Protein AF-0000000068031975 (afdb_homodimer)

Structure (mmCIF, N/CA/C/O backbone):
data_AF-0000000068031975-model_v1
#
loop_
_entity.id
_entity.type
_entity.pdbx_description
1 polymer Polygalacturonase
#
loop_
_atom_site.group_PDB
_atom_site.id
_atom_site.type_symbol
_atom_site.label_atom_id
_atom_site.label_alt_id
_atom_site.label_comp_id
_atom_site.label_asym_id
_atom_site.label_entity_id
_atom_site.label_seq_id
_atom_site.pdbx_PDB_ins_code
_atom_site.Cartn_x
_atom_site.Cartn_y
_atom_site.Cartn_z
_atom_site.occupancy
_atom_site.B_iso_or_equiv
_atom_site.auth_seq_id
_atom_site.auth_comp_id
_atom_site.auth_asym_id
_atom_site.auth_atom_id
_atom_site.pdbx_PDB_model_num
ATOM 1 N N . MET A 1 1 ? -0.564 0.804 -4.195 1 68.38 1 MET A N 1
ATOM 2 C CA . MET A 1 1 ? 0.628 0.218 -4.801 1 68.38 1 MET A CA 1
ATOM 3 C C . MET A 1 1 ? 1.895 0.834 -4.219 1 68.38 1 MET A C 1
ATOM 5 O O . MET A 1 1 ? 1.938 2.035 -3.947 1 68.38 1 MET A O 1
ATOM 9 N N . PHE A 1 2 ? 2.754 -0.018 -3.83 1 81.56 2 PHE A N 1
ATOM 10 C CA . PHE A 1 2 ? 4.059 0.435 -3.367 1 81.56 2 PHE A CA 1
ATOM 11 C C . PHE A 1 2 ? 5.078 0.401 -4.5 1 81.56 2 PHE A C 1
ATOM 13 O O . PHE A 1 2 ? 5.527 -0.673 -4.906 1 81.56 2 PHE A O 1
ATOM 20 N N . HIS A 1 3 ? 5.375 1.582 -5.035 1 84.81 3 HIS A N 1
ATOM 21 C CA . HIS A 1 3 ? 6.402 1.722 -6.059 1 84.81 3 HIS A CA 1
ATOM 22 C C . HIS A 1 3 ? 7.66 2.371 -5.492 1 84.81 3 HIS A C 1
ATOM 24 O O . HIS A 1 3 ? 7.578 3.34 -4.734 1 84.81 3 HIS A O 1
ATOM 30 N N . HIS A 1 4 ? 8.797 1.717 -5.797 1 86.38 4 HIS A N 1
ATOM 31 C CA . HIS A 1 4 ? 10.078 2.236 -5.352 1 86.38 4 HIS A CA 1
ATOM 32 C C . HIS A 1 4 ? 10.148 2.32 -3.83 1 86.38 4 HIS A C 1
ATOM 34 O O . HIS A 1 4 ? 10.516 3.357 -3.277 1 86.38 4 HIS A O 1
ATOM 40 N N . ALA A 1 5 ? 9.695 1.287 -3.271 1 88.56 5 ALA A N 1
ATOM 41 C CA . ALA A 1 5 ? 9.602 1.224 -1.814 1 88.56 5 ALA A CA 1
ATOM 42 C C . ALA A 1 5 ? 10.766 0.435 -1.225 1 88.56 5 ALA A C 1
ATOM 44 O O . ALA A 1 5 ? 10.562 -0.491 -0.436 1 88.56 5 ALA A O 1
ATOM 45 N N . ASP A 1 6 ? 11.969 0.87 -1.574 1 90.88 6 ASP A N 1
ATOM 46 C CA . ASP A 1 6 ? 13.148 0.141 -1.134 1 90.88 6 ASP A CA 1
ATOM 47 C C . ASP A 1 6 ? 13.219 0.068 0.39 1 90.88 6 ASP A C 1
ATOM 49 O O . ASP A 1 6 ? 13.141 1.094 1.069 1 90.88 6 ASP A O 1
ATOM 53 N N . GLY A 1 7 ? 13.273 -1.076 0.886 1 93.5 7 GLY A N 1
ATOM 54 C CA . GLY A 1 7 ? 13.5 -1.293 2.305 1 93.5 7 GLY A CA 1
ATOM 55 C C . GLY A 1 7 ? 12.227 -1.277 3.123 1 93.5 7 GLY A C 1
ATOM 56 O O . GLY A 1 7 ? 12.266 -1.372 4.352 1 93.5 7 GLY A O 1
ATOM 57 N N . LEU A 1 8 ? 11.117 -1.277 2.518 1 94.56 8 LEU A N 1
ATOM 58 C CA . LEU A 1 8 ? 9.844 -1.242 3.227 1 94.56 8 LEU A CA 1
ATOM 59 C C . LEU A 1 8 ? 9.594 -2.555 3.963 1 94.56 8 LEU A C 1
ATOM 61 O O . LEU A 1 8 ? 9.836 -3.633 3.414 1 94.56 8 LEU A O 1
ATOM 65 N N . ALA A 1 9 ? 9.164 -2.418 5.238 1 97.31 9 ALA A N 1
ATOM 66 C CA . ALA A 1 9 ? 8.727 -3.576 6.012 1 97.31 9 ALA A CA 1
ATOM 67 C C . ALA A 1 9 ? 7.258 -3.457 6.402 1 97.31 9 ALA A C 1
ATOM 69 O O . ALA A 1 9 ? 6.836 -2.438 6.957 1 97.31 9 ALA A O 1
ATOM 70 N N . ILE A 1 10 ? 6.496 -4.422 6.105 1 95.88 10 ILE A N 1
ATOM 71 C CA . ILE A 1 10 ? 5.086 -4.496 6.469 1 95.88 10 ILE A CA 1
ATOM 72 C C . ILE A 1 10 ? 4.863 -5.641 7.453 1 95.88 10 ILE A C 1
ATOM 74 O O . ILE A 1 10 ? 5.266 -6.777 7.195 1 95.88 10 ILE A O 1
ATOM 78 N N . HIS A 1 11 ? 4.234 -5.336 8.586 1 97.56 11 HIS A N 1
ATOM 79 C CA . HIS A 1 11 ? 3.994 -6.359 9.594 1 97.56 11 HIS A CA 1
ATOM 80 C C . HIS A 1 11 ? 2.547 -6.336 10.07 1 97.56 11 HIS A C 1
ATOM 82 O O . HIS A 1 11 ? 2.066 -5.305 10.555 1 97.56 11 HIS A O 1
ATOM 88 N N . GLY A 1 12 ? 1.917 -7.395 9.93 1 96.56 12 GLY A N 1
ATOM 89 C CA . GLY A 1 12 ? 0.563 -7.547 10.438 1 96.56 12 GLY A CA 1
ATOM 90 C C . GLY A 1 12 ? -0.465 -6.758 9.648 1 96.56 12 GLY A C 1
ATOM 91 O O . GLY A 1 12 ? -0.163 -6.23 8.578 1 96.56 12 GLY A O 1
ATOM 92 N N . GLY A 1 13 ? -1.741 -6.938 10.195 1 97.25 13 GLY A N 1
ATOM 93 C CA . GLY A 1 13 ? -2.84 -6.172 9.625 1 97.25 13 GLY A CA 1
ATOM 94 C C . GLY A 1 13 ? -3.6 -6.93 8.555 1 97.25 13 GLY A C 1
ATOM 95 O O . GLY A 1 13 ? -3.285 -8.086 8.258 1 97.25 13 GLY A O 1
ATOM 96 N N . THR A 1 14 ? -4.691 -6.32 8.148 1 98.31 14 THR A N 1
ATOM 97 C CA . THR A 1 14 ? -5.566 -6.867 7.117 1 98.31 14 THR A CA 1
ATOM 98 C C . THR A 1 14 ? -5.848 -5.832 6.035 1 98.31 14 THR A C 1
ATOM 100 O O . THR A 1 14 ? -6.164 -4.68 6.34 1 98.31 14 THR A O 1
ATOM 103 N N . LEU A 1 15 ? -5.656 -6.164 4.82 1 97 15 LEU A N 1
ATOM 104 C CA . LEU A 1 15 ? -6.16 -5.418 3.674 1 97 15 LEU A CA 1
ATOM 105 C C . LEU A 1 15 ? -7.367 -6.117 3.057 1 97 15 LEU A C 1
ATOM 107 O O . LEU A 1 15 ? -7.273 -7.273 2.645 1 97 15 LEU A O 1
ATOM 111 N N . ASP A 1 16 ? -8.477 -5.43 3.045 1 98.19 16 ASP A N 1
ATOM 112 C CA . ASP A 1 16 ? -9.711 -5.969 2.484 1 98.19 16 ASP A CA 1
ATOM 113 C C . ASP A 1 16 ? -10.102 -5.23 1.205 1 98.19 16 ASP A C 1
ATOM 115 O O . ASP A 1 16 ? -10.5 -4.062 1.252 1 98.19 16 ASP A O 1
ATOM 119 N N . GLY A 1 17 ? -10.039 -5.941 0.092 1 96.44 17 GLY A N 1
ATOM 120 C CA . GLY A 1 17 ? -10.32 -5.359 -1.211 1 96.44 17 GLY A CA 1
ATOM 121 C C . GLY A 1 17 ? -11.805 -5.215 -1.492 1 96.44 17 GLY A C 1
ATOM 122 O O . GLY A 1 17 ? -12.203 -4.5 -2.416 1 96.44 17 GLY A O 1
ATOM 123 N N . GLN A 1 18 ? -12.555 -5.891 -0.775 1 96.31 18 GLN A N 1
ATOM 124 C CA . GLN A 1 18 ? -14.008 -5.824 -0.918 1 96.31 18 GLN A CA 1
ATOM 125 C C . GLN A 1 18 ? -14.43 -6.094 -2.357 1 96.31 18 GLN A C 1
ATOM 127 O O . GLN A 1 18 ? -15.172 -5.309 -2.951 1 96.31 18 GLN A O 1
ATOM 132 N N . GLY A 1 19 ? -14.148 -7.242 -2.824 1 96.19 19 GLY A N 1
ATOM 133 C CA . GLY A 1 19 ? -14.25 -7.543 -4.242 1 96.19 19 GLY A CA 1
ATOM 134 C C . GLY A 1 19 ? -15.641 -8.008 -4.652 1 96.19 19 GLY A C 1
ATOM 135 O O . GLY A 1 19 ? -15.922 -8.148 -5.844 1 96.19 19 GLY A O 1
ATOM 136 N N . GLN A 1 20 ? -16.609 -8.062 -3.736 1 96.38 20 GLN A N 1
ATOM 137 C CA . GLN A 1 20 ? -17.875 -8.734 -3.998 1 96.38 20 GLN A CA 1
ATOM 138 C C . GLN A 1 20 ? -18.641 -8.039 -5.121 1 96.38 20 GLN A C 1
ATOM 140 O O . GLN A 1 20 ? -19.094 -8.688 -6.066 1 96.38 20 GLN A O 1
ATOM 145 N N . GLU A 1 21 ? -18.719 -6.77 -4.973 1 93.88 21 GLU A N 1
ATOM 146 C CA . GLU A 1 21 ? -19.484 -6.039 -5.98 1 93.88 21 GLU A CA 1
ATOM 147 C C . GLU A 1 21 ? -18.781 -6.086 -7.34 1 93.88 21 GLU A C 1
ATOM 149 O O . GLU A 1 21 ? -19.438 -6.168 -8.375 1 93.88 21 GLU A O 1
ATOM 154 N N . TYR A 1 22 ? -17.531 -6.039 -7.309 1 94.5 22 TYR A N 1
ATOM 155 C CA . TYR A 1 22 ? -16.75 -6.09 -8.539 1 94.5 22 TYR A CA 1
ATOM 156 C C . TYR A 1 22 ? -16.922 -7.438 -9.234 1 94.5 22 TYR A C 1
ATOM 158 O O . TYR A 1 22 ? -17.125 -7.496 -10.445 1 94.5 22 TYR A O 1
ATOM 166 N N . TRP A 1 23 ? -16.906 -8.531 -8.484 1 95.94 23 TRP A N 1
ATOM 167 C CA . TRP A 1 23 ? -17.047 -9.867 -9.039 1 95.94 23 TRP A CA 1
ATOM 168 C C . TRP A 1 23 ? -18.453 -10.062 -9.633 1 95.94 23 TRP A C 1
ATOM 170 O O . TRP A 1 23 ? -18.594 -10.68 -10.688 1 95.94 23 TRP A O 1
ATOM 180 N N . ALA A 1 24 ? -19.422 -9.523 -8.938 1 95.25 24 ALA A N 1
ATOM 181 C CA . ALA A 1 24 ? -20.781 -9.602 -9.43 1 95.25 24 ALA A CA 1
ATOM 182 C C . ALA A 1 24 ? -20.938 -8.867 -10.758 1 95.25 24 ALA A C 1
ATOM 184 O O . ALA A 1 24 ? -21.609 -9.336 -11.672 1 95.25 24 ALA A O 1
ATOM 185 N N . CYS A 1 25 ? -20.328 -7.738 -10.82 1 94 25 CYS A N 1
ATOM 186 C CA . CYS A 1 25 ? -20.344 -6.938 -12.039 1 94 25 CYS A CA 1
ATOM 187 C C . CYS A 1 25 ? -19.719 -7.699 -13.195 1 94 25 CYS A C 1
ATOM 189 O O . CYS A 1 25 ? -20.25 -7.691 -14.312 1 94 25 CYS A O 1
ATOM 191 N N . LYS A 1 26 ? -18.609 -8.383 -12.906 1 92.12 26 LYS A N 1
ATOM 192 C CA . LYS A 1 26 ? -17.922 -9.172 -13.922 1 92.12 26 LYS A CA 1
ATOM 193 C C . LYS A 1 26 ? -18.781 -10.352 -14.383 1 92.12 26 LYS A C 1
ATOM 195 O O . LYS A 1 26 ? -18.891 -10.617 -15.578 1 92.12 26 LYS A O 1
ATOM 200 N N . LYS A 1 27 ? -19.344 -10.945 -13.461 1 92.19 27 LYS A N 1
ATOM 201 C CA . LYS A 1 27 ? -20.172 -12.109 -13.773 1 92.19 27 LYS A CA 1
ATOM 202 C C . LYS A 1 27 ? -21.375 -11.711 -14.609 1 92.19 27 LYS A C 1
ATOM 204 O O . LYS A 1 27 ? -21.828 -12.484 -15.461 1 92.19 27 LYS A O 1
ATOM 209 N N . ALA A 1 28 ? -21.75 -10.516 -14.422 1 92.81 28 ALA A N 1
ATOM 210 C CA . ALA A 1 28 ? -22.906 -10.016 -15.156 1 92.81 28 ALA A CA 1
ATOM 211 C C . ALA A 1 28 ? -22.5 -9.477 -16.531 1 92.81 28 ALA A C 1
ATOM 213 O O . ALA A 1 28 ? -23.359 -9.141 -17.344 1 92.81 28 ALA A O 1
ATOM 214 N N . GLY A 1 29 ? -21.266 -9.32 -16.766 1 88.56 29 GLY A N 1
ATOM 215 C CA . GLY A 1 29 ? -20.781 -8.828 -18.047 1 88.56 29 GLY A CA 1
ATOM 216 C C . GLY A 1 29 ? -20.797 -7.316 -18.141 1 88.56 29 GLY A C 1
ATOM 217 O O . GLY A 1 29 ? -20.719 -6.762 -19.234 1 88.56 29 GLY A O 1
ATOM 218 N N . ARG A 1 30 ? -20.875 -6.609 -17.031 1 87.38 30 ARG A N 1
ATOM 219 C CA . ARG A 1 30 ? -21.016 -5.156 -17.016 1 87.38 30 ARG A CA 1
ATOM 220 C C . ARG A 1 30 ? -19.656 -4.484 -16.797 1 87.38 30 ARG A C 1
ATOM 222 O O . ARG A 1 30 ? -19.5 -3.291 -17.062 1 87.38 30 ARG A O 1
ATOM 229 N N . CYS A 1 31 ? -18.797 -5.227 -16.203 1 82.56 31 CYS A N 1
ATOM 230 C CA . CYS A 1 31 ? -17.453 -4.707 -15.953 1 82.56 31 CYS A CA 1
ATOM 231 C C . CYS A 1 31 ? -16.406 -5.566 -16.641 1 82.56 31 CYS A C 1
ATOM 233 O O . CYS A 1 31 ? -16.578 -6.777 -16.797 1 82.56 31 CYS A O 1
ATOM 235 N N . THR A 1 32 ? -15.391 -4.75 -17.156 1 70.81 32 THR A N 1
ATOM 236 C CA . THR A 1 32 ? -14.328 -5.438 -17.891 1 70.81 32 THR A CA 1
ATOM 237 C C . THR A 1 32 ? -13.352 -6.105 -16.922 1 70.81 32 THR A C 1
ATOM 239 O O . THR A 1 32 ? -12.922 -5.488 -15.945 1 70.81 32 THR A O 1
ATOM 242 N N . ALA A 1 33 ? -12.969 -7.289 -17.25 1 61.84 33 ALA A N 1
ATOM 243 C CA . ALA A 1 33 ? -12.023 -8.086 -16.484 1 61.84 33 ALA A CA 1
ATOM 244 C C . ALA A 1 33 ? -10.617 -7.504 -16.562 1 61.84 33 ALA A C 1
ATOM 246 O O . ALA A 1 33 ? -10.211 -7.012 -17.625 1 61.84 33 ALA A O 1
ATOM 247 N N . GLY A 1 34 ? -9.93 -7.617 -15.523 1 61.09 34 GLY A N 1
ATOM 248 C CA . GLY A 1 34 ? -8.516 -7.285 -15.508 1 61.09 34 GLY A CA 1
ATOM 249 C C . GLY A 1 34 ? -8.25 -5.809 -15.258 1 61.09 34 GLY A C 1
ATOM 250 O O . GLY A 1 34 ? -7.098 -5.383 -15.195 1 61.09 34 GLY A O 1
ATOM 251 N N . GLN A 1 35 ? -9.25 -5.207 -14.977 1 66.75 35 GLN A N 1
ATOM 252 C CA . GLN A 1 35 ? -9.078 -3.766 -14.859 1 66.75 35 GLN A CA 1
ATOM 253 C C . GLN A 1 35 ? -9.242 -3.311 -13.414 1 66.75 35 GLN A C 1
ATOM 255 O O . GLN A 1 35 ? -9.008 -2.143 -13.094 1 66.75 35 GLN A O 1
ATOM 260 N N . GLY A 1 36 ? -9.492 -4.285 -12.688 1 76 36 GLY A N 1
ATOM 261 C CA . GLY A 1 36 ? -9.703 -3.877 -11.305 1 76 36 GLY A CA 1
ATOM 262 C C . GLY A 1 36 ? -8.414 -3.727 -10.523 1 76 36 GLY A C 1
ATOM 263 O O . GLY A 1 36 ? -7.359 -4.203 -10.953 1 76 36 GLY A O 1
ATOM 264 N N . PRO A 1 37 ? -8.5 -3.096 -9.414 1 85.81 37 PRO A N 1
ATOM 265 C CA . PRO A 1 37 ? -7.293 -2.895 -8.602 1 85.81 37 PRO A CA 1
ATOM 266 C C . PRO A 1 37 ? -6.812 -4.18 -7.93 1 85.81 37 PRO A C 1
ATOM 268 O O . PRO A 1 37 ? -7.625 -5.047 -7.605 1 85.81 37 PRO A O 1
ATOM 271 N N . ARG A 1 38 ? -5.484 -4.293 -7.84 1 92.12 38 ARG A N 1
ATOM 272 C CA . ARG A 1 38 ? -4.832 -5.289 -6.996 1 92.12 38 ARG A CA 1
ATOM 273 C C . ARG A 1 38 ? -4.66 -4.77 -5.57 1 92.12 38 ARG A C 1
ATOM 275 O O . ARG A 1 38 ? -4.465 -3.57 -5.359 1 92.12 38 ARG A O 1
ATOM 282 N N . THR A 1 39 ? -4.75 -5.66 -4.656 1 93.94 39 THR A N 1
ATOM 283 C CA . THR A 1 39 ? -4.805 -5.207 -3.271 1 93.94 39 THR A CA 1
ATOM 284 C C . THR A 1 39 ? -3.42 -4.793 -2.783 1 93.94 39 THR A C 1
ATOM 286 O O . THR A 1 39 ? -3.254 -3.711 -2.217 1 93.94 39 THR A O 1
ATOM 289 N N . LEU A 1 40 ? -2.428 -5.598 -2.949 1 94.44 40 LEU A N 1
ATOM 290 C CA . LEU A 1 40 ? -1.056 -5.281 -2.564 1 94.44 40 LEU A CA 1
ATOM 291 C C . LEU A 1 40 ? -0.109 -5.438 -3.752 1 94.44 40 LEU A C 1
ATOM 293 O O . LEU A 1 40 ? 0.24 -6.559 -4.129 1 94.44 40 LEU A O 1
ATOM 297 N N . ASP A 1 41 ? 0.275 -4.367 -4.352 1 94.19 41 ASP A N 1
ATOM 298 C CA . ASP A 1 41 ? 1.181 -4.332 -5.492 1 94.19 41 ASP A CA 1
ATOM 299 C C . ASP A 1 41 ? 2.537 -3.746 -5.102 1 94.19 41 ASP A C 1
ATOM 301 O O . ASP A 1 41 ? 2.637 -2.561 -4.777 1 94.19 41 ASP A O 1
ATOM 305 N N . ILE A 1 42 ? 3.592 -4.492 -5.078 1 94.5 42 ILE A N 1
ATOM 306 C CA . ILE A 1 42 ? 4.965 -4.059 -4.84 1 94.5 42 ILE A CA 1
ATOM 307 C C . ILE A 1 42 ? 5.75 -4.074 -6.148 1 94.5 42 ILE A C 1
ATOM 309 O O . ILE A 1 42 ? 5.961 -5.137 -6.738 1 94.5 42 ILE A O 1
ATOM 313 N N . SER A 1 43 ? 6.156 -2.879 -6.574 1 94.81 43 SER A N 1
ATOM 314 C CA . SER A 1 43 ? 6.809 -2.799 -7.875 1 94.81 43 SER A CA 1
ATOM 315 C C . SER A 1 43 ? 8.086 -1.968 -7.809 1 94.81 43 SER A C 1
ATOM 317 O O . SER A 1 43 ? 8.211 -1.082 -6.957 1 94.81 43 SER A O 1
ATOM 319 N N . GLN A 1 44 ? 9.023 -2.27 -8.578 1 95.31 44 GLN A N 1
ATOM 320 C CA . GLN A 1 44 ? 10.273 -1.533 -8.727 1 95.31 44 GLN A CA 1
ATOM 321 C C . GLN A 1 44 ? 10.922 -1.268 -7.363 1 95.31 44 GLN A C 1
ATOM 323 O O . GLN A 1 44 ? 11.281 -0.132 -7.055 1 95.31 44 GLN A O 1
ATOM 328 N N . SER A 1 45 ? 10.984 -2.326 -6.598 1 95 45 SER A N 1
ATOM 329 C CA . SER A 1 45 ? 11.438 -2.176 -5.219 1 95 45 SER A CA 1
ATOM 330 C C . SER A 1 45 ? 12.477 -3.232 -4.859 1 95 45 SER A C 1
ATOM 332 O O . SER A 1 45 ? 12.57 -4.27 -5.52 1 95 45 SER A O 1
ATOM 334 N N . LYS A 1 46 ? 13.234 -2.965 -3.918 1 96.31 46 LYS A N 1
ATOM 335 C CA . LYS A 1 46 ? 14.281 -3.863 -3.432 1 96.31 46 LYS A CA 1
ATOM 336 C C . LYS A 1 46 ? 14.211 -4.02 -1.915 1 96.31 46 LYS A C 1
ATOM 338 O O . LYS A 1 46 ? 14.016 -3.037 -1.194 1 96.31 46 LYS A O 1
ATOM 343 N N . GLY A 1 47 ? 14.391 -5.141 -1.457 1 97.06 47 GLY A N 1
ATOM 344 C CA . GLY A 1 47 ? 14.531 -5.379 -0.029 1 97.06 47 GLY A CA 1
ATOM 345 C C . GLY A 1 47 ? 13.234 -5.164 0.739 1 97.06 47 GLY A C 1
ATOM 346 O O . GLY A 1 47 ? 13.25 -4.609 1.84 1 97.06 47 GLY A O 1
ATOM 347 N N . VAL A 1 48 ? 12.172 -5.602 0.191 1 96.94 48 VAL A N 1
ATOM 348 C CA . VAL A 1 48 ? 10.883 -5.438 0.853 1 96.94 48 VAL A CA 1
ATOM 349 C C . VAL A 1 48 ? 10.523 -6.711 1.613 1 96.94 48 VAL A C 1
ATOM 351 O O . VAL A 1 48 ? 10.797 -7.82 1.145 1 96.94 48 VAL A O 1
ATOM 354 N N . SER A 1 49 ? 9.969 -6.562 2.838 1 98.06 49 SER A N 1
ATOM 355 C CA . SER A 1 49 ? 9.484 -7.691 3.629 1 98.06 49 SER A CA 1
ATOM 356 C C . SER A 1 49 ? 8.023 -7.504 4.023 1 98.06 49 SER A C 1
ATOM 358 O O . SER A 1 49 ? 7.629 -6.43 4.477 1 98.06 49 SER A O 1
ATOM 360 N N . VAL A 1 50 ? 7.215 -8.484 3.869 1 97.5 50 VAL A N 1
ATOM 361 C CA . VAL A 1 50 ? 5.816 -8.539 4.277 1 97.5 50 VAL A CA 1
ATOM 362 C C . VAL A 1 50 ? 5.586 -9.742 5.188 1 97.5 50 VAL A C 1
ATOM 364 O O . VAL A 1 50 ? 5.746 -10.883 4.766 1 97.5 50 VAL A O 1
ATOM 367 N N . LYS A 1 51 ? 5.203 -9.484 6.43 1 98.56 51 LYS A N 1
ATOM 368 C CA . LYS A 1 51 ? 5.082 -10.586 7.383 1 98.56 51 LYS A CA 1
ATOM 369 C C . LYS A 1 51 ? 3.746 -10.531 8.117 1 98.56 51 LYS A C 1
ATOM 371 O O . LYS A 1 51 ? 3.273 -9.453 8.477 1 98.56 51 LYS A O 1
ATOM 376 N N . GLN A 1 52 ? 3.064 -11.617 8.258 1 98.5 52 GLN A N 1
ATOM 377 C CA . GLN A 1 52 ? 1.917 -11.844 9.125 1 98.5 52 GLN A CA 1
ATOM 378 C C . GLN A 1 52 ? 0.733 -10.977 8.719 1 98.5 52 GLN A C 1
ATOM 380 O O . GLN A 1 52 ? 0.012 -10.453 9.57 1 98.5 52 GLN A O 1
ATOM 385 N N . MET A 1 53 ? 0.577 -10.789 7.488 1 97.69 53 MET A N 1
ATOM 386 C CA . MET A 1 53 ? -0.521 -9.992 6.953 1 97.69 53 MET A CA 1
ATOM 387 C C . MET A 1 53 ? -1.65 -10.883 6.449 1 97.69 53 MET A C 1
ATOM 389 O O . MET A 1 53 ? -1.415 -12.023 6.059 1 97.69 53 MET A O 1
ATOM 393 N N . THR A 1 54 ? -2.865 -10.344 6.453 1 98.75 54 THR A N 1
ATOM 394 C CA . THR A 1 54 ? -4.016 -10.984 5.82 1 98.75 54 THR A CA 1
ATOM 395 C C . THR A 1 54 ? -4.512 -10.148 4.641 1 98.75 54 THR A C 1
ATOM 397 O O . THR A 1 54 ? -4.727 -8.945 4.77 1 98.75 54 THR A O 1
ATOM 400 N N . LEU A 1 55 ? -4.684 -10.703 3.516 1 98.44 55 LEU A N 1
ATOM 401 C CA . LEU A 1 55 ? -5.309 -10.102 2.344 1 98.44 55 LEU A CA 1
ATOM 402 C C . LEU A 1 55 ? -6.652 -10.758 2.043 1 98.44 55 LEU A C 1
ATOM 404 O O . LEU A 1 55 ? -6.723 -11.977 1.858 1 98.44 55 LEU A O 1
ATOM 408 N N . LEU A 1 56 ? -7.688 -9.906 2.01 1 98.69 56 LEU A N 1
ATOM 409 C CA . LEU A 1 56 ? -9.039 -10.438 1.853 1 98.69 56 LEU A CA 1
ATOM 410 C C . LEU A 1 56 ? -9.688 -9.883 0.588 1 98.69 56 LEU A C 1
ATOM 412 O O . LEU A 1 56 ? -9.602 -8.688 0.309 1 98.69 56 LEU A O 1
ATOM 416 N N . ASP A 1 57 ? -10.281 -10.719 -0.246 1 98.25 57 ASP A N 1
ATOM 417 C CA . ASP A 1 57 ? -11.297 -10.414 -1.248 1 98.25 57 ASP A CA 1
ATOM 418 C C . ASP A 1 57 ? -10.828 -9.32 -2.197 1 98.25 57 ASP A C 1
ATOM 420 O O . ASP A 1 57 ? -11.523 -8.328 -2.406 1 98.25 57 ASP A O 1
ATOM 424 N N . SER A 1 58 ? -9.688 -9.57 -2.736 1 97.06 58 SER A N 1
ATOM 425 C CA . SER A 1 58 ? -9.203 -8.633 -3.744 1 97.06 58 SER A CA 1
ATOM 426 C C . SER A 1 58 ? -10.094 -8.648 -4.984 1 97.06 58 SER A C 1
ATOM 428 O O . SER A 1 58 ? -10.586 -9.703 -5.391 1 97.06 58 SER A O 1
ATOM 430 N N . LYS A 1 59 ? -10.266 -7.504 -5.566 1 95.31 59 LYS A N 1
ATOM 431 C CA . LYS A 1 59 ? -11.078 -7.414 -6.777 1 95.31 59 LYS A CA 1
ATOM 432 C C . LYS A 1 59 ? -10.438 -8.195 -7.922 1 95.31 59 LYS A C 1
ATOM 434 O O . LYS A 1 59 ? -11.133 -8.875 -8.68 1 95.31 59 LYS A O 1
ATOM 439 N N . GLU A 1 60 ? -9.133 -8.133 -8.023 1 95.44 60 GLU A N 1
ATOM 440 C CA . GLU A 1 60 ? -8.328 -8.945 -8.922 1 95.44 60 GLU A CA 1
ATOM 441 C C . GLU A 1 60 ? -7.25 -9.711 -8.164 1 95.44 60 GLU A C 1
ATOM 443 O O . GLU A 1 60 ? -7.547 -10.398 -7.18 1 95.44 60 GLU A O 1
ATOM 448 N N . PHE A 1 61 ? -5.992 -9.586 -8.57 1 96.88 61 PHE A N 1
ATOM 449 C CA . PHE A 1 61 ? -4.91 -10.25 -7.852 1 96.88 61 PHE A CA 1
ATOM 450 C C . PHE A 1 61 ? -4.785 -9.703 -6.434 1 96.88 61 PHE A C 1
ATOM 452 O O . PHE A 1 61 ? -4.984 -8.508 -6.207 1 96.88 61 PHE A O 1
ATOM 459 N N . HIS A 1 62 ? -4.496 -10.641 -5.527 1 97.75 62 HIS A N 1
ATOM 460 C CA . HIS A 1 62 ? -4.301 -10.164 -4.164 1 97.75 62 HIS A CA 1
ATOM 461 C C . HIS A 1 62 ? -2.939 -9.492 -4.004 1 97.75 62 HIS A C 1
ATOM 463 O O . HIS A 1 62 ? -2.855 -8.367 -3.506 1 97.75 62 HIS A O 1
ATOM 469 N N . MET A 1 63 ? -1.911 -10.164 -4.445 1 97.12 63 MET A N 1
ATOM 470 C CA . MET A 1 63 ? -0.549 -9.656 -4.309 1 97.12 63 MET A CA 1
ATOM 471 C C . MET A 1 63 ? 0.208 -9.766 -5.625 1 97.12 63 MET A C 1
ATOM 473 O O . MET A 1 63 ? 0.231 -10.828 -6.25 1 97.12 63 MET A O 1
ATOM 477 N N . VAL A 1 64 ? 0.802 -8.68 -6.023 1 96.94 64 VAL A N 1
ATOM 478 C CA . VAL A 1 64 ? 1.615 -8.648 -7.234 1 96.94 64 VAL A CA 1
ATOM 479 C C . VAL A 1 64 ? 3.027 -8.18 -6.895 1 96.94 64 VAL A C 1
ATOM 481 O O . VAL A 1 64 ? 3.205 -7.203 -6.164 1 96.94 64 VAL A O 1
ATOM 484 N N . ILE A 1 65 ? 4.008 -8.836 -7.387 1 97.44 65 ILE A N 1
ATOM 485 C CA . ILE A 1 65 ? 5.426 -8.492 -7.324 1 97.44 65 ILE A CA 1
ATOM 486 C C . ILE A 1 65 ? 5.965 -8.273 -8.734 1 97.44 65 ILE A C 1
ATOM 488 O O . ILE A 1 65 ? 5.973 -9.195 -9.555 1 97.44 65 ILE A O 1
ATOM 492 N N . PHE A 1 66 ? 6.371 -7.082 -8.961 1 98 66 PHE A N 1
ATOM 493 C CA . PHE A 1 66 ? 6.797 -6.754 -10.32 1 98 66 PHE A CA 1
ATOM 494 C C . PHE A 1 66 ? 8.086 -5.945 -10.297 1 98 66 PHE A C 1
ATOM 496 O O . PHE A 1 66 ? 8.148 -4.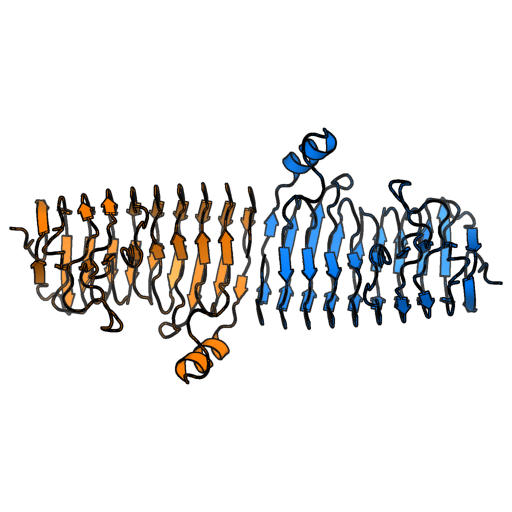883 -9.672 1 98 66 PHE A O 1
ATOM 503 N N . ASP A 1 67 ? 9.078 -6.445 -10.922 1 98.12 67 ASP A N 1
ATOM 504 C CA . ASP A 1 67 ? 10.352 -5.742 -11.055 1 98.12 67 ASP A CA 1
ATOM 505 C C . ASP A 1 67 ? 10.977 -5.477 -9.688 1 98.12 67 ASP A C 1
ATOM 507 O O . ASP A 1 67 ? 11.297 -4.336 -9.359 1 98.12 67 ASP A O 1
ATOM 511 N N . CYS A 1 68 ? 11.062 -6.539 -8.938 1 98.12 68 CYS A N 1
ATOM 512 C CA . CYS A 1 68 ? 11.594 -6.441 -7.586 1 98.12 68 CYS A CA 1
ATOM 513 C C . CYS A 1 68 ? 12.781 -7.383 -7.398 1 98.12 68 CYS A C 1
ATOM 515 O O . CYS A 1 68 ? 12.945 -8.336 -8.156 1 98.12 68 CYS A O 1
ATOM 517 N N . THR A 1 69 ? 13.586 -7.039 -6.535 1 98.56 69 THR A N 1
ATOM 518 C CA . THR A 1 69 ? 14.672 -7.918 -6.109 1 98.56 69 THR A CA 1
ATOM 519 C C . THR A 1 69 ? 14.703 -8.039 -4.59 1 98.56 69 THR A C 1
ATOM 521 O O . THR A 1 69 ? 14.492 -7.055 -3.877 1 98.56 69 THR A O 1
ATOM 524 N N . ASN A 1 70 ? 14.914 -9.18 -4.094 1 98.44 70 ASN A N 1
ATOM 525 C CA . ASN A 1 70 ? 15.078 -9.445 -2.67 1 98.44 70 ASN A CA 1
ATOM 526 C C . ASN A 1 70 ? 13.812 -9.094 -1.886 1 98.44 70 ASN A C 1
ATOM 528 O O . ASN A 1 70 ? 13.852 -8.234 -1.001 1 98.44 70 ASN A O 1
ATOM 532 N N . VAL A 1 71 ? 12.812 -9.828 -2.119 1 98.12 71 VAL A N 1
ATOM 533 C CA . VAL A 1 71 ? 11.531 -9.633 -1.441 1 98.12 71 VAL A CA 1
ATOM 534 C C . VAL A 1 71 ? 11.148 -10.906 -0.689 1 98.12 71 VAL A C 1
ATOM 536 O O . VAL A 1 71 ? 11.336 -12.016 -1.192 1 98.12 71 VAL A O 1
ATOM 539 N N . THR A 1 72 ? 10.664 -10.727 0.521 1 98.62 72 THR A N 1
ATOM 540 C CA . THR A 1 72 ? 10.219 -11.859 1.323 1 98.62 72 THR A CA 1
ATOM 541 C C . THR A 1 72 ? 8.773 -11.672 1.765 1 98.62 72 THR A C 1
ATOM 543 O O . THR A 1 72 ? 8.414 -10.625 2.318 1 98.62 72 THR A O 1
ATOM 546 N N . PHE A 1 73 ? 8 -12.633 1.534 1 98.19 73 PHE A N 1
ATOM 547 C CA . PHE A 1 73 ? 6.656 -12.773 2.078 1 98.19 73 PHE A CA 1
ATOM 548 C C . PHE A 1 73 ? 6.586 -13.953 3.041 1 98.19 73 PHE A C 1
ATOM 550 O O . PHE A 1 73 ? 6.891 -15.086 2.666 1 98.19 73 PHE A O 1
ATOM 557 N N . GLN A 1 74 ? 6.18 -13.703 4.277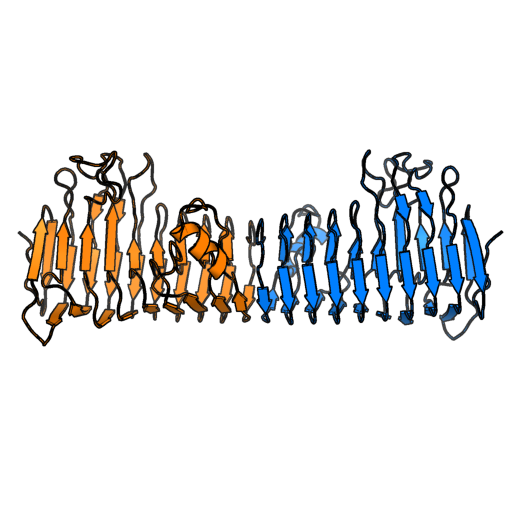 1 98.75 74 GLN A N 1
ATOM 558 C CA . GLN A 1 74 ? 6.211 -14.766 5.273 1 98.75 74 GLN A CA 1
ATOM 559 C C . GLN A 1 74 ? 4.992 -14.703 6.188 1 98.75 74 GLN A C 1
ATOM 561 O O . GLN A 1 74 ? 4.691 -13.648 6.754 1 98.75 74 GLN A O 1
ATOM 566 N N . GLY A 1 75 ? 4.344 -15.781 6.348 1 98.69 75 GLY A N 1
ATOM 567 C CA . GLY A 1 75 ? 3.213 -15.859 7.258 1 98.69 75 GLY A CA 1
ATOM 568 C C . GLY A 1 75 ? 2.004 -15.086 6.781 1 98.69 75 GLY A C 1
ATOM 569 O O . GLY A 1 75 ? 1.271 -14.508 7.586 1 98.69 75 GLY A O 1
ATOM 570 N N . VAL A 1 76 ? 1.814 -15.07 5.555 1 98.5 76 VAL A N 1
ATOM 571 C CA . VAL A 1 76 ? 0.716 -14.312 4.965 1 98.5 76 VAL A CA 1
ATOM 572 C C . VAL A 1 76 ? -0.489 -15.227 4.75 1 98.5 76 VAL A C 1
ATOM 574 O O . VAL A 1 76 ? -0.331 -16.406 4.457 1 98.5 76 VAL A O 1
ATOM 577 N N . ARG A 1 77 ? -1.71 -14.75 4.988 1 98.88 77 ARG A N 1
ATOM 578 C CA . ARG A 1 77 ? -2.971 -15.422 4.695 1 98.88 77 ARG A CA 1
ATOM 579 C C . ARG A 1 77 ? -3.736 -14.703 3.594 1 98.88 77 ARG A C 1
ATOM 581 O O . ARG A 1 77 ? -3.975 -13.492 3.686 1 98.88 77 ARG A O 1
ATOM 588 N N . ILE A 1 78 ? -4.133 -15.359 2.576 1 98.94 78 ILE A N 1
ATOM 589 C CA . ILE A 1 78 ? -4.84 -14.773 1.442 1 98.94 78 ILE A CA 1
ATOM 590 C C . ILE A 1 78 ? -6.145 -15.531 1.199 1 98.94 78 ILE A C 1
ATOM 592 O O . ILE A 1 78 ? -6.133 -16.75 0.999 1 98.94 78 ILE A O 1
ATOM 596 N N . ILE A 1 79 ? -7.273 -14.797 1.188 1 98.94 79 ILE A N 1
ATOM 597 C CA . ILE A 1 79 ? -8.562 -15.469 1.192 1 98.94 79 ILE A CA 1
ATOM 598 C C . ILE A 1 79 ? -9.516 -14.766 0.221 1 98.94 79 ILE A C 1
ATOM 600 O O . ILE A 1 79 ? -9.672 -13.547 0.267 1 98.94 79 ILE A O 1
ATOM 604 N N . ALA A 1 80 ? -10.188 -15.484 -0.637 1 98.81 80 ALA A N 1
ATOM 605 C CA . ALA A 1 80 ? -11.32 -15.109 -1.471 1 98.81 80 ALA A CA 1
ATOM 606 C C . ALA A 1 80 ? -12.172 -16.328 -1.83 1 98.81 80 ALA A C 1
ATOM 608 O O . ALA A 1 80 ? -11.695 -17.469 -1.75 1 98.81 80 ALA A O 1
ATOM 609 N N . PRO A 1 81 ? -13.375 -16.109 -2.236 1 98.69 81 PRO A N 1
ATOM 610 C CA . PRO A 1 81 ? -14.203 -17.25 -2.625 1 98.69 81 PRO A CA 1
ATOM 611 C C . PRO A 1 81 ? -13.617 -18.031 -3.805 1 98.69 81 PRO A C 1
ATOM 613 O O . PRO A 1 81 ? -13.016 -17.438 -4.699 1 98.69 81 PRO A O 1
ATOM 616 N N . ALA A 1 82 ? -13.969 -19.297 -3.834 1 98.5 82 ALA A N 1
ATOM 617 C CA . ALA A 1 82 ? -13.461 -20.219 -4.859 1 98.5 82 ALA A CA 1
ATOM 618 C C . ALA A 1 82 ? -13.922 -19.781 -6.25 1 98.5 82 ALA A C 1
ATOM 620 O O . ALA A 1 82 ? -13.273 -20.109 -7.25 1 98.5 82 ALA A O 1
ATOM 621 N N . ASP A 1 83 ? -15.016 -19.062 -6.254 1 97.5 83 ASP A N 1
ATOM 622 C CA . ASP A 1 83 ? -15.57 -18.703 -7.559 1 97.5 83 ASP A CA 1
ATOM 623 C C . ASP A 1 83 ? -15.266 -17.234 -7.902 1 97.5 83 ASP A C 1
ATOM 625 O O . ASP A 1 83 ? -15.844 -16.688 -8.844 1 97.5 83 ASP A O 1
ATOM 629 N N . SER A 1 84 ? -14.414 -16.578 -7.109 1 97 84 SER A N 1
ATOM 630 C CA . SER A 1 84 ? -14.008 -15.211 -7.422 1 97 84 SER A CA 1
ATOM 631 C C . SER A 1 84 ? -13.117 -15.164 -8.664 1 97 84 SER A C 1
ATOM 633 O O . SER A 1 84 ? -12.125 -15.883 -8.742 1 97 84 SER A O 1
ATOM 635 N N . PRO A 1 85 ? -13.484 -14.336 -9.625 1 95.19 85 PRO A N 1
ATOM 636 C CA . PRO A 1 85 ? -12.727 -14.352 -10.883 1 95.19 85 PRO A CA 1
ATOM 637 C C . PRO A 1 85 ? -11.422 -13.562 -10.797 1 95.19 85 PRO A C 1
ATOM 639 O O . PRO A 1 85 ? -11.414 -12.43 -10.312 1 95.19 85 PRO A O 1
ATOM 642 N N . ASN A 1 86 ? -10.359 -14.117 -11.258 1 95.12 86 ASN A N 1
ATOM 643 C CA . ASN A 1 86 ? -9.078 -13.453 -11.453 1 95.12 86 ASN A CA 1
ATOM 644 C C . ASN A 1 86 ? -8.477 -12.992 -10.125 1 95.12 86 ASN A C 1
ATOM 646 O O . ASN A 1 86 ? -7.93 -11.891 -10.039 1 95.12 86 ASN A O 1
ATOM 650 N N . THR A 1 87 ? -8.641 -13.812 -9.086 1 97.44 87 THR A N 1
ATOM 651 C CA . THR A 1 87 ? -8.188 -13.422 -7.754 1 97.44 87 THR A CA 1
ATOM 652 C C . THR A 1 87 ? -6.93 -14.18 -7.363 1 97.44 87 THR A C 1
ATOM 654 O O . THR A 1 87 ? -6.812 -14.664 -6.234 1 97.44 87 THR A O 1
ATOM 657 N N . ASP A 1 88 ? -5.957 -14.258 -8.305 1 98.25 88 ASP A N 1
ATOM 658 C CA . ASP A 1 88 ? -4.68 -14.883 -7.973 1 98.25 88 ASP A CA 1
ATOM 659 C C . ASP A 1 88 ? -4.203 -14.461 -6.586 1 98.25 88 ASP A C 1
ATOM 661 O O . ASP A 1 88 ? -4.348 -13.297 -6.203 1 98.25 88 ASP A O 1
ATOM 665 N N . GLY A 1 89 ? -3.613 -15.43 -5.867 1 98.81 89 GLY A N 1
ATOM 666 C CA . GLY A 1 89 ? -3.047 -15.078 -4.574 1 98.81 89 GLY A CA 1
ATOM 667 C C . GLY A 1 89 ? -1.811 -14.211 -4.68 1 98.81 89 GLY A C 1
ATOM 668 O O . GLY A 1 89 ? -1.851 -13.023 -4.344 1 98.81 89 GLY A O 1
ATOM 669 N N . ILE A 1 90 ? -0.755 -14.828 -5.203 1 98.75 90 ILE A N 1
ATOM 670 C CA . ILE A 1 90 ? 0.502 -14.117 -5.414 1 98.75 90 ILE A CA 1
ATOM 671 C C . ILE A 1 90 ? 0.942 -14.273 -6.871 1 98.75 90 ILE A C 1
ATOM 673 O O . ILE A 1 90 ? 1.027 -15.391 -7.383 1 98.75 90 ILE A O 1
ATOM 677 N N . HIS A 1 91 ? 1.196 -13.164 -7.508 1 98.38 91 HIS A N 1
ATOM 678 C CA . HIS A 1 91 ? 1.743 -13.172 -8.859 1 98.38 91 HIS A CA 1
ATOM 679 C C . HIS A 1 91 ? 3.076 -12.43 -8.922 1 98.38 91 HIS A C 1
ATOM 681 O O . HIS A 1 91 ? 3.166 -11.273 -8.508 1 98.38 91 HIS A O 1
ATOM 687 N N . ALA A 1 92 ? 4.078 -13.07 -9.414 1 98.56 92 ALA A N 1
ATOM 688 C CA . ALA A 1 92 ? 5.391 -12.453 -9.562 1 98.56 92 ALA A CA 1
ATOM 689 C C . ALA A 1 92 ? 5.836 -12.445 -11.023 1 98.56 92 ALA A C 1
ATOM 691 O O . ALA A 1 92 ? 5.617 -13.422 -11.742 1 98.56 92 ALA A O 1
ATOM 692 N N . SER A 1 93 ? 6.379 -11.406 -11.453 1 98.31 93 SER A N 1
ATOM 693 C CA . SER A 1 93 ? 7 -11.305 -12.766 1 98.31 93 SER A CA 1
ATOM 694 C C . SER A 1 93 ? 8.195 -10.352 -12.742 1 98.31 93 SER A C 1
ATOM 696 O O . SER A 1 93 ? 8.305 -9.508 -11.844 1 98.31 93 SER A O 1
ATOM 698 N N . ARG A 1 94 ? 9.078 -10.578 -13.555 1 98.38 94 ARG A N 1
ATOM 699 C CA . ARG A 1 94 ? 10.273 -9.75 -13.703 1 98.38 94 ARG A CA 1
ATOM 700 C C . ARG A 1 94 ? 10.922 -9.477 -12.352 1 98.38 94 ARG A C 1
ATOM 702 O O . ARG A 1 94 ? 11.227 -8.328 -12.023 1 98.38 94 ARG A O 1
ATOM 709 N N . SER A 1 95 ? 11.016 -10.469 -11.555 1 98.81 95 SER A N 1
ATOM 710 C CA . SER A 1 95 ? 11.523 -10.328 -10.195 1 98.81 95 SER A CA 1
ATOM 711 C C . SER A 1 95 ? 12.5 -11.445 -9.852 1 98.81 95 SER A C 1
ATOM 713 O O . SER A 1 95 ? 12.398 -12.555 -10.391 1 98.81 95 SER A O 1
ATOM 715 N N . ARG A 1 96 ? 13.398 -11.125 -9.039 1 98.62 96 ARG A N 1
ATOM 716 C CA . ARG A 1 96 ? 14.398 -12.117 -8.672 1 98.62 96 ARG A CA 1
ATOM 717 C C . ARG A 1 96 ? 14.641 -12.125 -7.168 1 98.62 96 ARG A C 1
ATOM 719 O O . ARG A 1 96 ? 14.453 -11.109 -6.5 1 98.62 96 ARG A O 1
ATOM 726 N N . HIS A 1 97 ? 15.047 -13.234 -6.641 1 98.81 97 HIS A N 1
ATOM 727 C CA . HIS A 1 97 ? 15.312 -13.438 -5.223 1 98.81 97 HIS A CA 1
ATOM 728 C C . HIS A 1 97 ? 14.086 -13.117 -4.379 1 98.81 97 HIS A C 1
ATOM 730 O O . HIS A 1 97 ? 14.133 -12.242 -3.512 1 98.81 97 HIS A O 1
ATOM 736 N N . VAL A 1 98 ? 13.078 -13.844 -4.656 1 98.81 98 VAL A N 1
ATOM 737 C CA . VAL A 1 98 ? 11.82 -13.703 -3.934 1 98.81 98 VAL A CA 1
ATOM 738 C C . VAL A 1 98 ? 11.539 -14.969 -3.125 1 98.81 98 VAL A C 1
ATOM 740 O O . VAL A 1 98 ? 11.711 -16.078 -3.629 1 98.81 98 VAL A O 1
ATOM 743 N N . SER A 1 99 ? 11.211 -14.789 -1.859 1 98.88 99 SER A N 1
ATOM 744 C CA . SER A 1 99 ? 10.844 -15.898 -0.991 1 98.88 99 SER A CA 1
ATOM 745 C C . SER A 1 99 ? 9.391 -15.773 -0.524 1 98.88 99 SER A C 1
ATOM 747 O O . SER A 1 99 ? 9 -14.75 0.032 1 98.88 99 SER A O 1
ATOM 749 N N . ILE A 1 100 ? 8.602 -16.75 -0.748 1 98.88 100 ILE A N 1
ATOM 750 C CA . ILE A 1 100 ? 7.246 -16.906 -0.227 1 98.88 100 ILE A CA 1
ATOM 751 C C . ILE A 1 100 ? 7.207 -18.062 0.768 1 98.88 100 ILE A C 1
ATOM 753 O O . ILE A 1 100 ? 7.297 -19.219 0.377 1 98.88 100 ILE A O 1
ATOM 757 N N . LEU A 1 101 ? 7.051 -17.719 2.043 1 98.88 101 LEU A N 1
ATOM 758 C CA . LEU A 1 101 ? 7.277 -18.703 3.092 1 98.88 101 LEU A CA 1
ATOM 759 C C . LEU A 1 101 ? 6.07 -18.797 4.02 1 98.88 101 LEU A C 1
ATOM 761 O O . LEU A 1 101 ? 5.445 -17.781 4.34 1 98.88 101 LEU A O 1
ATOM 765 N N . ASN A 1 102 ? 5.715 -19.984 4.383 1 98.81 102 ASN A N 1
ATOM 766 C CA . ASN A 1 102 ? 4.703 -20.203 5.41 1 98.81 102 ASN A CA 1
ATOM 767 C C . ASN A 1 102 ? 3.428 -19.422 5.121 1 98.81 102 ASN A C 1
ATOM 769 O O . ASN A 1 102 ? 2.957 -18.656 5.969 1 98.81 102 ASN A O 1
ATOM 773 N N . THR A 1 103 ? 2.912 -19.656 4.016 1 98.69 103 THR A N 1
ATOM 774 C CA . THR A 1 103 ? 1.798 -18.844 3.541 1 98.69 103 THR A CA 1
ATOM 775 C C . THR A 1 103 ? 0.591 -19.719 3.213 1 98.69 103 THR A C 1
ATOM 777 O O . THR A 1 103 ? 0.741 -20.812 2.652 1 98.69 103 THR A O 1
ATOM 780 N N . THR A 1 104 ? -0.614 -19.297 3.635 1 98.94 104 THR A N 1
ATOM 781 C CA . THR A 1 104 ? -1.869 -19.984 3.332 1 98.94 104 THR A CA 1
ATOM 782 C C . THR A 1 104 ? -2.684 -19.188 2.318 1 98.94 104 THR A C 1
ATOM 784 O O . THR A 1 104 ? -2.996 -18.016 2.547 1 98.94 104 THR A O 1
ATOM 787 N N . ILE A 1 105 ? -3.033 -19.844 1.237 1 98.94 105 ILE A N 1
ATOM 788 C CA . ILE A 1 105 ? -3.705 -19.141 0.142 1 98.94 105 ILE A CA 1
ATOM 789 C C . ILE A 1 105 ? -4.926 -19.953 -0.302 1 98.94 105 ILE A C 1
ATOM 791 O O . ILE A 1 105 ? -4.809 -21.125 -0.644 1 98.94 105 ILE A O 1
ATOM 795 N N . GLY A 1 106 ? -6.051 -19.391 -0.33 1 98.94 106 GLY A N 1
ATOM 796 C CA . GLY A 1 106 ? -7.277 -19.922 -0.916 1 98.94 106 GLY A CA 1
ATOM 797 C C . GLY A 1 106 ? -8.07 -18.875 -1.672 1 98.94 106 GLY A C 1
ATOM 798 O O . GLY A 1 106 ? -8.57 -17.906 -1.075 1 98.94 106 GLY A O 1
ATOM 799 N N . THR A 1 107 ? -8.156 -18.984 -2.969 1 98.75 107 THR A N 1
ATOM 800 C CA . THR A 1 107 ? -8.781 -17.969 -3.807 1 98.75 107 THR A CA 1
ATOM 801 C C . THR A 1 107 ? -9.516 -18.594 -4.98 1 98.75 107 THR A C 1
ATOM 803 O O . THR A 1 107 ? -9.844 -19.781 -4.941 1 98.75 107 THR A O 1
ATOM 806 N N . GLY A 1 108 ? -9.898 -17.734 -5.957 1 98.5 108 GLY A N 1
ATOM 807 C CA . GLY A 1 108 ? -10.625 -18.234 -7.113 1 98.5 108 GLY A CA 1
ATOM 808 C C . GLY A 1 108 ? -9.742 -18.469 -8.32 1 98.5 108 GLY A C 1
ATOM 809 O O . GLY A 1 108 ? -10.227 -18.828 -9.398 1 98.5 108 GLY A O 1
ATOM 810 N N . ASP A 1 109 ? -8.438 -18.328 -8.117 1 98.25 109 ASP A N 1
ATOM 811 C CA . ASP A 1 109 ? -7.488 -18.5 -9.211 1 98.25 109 ASP A CA 1
ATOM 812 C C . ASP A 1 109 ? -6.18 -19.094 -8.719 1 98.25 109 ASP A C 1
ATOM 814 O O . ASP A 1 109 ? -6.18 -19.922 -7.797 1 98.25 109 ASP A O 1
ATOM 818 N N . ASP A 1 110 ? -5.039 -18.859 -9.391 1 98.81 110 ASP A N 1
ATOM 819 C CA . ASP A 1 110 ? -3.779 -19.453 -8.953 1 98.81 110 ASP A CA 1
ATOM 820 C C . ASP A 1 110 ? -3.422 -19 -7.539 1 98.81 110 ASP A C 1
ATOM 822 O O . ASP A 1 110 ? -3.551 -17.828 -7.207 1 98.81 110 ASP A O 1
ATOM 826 N N . CYS A 1 111 ? -2.977 -20 -6.691 1 98.88 111 CYS A N 1
ATOM 827 C CA . CYS A 1 111 ? -2.406 -19.594 -5.414 1 98.88 111 CYS A CA 1
ATOM 828 C C . CYS A 1 111 ? -1.13 -18.797 -5.617 1 98.88 111 CYS A C 1
ATOM 830 O O . CYS A 1 111 ? -0.97 -17.719 -5.039 1 98.88 111 CYS A O 1
ATOM 832 N N . VAL A 1 112 ? -0.288 -19.344 -6.426 1 98.94 112 VAL A N 1
ATOM 833 C CA . VAL A 1 112 ? 0.933 -18.656 -6.84 1 98.94 112 VAL A CA 1
ATOM 834 C C . VAL A 1 112 ? 1.108 -18.781 -8.352 1 98.94 112 VAL A C 1
ATOM 836 O O . VAL A 1 112 ? 0.955 -19.875 -8.906 1 98.94 112 VAL A O 1
ATOM 839 N N . SER A 1 113 ? 1.364 -17.688 -8.969 1 98.75 113 SER A N 1
ATOM 840 C CA . SER A 1 113 ? 1.654 -17.688 -10.406 1 98.75 113 SER A CA 1
ATOM 841 C C . SER A 1 113 ? 2.932 -16.922 -10.711 1 98.75 113 SER A C 1
ATOM 843 O O . SER A 1 113 ? 3.164 -15.844 -10.156 1 98.75 113 SER A O 1
ATOM 845 N N . LEU A 1 114 ? 3.779 -17.484 -11.555 1 98.81 114 LEU A N 1
ATOM 846 C CA . LEU A 1 114 ? 5.035 -16.859 -11.961 1 98.81 114 LEU A CA 1
ATOM 847 C C . LEU A 1 114 ? 5.02 -16.531 -13.445 1 98.81 114 LEU A C 1
ATOM 849 O O . LEU A 1 114 ? 4.836 -17.406 -14.281 1 98.81 114 LEU A O 1
ATOM 853 N N . GLY A 1 115 ? 5.219 -15.266 -13.695 1 98.31 115 GLY A N 1
ATOM 854 C CA . GLY A 1 115 ? 5.285 -14.797 -15.07 1 98.31 115 GLY A CA 1
ATOM 855 C C . GLY A 1 115 ? 6.707 -14.68 -15.594 1 98.31 115 GLY A C 1
ATOM 856 O O . GLY A 1 115 ? 7.656 -15.062 -14.906 1 98.31 115 GLY A O 1
ATOM 857 N N . PRO A 1 116 ? 6.777 -14.156 -16.781 1 98.25 116 PRO A N 1
ATOM 858 C CA . PRO A 1 116 ? 8.094 -14.055 -17.422 1 98.25 116 PRO A CA 1
ATOM 859 C C . PRO A 1 116 ? 9.086 -13.227 -16.594 1 98.25 116 PRO A C 1
ATOM 861 O O . PRO A 1 116 ? 8.68 -12.281 -15.914 1 98.25 116 PRO A O 1
ATOM 864 N N . GLY A 1 117 ? 10.297 -13.609 -16.641 1 98.38 117 GLY A N 1
ATOM 865 C CA . GLY A 1 117 ? 11.367 -12.82 -16.062 1 98.38 117 GLY A CA 1
ATOM 866 C C . GLY A 1 117 ? 11.555 -13.055 -14.57 1 98.38 117 GLY A C 1
ATOM 867 O O . GLY A 1 117 ? 12.172 -12.25 -13.875 1 98.38 117 GLY A O 1
ATOM 868 N N . THR A 1 118 ? 11.039 -14.164 -14.086 1 98.62 118 THR A N 1
ATOM 869 C CA . THR A 1 118 ? 11.219 -14.492 -12.68 1 98.62 118 THR A CA 1
ATOM 870 C C . THR A 1 118 ? 12.367 -15.477 -12.5 1 98.62 118 THR A C 1
ATOM 872 O O . THR A 1 118 ? 12.516 -16.422 -13.273 1 98.62 118 THR A O 1
ATOM 875 N N . SER A 1 119 ? 13.203 -15.164 -11.523 1 98.69 119 SER A N 1
ATOM 876 C CA . SER A 1 119 ? 14.312 -16.062 -11.258 1 98.69 119 SER A CA 1
ATOM 877 C C . SER A 1 119 ? 14.641 -16.109 -9.773 1 98.69 119 SER A C 1
ATOM 879 O O . SER A 1 119 ? 14.438 -15.141 -9.047 1 98.69 119 SER A O 1
ATOM 881 N N . ASP A 1 120 ? 15.172 -17.25 -9.336 1 98.88 120 ASP A N 1
ATOM 882 C CA . ASP A 1 120 ? 15.609 -17.438 -7.957 1 98.88 120 ASP A CA 1
ATOM 883 C C . ASP A 1 120 ? 14.453 -17.219 -6.98 1 98.88 120 ASP A C 1
ATOM 885 O O . ASP A 1 120 ? 14.547 -16.391 -6.078 1 98.88 120 ASP A O 1
ATOM 889 N N . MET A 1 121 ? 13.492 -18.047 -7.254 1 98.81 121 MET A N 1
ATOM 890 C CA . MET A 1 121 ? 12.273 -18.031 -6.441 1 98.81 121 MET A CA 1
ATOM 891 C C . MET A 1 121 ? 12.273 -19.188 -5.449 1 98.81 121 MET A C 1
ATOM 893 O O . MET A 1 121 ? 12.57 -20.328 -5.816 1 98.81 121 MET A O 1
ATOM 897 N N . LEU A 1 122 ? 12.016 -18.906 -4.18 1 98.94 122 LEU A N 1
ATOM 898 C CA . LEU A 1 122 ? 11.773 -19.922 -3.174 1 98.94 122 LEU A CA 1
ATOM 899 C C . LEU A 1 122 ? 10.352 -19.859 -2.645 1 98.94 122 LEU A C 1
ATOM 901 O O . LEU A 1 122 ? 9.953 -18.844 -2.057 1 98.94 122 LEU A O 1
ATOM 905 N N . ILE A 1 123 ? 9.562 -20.875 -2.885 1 98.94 123 ILE A N 1
ATOM 906 C CA . ILE A 1 123 ? 8.195 -21.047 -2.4 1 98.94 123 ILE A CA 1
ATOM 907 C C . ILE A 1 123 ? 8.117 -22.266 -1.479 1 98.94 123 ILE A C 1
ATOM 909 O O . ILE A 1 123 ? 8.219 -23.406 -1.937 1 98.94 123 ILE A O 1
ATOM 913 N N . ARG A 1 124 ? 7.945 -21.984 -0.222 1 98.94 124 ARG A N 1
ATOM 914 C CA . ARG A 1 124 ? 8.109 -23.078 0.725 1 98.94 124 ARG A CA 1
ATOM 915 C C . ARG A 1 124 ? 7.059 -23.016 1.829 1 98.94 124 ARG A C 1
ATOM 917 O O . ARG A 1 124 ? 6.746 -21.938 2.33 1 98.94 124 ARG A O 1
ATOM 924 N N . ASP A 1 125 ? 6.559 -24.156 2.207 1 98.88 125 ASP A N 1
ATOM 925 C CA . ASP A 1 125 ? 5.57 -24.281 3.275 1 98.88 125 ASP A CA 1
ATOM 926 C C . ASP A 1 125 ? 4.297 -23.5 2.936 1 98.88 125 ASP A C 1
ATOM 928 O O . ASP A 1 125 ? 3.857 -22.656 3.707 1 98.88 125 ASP A O 1
ATOM 932 N N . ILE A 1 126 ? 3.771 -23.984 1.785 1 98.75 126 ILE A N 1
ATOM 933 C CA . ILE A 1 126 ? 2.576 -23.328 1.265 1 98.75 126 ILE A CA 1
ATOM 934 C C . ILE A 1 126 ? 1.364 -24.234 1.461 1 98.75 126 ILE A C 1
ATOM 936 O O . ILE A 1 126 ? 1.445 -25.453 1.234 1 98.75 126 ILE A O 1
ATOM 940 N N . THR A 1 127 ? 0.297 -23.703 1.939 1 98.94 127 THR A N 1
ATOM 941 C CA . THR A 1 127 ? -1.018 -24.328 1.854 1 98.94 127 THR A CA 1
ATOM 942 C C . THR A 1 127 ? -1.873 -23.656 0.789 1 98.94 127 THR A C 1
ATOM 944 O O . THR A 1 127 ? -2.139 -22.453 0.875 1 98.94 127 THR A O 1
ATOM 947 N N . CYS A 1 128 ? -2.299 -24.453 -0.211 1 98.88 128 CYS A N 1
ATOM 948 C CA . CYS A 1 128 ? -3.023 -23.906 -1.357 1 98.88 128 CYS A CA 1
ATOM 949 C C . CYS A 1 128 ? -4.379 -24.594 -1.512 1 98.88 128 CYS A C 1
ATOM 951 O O . CYS A 1 128 ? -4.457 -25.828 -1.572 1 98.88 128 CYS A O 1
ATOM 953 N N . GLY A 1 129 ? -5.457 -23.75 -1.612 1 98.56 129 GLY A N 1
ATOM 954 C CA . GLY A 1 129 ? -6.773 -24.266 -1.959 1 98.56 129 GLY A CA 1
ATOM 955 C C . GLY A 1 129 ? -7.883 -23.688 -1.099 1 98.56 129 GLY A C 1
ATOM 956 O O . GLY A 1 129 ? -7.691 -23.453 0.097 1 98.56 129 GLY A O 1
ATOM 957 N N . PRO A 1 130 ? -9.031 -23.359 -1.655 1 98.38 130 PRO A N 1
ATOM 958 C CA . PRO A 1 130 ? -9.336 -23.594 -3.068 1 98.38 130 PRO A CA 1
ATOM 959 C C . PRO A 1 130 ? -8.516 -22.719 -4.004 1 98.38 130 PRO A C 1
ATOM 961 O O . PRO A 1 130 ? -7.875 -21.766 -3.555 1 98.38 130 PRO A O 1
ATOM 964 N N . GLY A 1 131 ? -8.477 -23.078 -5.332 1 98.62 131 GLY A N 1
ATOM 965 C CA . GLY A 1 131 ? -7.762 -22.297 -6.32 1 98.62 131 GLY A CA 1
ATOM 966 C C . GLY A 1 131 ? -7.32 -23.094 -7.523 1 98.62 131 GLY A C 1
ATOM 967 O O . GLY A 1 131 ? -7.883 -24.156 -7.805 1 98.62 131 GLY A O 1
ATOM 968 N N . HIS A 1 132 ? -6.367 -22.484 -8.234 1 98.75 132 HIS A N 1
ATOM 969 C CA . HIS A 1 132 ? -5.945 -23.109 -9.477 1 98.75 132 HIS A CA 1
ATOM 970 C C . HIS A 1 132 ? -4.512 -23.625 -9.375 1 98.75 132 HIS A C 1
ATOM 972 O O . HIS A 1 132 ? -3.832 -23.781 -10.391 1 98.75 132 HIS A O 1
ATOM 978 N N . GLY A 1 133 ? -4.016 -23.766 -8.117 1 98.88 133 GLY A N 1
ATOM 979 C CA . GLY A 1 133 ? -2.719 -24.391 -7.906 1 98.88 133 GLY A CA 1
ATOM 980 C C . GLY A 1 133 ? -1.562 -23.422 -8.023 1 98.88 133 GLY A C 1
ATOM 981 O O . GLY A 1 133 ? -1.714 -22.234 -7.746 1 98.88 133 GLY A O 1
ATOM 982 N N . ILE A 1 134 ? -0.36 -23.938 -8.219 1 98.94 134 ILE A N 1
ATOM 983 C CA . ILE A 1 134 ? 0.874 -23.188 -8.438 1 98.94 134 ILE A CA 1
ATOM 984 C C . ILE A 1 134 ? 1.282 -23.281 -9.906 1 98.94 134 ILE A C 1
ATOM 986 O O . ILE A 1 134 ? 1.526 -24.359 -10.422 1 98.94 134 ILE A O 1
ATOM 990 N N . SER A 1 135 ? 1.359 -22.094 -10.523 1 98.88 135 SER A N 1
ATOM 991 C CA . SER A 1 135 ? 1.53 -22.094 -11.977 1 98.88 135 SER A CA 1
ATOM 992 C C . SER A 1 135 ? 2.738 -21.266 -12.391 1 98.88 135 SER A C 1
ATOM 994 O O . SER A 1 135 ? 2.973 -20.188 -11.836 1 98.88 135 SER A O 1
ATOM 996 N N . ILE A 1 136 ? 3.52 -21.797 -13.266 1 98.88 136 ILE A N 1
ATOM 997 C CA . ILE A 1 136 ? 4.473 -21 -14.047 1 98.88 136 ILE A CA 1
ATOM 998 C C . ILE A 1 136 ? 3.891 -20.719 -15.43 1 98.88 136 ILE A C 1
ATOM 1000 O O . ILE A 1 136 ? 3.584 -21.641 -16.188 1 98.88 136 ILE A O 1
ATOM 1004 N N . GLY A 1 137 ? 3.812 -19.469 -15.742 1 97.62 137 GLY A N 1
ATOM 1005 C CA . GLY A 1 137 ? 3.156 -19.062 -16.969 1 97.62 137 GLY A CA 1
ATOM 1006 C C . GLY A 1 137 ? 1.866 -18.297 -16.734 1 97.62 137 GLY A C 1
ATOM 1007 O O . GLY A 1 137 ? 1.58 -17.891 -15.609 1 97.62 137 GLY A O 1
ATOM 1008 N N . SER A 1 138 ? 1.249 -17.906 -17.844 1 95.38 138 SER A N 1
ATOM 1009 C CA . SER A 1 138 ? 1.502 -18.391 -19.203 1 95.38 138 SER A CA 1
ATOM 1010 C C . SER A 1 138 ? 2.658 -17.641 -19.844 1 95.38 138 SER A C 1
ATOM 1012 O O . SER A 1 138 ? 2.799 -16.422 -19.656 1 95.38 138 SER A O 1
ATOM 1014 N N . LEU A 1 139 ? 3.443 -18.297 -20.531 1 97.06 139 LEU A N 1
ATOM 1015 C CA . LEU A 1 139 ? 4.594 -17.703 -21.219 1 97.06 139 LEU A CA 1
ATOM 1016 C C . LEU A 1 139 ? 4.434 -17.797 -22.719 1 97.06 139 LEU A C 1
ATOM 1018 O O . LEU A 1 139 ? 3.691 -18.641 -23.219 1 97.06 139 LEU A O 1
ATOM 1022 N N . GLY A 1 140 ? 5.043 -16.859 -23.438 1 94.75 140 GLY A N 1
ATOM 1023 C CA . GLY A 1 140 ? 5.098 -16.953 -24.891 1 94.75 140 GLY A CA 1
ATOM 1024 C C . GLY A 1 140 ? 3.992 -16.172 -25.578 1 94.75 140 GLY A C 1
ATOM 1025 O O . GLY A 1 140 ? 3.75 -16.344 -26.781 1 94.75 140 GLY A O 1
ATOM 1026 N N . TRP A 1 141 ? 3.297 -15.344 -24.828 1 91.19 141 TRP A N 1
ATOM 1027 C CA . TRP A 1 141 ? 2.262 -14.508 -25.438 1 91.19 141 TRP A CA 1
ATOM 1028 C C . TRP A 1 141 ? 2.881 -13.422 -26.297 1 91.19 141 TRP A C 1
ATOM 1030 O O . TRP A 1 141 ? 2.408 -13.156 -27.406 1 91.19 141 TRP A O 1
ATOM 1040 N N . GLN A 1 142 ? 3.857 -12.805 -25.781 1 91.31 142 GLN A N 1
ATOM 1041 C CA . GLN A 1 142 ? 4.57 -11.75 -26.5 1 91.31 142 GLN A CA 1
ATOM 1042 C C . GLN A 1 142 ? 5.988 -12.188 -26.859 1 91.31 142 GLN A C 1
ATOM 1044 O O . GLN A 1 142 ? 6.605 -12.961 -26.125 1 91.31 142 GLN A O 1
ATOM 1049 N N . ALA A 1 143 ? 6.387 -11.578 -27.969 1 92.5 143 ALA A N 1
ATOM 1050 C CA . ALA A 1 143 ? 7.777 -11.82 -28.344 1 92.5 143 ALA A CA 1
ATOM 1051 C C . ALA A 1 143 ? 8.734 -11.195 -27.344 1 92.5 143 ALA A C 1
ATOM 1053 O O . ALA A 1 143 ? 8.484 -10.102 -26.828 1 92.5 143 ALA A O 1
ATOM 1054 N N . GLY A 1 144 ? 9.758 -11.875 -27.062 1 93.06 144 GLY A N 1
ATOM 1055 C CA . GLY A 1 144 ? 10.82 -11.289 -26.266 1 93.06 144 GLY A CA 1
ATOM 1056 C C . GLY A 1 144 ? 10.617 -11.484 -24.781 1 93.06 144 GLY A C 1
ATOM 1057 O O . GLY A 1 144 ? 11.312 -10.875 -23.969 1 93.06 144 GLY A O 1
ATOM 1058 N N . GLU A 1 145 ? 9.734 -12.367 -24.391 1 95.31 145 GLU A N 1
ATOM 1059 C CA . GLU A 1 145 ? 9.555 -12.641 -22.969 1 95.31 145 GLU A CA 1
ATOM 1060 C C . GLU A 1 145 ? 10.82 -13.25 -22.359 1 95.31 145 GLU A C 1
ATOM 1062 O O . GLU A 1 145 ? 11.469 -14.094 -22.984 1 95.31 145 GLU A O 1
ATOM 1067 N N . GLU A 1 146 ? 11.094 -12.75 -21.172 1 96.62 146 GLU A N 1
ATOM 1068 C CA . GLU A 1 146 ? 12.281 -13.242 -20.469 1 96.62 146 GLU A CA 1
ATOM 1069 C C . GLU A 1 146 ? 12.016 -14.602 -19.828 1 96.62 146 GLU A C 1
ATOM 1071 O O . GLU A 1 146 ? 10.867 -14.969 -19.594 1 96.62 146 GLU A O 1
ATOM 1076 N N . GLU A 1 147 ? 13.078 -15.297 -19.609 1 97.62 147 GLU A N 1
ATOM 1077 C CA . GLU A 1 147 ? 13.055 -16.656 -19.078 1 97.62 147 GLU A CA 1
ATOM 1078 C C . GLU A 1 147 ? 12.562 -16.703 -17.641 1 97.62 147 GLU A C 1
ATOM 1080 O O . GLU A 1 147 ? 12.688 -15.711 -16.906 1 97.62 147 GLU A O 1
ATOM 1085 N N . VAL A 1 148 ? 11.922 -17.828 -17.266 1 98.88 148 VAL A N 1
ATOM 1086 C CA . VAL A 1 148 ? 11.719 -18.203 -15.875 1 98.88 148 VAL A CA 1
ATOM 1087 C C . VAL A 1 148 ? 12.742 -19.25 -15.469 1 98.88 148 VAL A C 1
ATOM 1089 O O . VAL A 1 148 ? 12.859 -20.297 -16.109 1 98.88 148 VAL A O 1
ATOM 1092 N N . ARG A 1 149 ? 13.469 -18.938 -14.43 1 98.75 149 ARG A N 1
ATOM 1093 C CA . ARG A 1 149 ? 14.547 -19.875 -14.125 1 98.75 149 ARG A CA 1
ATOM 1094 C C . ARG A 1 149 ? 14.766 -19.969 -12.617 1 98.75 149 ARG A C 1
ATOM 1096 O O . ARG A 1 149 ? 14.57 -19 -11.891 1 98.75 149 ARG A O 1
ATOM 1103 N N . ASN A 1 150 ? 15.234 -21.047 -12.148 1 98.94 150 ASN A N 1
ATOM 1104 C CA . ASN A 1 150 ? 15.609 -21.312 -10.766 1 98.94 150 ASN A CA 1
ATOM 1105 C C . ASN A 1 150 ? 14.445 -21.078 -9.812 1 98.94 150 ASN A C 1
ATOM 1107 O O . ASN A 1 150 ? 14.516 -20.219 -8.938 1 98.94 150 ASN A O 1
ATOM 1111 N N . VAL A 1 151 ? 13.484 -21.938 -10.008 1 98.94 151 VAL A N 1
ATOM 1112 C CA . VAL A 1 151 ? 12.297 -21.891 -9.156 1 98.94 151 VAL A CA 1
ATOM 1113 C C . VAL A 1 151 ? 12.227 -23.141 -8.297 1 98.94 151 VAL A C 1
ATOM 1115 O O . VAL A 1 151 ? 12.359 -24.266 -8.805 1 98.94 151 VAL A O 1
ATOM 1118 N N . THR A 1 152 ? 12.07 -22.938 -7.016 1 98.94 152 THR A N 1
ATOM 1119 C CA . THR A 1 152 ? 11.906 -24.062 -6.105 1 98.94 152 THR A CA 1
ATOM 1120 C C . THR A 1 152 ? 10.586 -23.969 -5.352 1 98.94 152 THR A C 1
ATOM 1122 O O . THR A 1 152 ? 10.32 -22.969 -4.688 1 98.94 152 THR A O 1
ATOM 1125 N N . VAL A 1 153 ? 9.75 -24.938 -5.496 1 98.94 153 VAL A N 1
ATOM 1126 C CA . VAL A 1 153 ? 8.594 -25.156 -4.633 1 98.94 153 VAL A CA 1
ATOM 1127 C C . VAL A 1 153 ? 8.859 -26.359 -3.721 1 98.94 153 VAL A C 1
ATOM 1129 O O . VAL A 1 153 ? 9.148 -27.453 -4.195 1 98.94 153 VAL A O 1
ATOM 1132 N N . ASP A 1 154 ? 8.812 -26.031 -2.426 1 98.94 154 ASP A N 1
ATOM 1133 C CA . ASP A 1 154 ? 9.172 -27.078 -1.468 1 98.94 154 ASP A CA 1
ATOM 1134 C C . ASP A 1 154 ? 8.188 -27.109 -0.301 1 98.94 154 ASP A C 1
ATOM 1136 O O . ASP A 1 154 ? 7.914 -26.078 0.321 1 98.94 154 ASP A O 1
ATOM 1140 N N . ARG A 1 155 ? 7.621 -28.297 -0.021 1 98.88 155 ARG A N 1
ATOM 1141 C CA . ARG A 1 155 ? 6.699 -28.516 1.089 1 98.88 155 ARG A CA 1
ATOM 1142 C C . ARG A 1 155 ? 5.43 -27.688 0.914 1 98.88 155 ARG A C 1
ATOM 1144 O O . ARG A 1 155 ? 5.234 -26.688 1.608 1 98.88 155 ARG A O 1
ATOM 1151 N N . ALA A 1 156 ? 4.629 -28.234 0.049 1 98.94 156 ALA A N 1
ATOM 1152 C CA . ALA A 1 156 ? 3.328 -27.609 -0.178 1 98.94 156 ALA A CA 1
ATOM 1153 C C . ALA A 1 156 ? 2.197 -28.625 -0.041 1 98.94 156 ALA A C 1
ATOM 1155 O O . ALA A 1 156 ? 2.396 -29.812 -0.27 1 98.94 156 ALA A O 1
ATOM 1156 N N . VAL A 1 157 ? 1.111 -28.141 0.423 1 98.94 157 VAL A N 1
ATOM 1157 C CA . VAL A 1 157 ? -0.117 -28.922 0.462 1 98.94 157 VAL A CA 1
ATOM 1158 C C . VAL A 1 157 ? -1.194 -28.234 -0.378 1 98.94 157 VAL A C 1
ATOM 1160 O O . VAL A 1 157 ? -1.546 -27.078 -0.127 1 98.94 157 VAL A O 1
ATOM 1163 N N . LEU A 1 158 ? -1.631 -28.922 -1.425 1 98.94 158 LEU A N 1
ATOM 1164 C CA . LEU A 1 158 ? -2.713 -28.422 -2.268 1 98.94 158 LEU A CA 1
ATOM 1165 C C . LEU A 1 158 ? -3.99 -29.219 -2.043 1 98.94 158 LEU A C 1
ATOM 1167 O O . LEU A 1 158 ? -3.971 -30.453 -2.1 1 98.94 158 LEU A O 1
ATOM 1171 N N . THR A 1 159 ? -5.062 -28.516 -1.76 1 98.88 159 THR A N 1
ATOM 1172 C CA . THR A 1 159 ? -6.332 -29.188 -1.487 1 98.88 159 THR A CA 1
ATOM 1173 C C . THR A 1 159 ? -7.453 -28.578 -2.326 1 98.88 159 THR A C 1
ATOM 1175 O O . THR A 1 159 ? -7.73 -27.375 -2.23 1 98.88 159 THR A O 1
ATOM 1178 N N . GLY A 1 160 ? -8.078 -29.344 -3.064 1 98.44 160 GLY A N 1
ATOM 1179 C CA . GLY A 1 160 ? -9.258 -28.891 -3.789 1 98.44 160 GLY A CA 1
ATOM 1180 C C . GLY A 1 160 ? -8.945 -27.891 -4.887 1 98.44 160 GLY A C 1
ATOM 1181 O O . GLY A 1 160 ? -9.734 -26.984 -5.145 1 98.44 160 GLY A O 1
ATOM 1182 N N . THR A 1 161 ? -7.824 -28.078 -5.516 1 98.81 161 THR A N 1
ATOM 1183 C CA . THR A 1 161 ? -7.441 -27.141 -6.562 1 98.81 161 THR A CA 1
ATOM 1184 C C . THR A 1 161 ? -7.688 -27.734 -7.945 1 98.81 161 THR A C 1
ATOM 1186 O O . THR A 1 161 ? -7.746 -28.953 -8.094 1 98.81 161 THR A O 1
ATOM 1189 N N . THR A 1 162 ? -7.859 -26.828 -8.914 1 98.75 162 THR A N 1
ATOM 1190 C CA . THR A 1 162 ? -8.039 -27.281 -10.297 1 98.75 162 THR A CA 1
ATOM 1191 C C . THR A 1 162 ? -6.762 -27.906 -10.828 1 98.75 162 THR A C 1
ATOM 1193 O O . THR A 1 162 ? -6.812 -28.891 -11.578 1 98.75 162 THR A O 1
ATOM 1196 N N . ASN A 1 163 ? -5.684 -27.359 -10.562 1 98.88 163 ASN A N 1
ATOM 1197 C CA . ASN A 1 163 ? -4.363 -27.875 -10.906 1 98.88 163 ASN A CA 1
ATOM 1198 C C . ASN A 1 163 ? -3.479 -28.016 -9.672 1 98.88 163 ASN A C 1
ATOM 1200 O O . ASN A 1 163 ? -3.797 -27.469 -8.609 1 98.88 163 ASN A O 1
ATOM 1204 N N . GLY A 1 164 ? -2.447 -28.797 -9.781 1 98.88 164 GLY A N 1
ATOM 1205 C CA . GLY A 1 164 ? -1.378 -28.828 -8.797 1 98.88 164 GLY A CA 1
ATOM 1206 C C . GLY A 1 164 ? -0.193 -27.953 -9.172 1 98.88 164 GLY A C 1
ATOM 1207 O O . GLY A 1 164 ? -0.25 -26.734 -9.039 1 98.88 164 GLY A O 1
ATOM 1208 N N . LEU A 1 165 ? 0.785 -28.703 -9.711 1 98.94 165 LEU A N 1
ATOM 1209 C CA . LEU A 1 165 ? 1.986 -28.078 -10.242 1 98.94 165 LEU A CA 1
ATOM 1210 C C . LEU A 1 165 ? 1.896 -27.938 -11.758 1 98.94 165 LEU A C 1
ATOM 1212 O O . LEU A 1 165 ? 1.917 -28.922 -12.484 1 98.94 165 LEU A O 1
ATOM 1216 N N . ARG A 1 166 ? 1.787 -26.609 -12.18 1 98.94 166 ARG A N 1
ATOM 1217 C CA . ARG A 1 166 ? 1.433 -26.375 -13.578 1 98.94 166 ARG A CA 1
ATOM 1218 C C . ARG A 1 166 ? 2.459 -25.484 -14.258 1 98.94 166 ARG A C 1
ATOM 1220 O O . ARG A 1 166 ? 2.932 -24.516 -13.664 1 98.94 166 ARG A O 1
ATOM 1227 N N . ILE A 1 167 ? 2.875 -25.859 -15.422 1 98.88 167 ILE A N 1
ATOM 1228 C CA . ILE A 1 167 ? 3.568 -24.969 -16.359 1 98.88 167 ILE A CA 1
ATOM 1229 C C . ILE A 1 167 ? 2.748 -24.828 -17.641 1 98.88 167 ILE A C 1
ATOM 1231 O O . ILE A 1 167 ? 2.328 -25.812 -18.234 1 98.88 167 ILE A O 1
ATOM 1235 N N . LYS A 1 168 ? 2.504 -23.609 -17.984 1 97.5 168 LYS A N 1
ATOM 1236 C CA . LYS A 1 168 ? 1.655 -23.391 -19.156 1 97.5 168 LYS A CA 1
ATOM 1237 C C . LYS A 1 168 ? 2.262 -22.359 -20.094 1 97.5 168 LYS A C 1
ATOM 1239 O O . LYS A 1 168 ? 2.771 -21.328 -19.641 1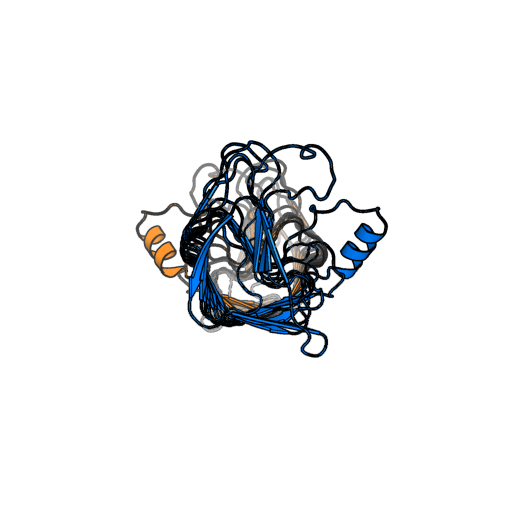 97.5 168 LYS A O 1
ATOM 1244 N N . THR A 1 169 ? 2.303 -22.594 -21.375 1 96.69 169 THR A N 1
ATOM 1245 C CA . THR A 1 169 ? 2.791 -21.672 -22.391 1 96.69 169 THR A CA 1
ATOM 1246 C C . THR A 1 169 ? 1.801 -21.562 -23.547 1 96.69 169 THR A C 1
ATOM 1248 O O . THR A 1 169 ? 1.11 -22.531 -23.859 1 96.69 169 THR A O 1
ATOM 1251 N N . TRP A 1 170 ? 1.768 -20.453 -24.125 1 94.31 170 TRP A N 1
ATOM 1252 C CA . TRP A 1 170 ? 0.884 -20.219 -25.25 1 94.31 170 TRP A CA 1
ATOM 1253 C C . TRP A 1 170 ? 1.326 -21.031 -26.469 1 94.31 170 TRP A C 1
ATOM 1255 O O . TRP A 1 170 ? 2.523 -21.172 -26.734 1 94.31 170 TRP A O 1
ATOM 1265 N N . GLY A 1 171 ? 0.32 -21.516 -27.172 1 93.06 171 GLY A N 1
ATOM 1266 C CA . GLY A 1 171 ? 0.61 -22.156 -28.438 1 93.06 171 GLY A CA 1
ATOM 1267 C C . GLY A 1 171 ? 0.943 -21.188 -29.547 1 93.06 171 GLY A C 1
ATOM 1268 O O . GLY A 1 171 ? 0.251 -21.125 -30.562 1 93.06 171 GLY A O 1
ATOM 1269 N N . THR A 1 172 ? 1.98 -20.438 -29.328 1 91.12 172 THR A N 1
ATOM 1270 C CA . THR A 1 172 ? 2.512 -19.5 -30.297 1 91.12 172 THR A CA 1
ATOM 1271 C C . THR A 1 172 ? 4.004 -19.719 -30.516 1 91.12 172 THR A C 1
ATOM 1273 O O . THR A 1 172 ? 4.672 -20.328 -29.672 1 91.12 172 THR A O 1
ATOM 1276 N N . PRO A 1 173 ? 4.457 -19.219 -31.688 1 91.81 173 PRO A N 1
ATOM 1277 C CA . PRO A 1 173 ? 5.875 -19.469 -31.969 1 91.81 173 PRO A CA 1
ATOM 1278 C C . PRO A 1 173 ? 6.801 -18.547 -31.188 1 91.81 173 PRO A C 1
ATOM 1280 O O . PRO A 1 173 ? 8.023 -18.625 -31.328 1 91.81 173 PRO A O 1
ATOM 1283 N N . ASN A 1 174 ? 6.289 -17.719 -30.359 1 93.12 174 ASN A N 1
ATOM 1284 C CA . ASN A 1 174 ? 7.125 -16.812 -29.578 1 93.12 174 ASN A CA 1
ATOM 1285 C C . ASN A 1 174 ? 8.047 -17.562 -28.641 1 93.12 174 ASN A C 1
ATOM 1287 O O . ASN A 1 174 ? 7.625 -18.5 -27.953 1 93.12 174 ASN A O 1
ATOM 1291 N N . SER A 1 175 ? 9.25 -17.047 -28.641 1 93.69 175 SER A N 1
ATOM 1292 C CA . SER A 1 175 ? 10.273 -17.75 -27.859 1 93.69 175 SER A CA 1
ATOM 1293 C C . SER A 1 175 ? 10.156 -17.422 -26.375 1 93.69 175 SER A C 1
ATOM 1295 O O . SER A 1 175 ? 9.531 -16.422 -26 1 93.69 175 SER A O 1
ATOM 1297 N N . GLY A 1 176 ? 10.758 -18.281 -25.531 1 96.38 176 GLY A N 1
ATOM 1298 C CA . GLY A 1 176 ? 10.875 -18.203 -24.078 1 96.38 176 GLY A CA 1
ATOM 1299 C C . GLY A 1 176 ? 11.445 -19.484 -23.469 1 96.38 176 GLY A C 1
ATOM 1300 O O . GLY A 1 176 ? 11.789 -20.422 -24.188 1 96.38 176 GLY A O 1
ATOM 1301 N N . SER A 1 177 ? 11.586 -19.438 -22.219 1 97.88 177 SER A N 1
ATOM 1302 C CA . SER A 1 177 ? 12.102 -20.672 -21.641 1 97.88 177 SER A CA 1
ATOM 1303 C C . SER A 1 177 ? 11.727 -20.781 -20.156 1 97.88 177 SER A C 1
ATOM 1305 O O . SER A 1 177 ? 11.539 -19.766 -19.484 1 97.88 177 SER A O 1
ATOM 1307 N N . VAL A 1 178 ? 11.547 -21.922 -19.688 1 98.88 178 VAL A N 1
ATOM 1308 C CA . VAL A 1 178 ? 11.477 -22.344 -18.297 1 98.88 178 VAL A CA 1
ATOM 1309 C C . VAL A 1 178 ? 12.578 -23.359 -18 1 98.88 178 VAL A C 1
ATOM 1311 O O . VAL A 1 178 ? 12.641 -24.406 -18.625 1 98.88 178 VAL A O 1
ATOM 1314 N N . VAL A 1 179 ? 13.445 -22.922 -17.109 1 98.81 179 VAL A N 1
ATOM 1315 C CA . VAL A 1 179 ? 14.586 -23.812 -16.922 1 98.81 179 VAL A CA 1
ATOM 1316 C C . VAL A 1 179 ? 14.906 -23.938 -15.438 1 98.81 179 VAL A C 1
ATOM 1318 O O . VAL A 1 179 ? 14.859 -22.938 -14.703 1 98.81 179 VAL A O 1
ATOM 1321 N N . ASN A 1 180 ? 15.234 -25.094 -14.961 1 98.88 180 ASN A N 1
ATOM 1322 C CA . ASN A 1 180 ? 15.68 -25.375 -13.602 1 98.88 180 ASN A CA 1
ATOM 1323 C C . ASN A 1 180 ? 14.578 -25.094 -12.586 1 98.88 180 ASN A C 1
ATOM 1325 O O . ASN A 1 180 ? 14.719 -24.188 -11.75 1 98.88 180 ASN A O 1
ATOM 1329 N N . VAL A 1 181 ? 13.602 -25.938 -12.641 1 98.94 181 VAL A N 1
ATOM 1330 C CA . VAL A 1 181 ? 12.484 -25.875 -11.711 1 98.94 181 VAL A CA 1
ATOM 1331 C C . VAL A 1 181 ? 12.453 -27.141 -10.859 1 98.94 181 VAL A C 1
ATOM 1333 O O . VAL A 1 181 ? 12.633 -28.25 -11.367 1 98.94 181 VAL A O 1
ATOM 1336 N N . SER A 1 182 ? 12.305 -26.938 -9.586 1 98.94 182 SER A N 1
ATOM 1337 C CA . SER A 1 182 ? 12.227 -28.078 -8.68 1 98.94 182 SER A CA 1
ATOM 1338 C C . SER A 1 182 ? 10.945 -28.031 -7.852 1 98.94 182 SER A C 1
ATOM 1340 O O . SER A 1 182 ? 10.711 -27.094 -7.102 1 98.94 182 SER A O 1
ATOM 1342 N N . PHE A 1 183 ? 10.133 -29.047 -8.023 1 98.94 183 PHE A N 1
ATOM 1343 C CA . PHE A 1 183 ? 8.984 -29.312 -7.156 1 98.94 183 PHE A CA 1
ATOM 1344 C C . PHE A 1 183 ? 9.266 -30.484 -6.223 1 98.94 183 PHE A C 1
ATOM 1346 O O . PHE A 1 183 ? 9.531 -31.594 -6.68 1 98.94 183 PHE A O 1
ATOM 1353 N N . SER A 1 184 ? 9.195 -30.266 -4.91 1 98.94 184 SER A N 1
ATOM 1354 C CA . SER A 1 184 ? 9.562 -31.344 -4.008 1 98.94 184 SER A CA 1
ATOM 1355 C C . SER A 1 184 ? 8.641 -31.391 -2.795 1 98.94 184 SER A C 1
ATOM 1357 O O . SER A 1 184 ? 8.164 -30.359 -2.326 1 98.94 184 SER A O 1
ATOM 1359 N N . ARG A 1 185 ? 8.297 -32.531 -2.289 1 98.81 185 ARG A N 1
ATOM 1360 C CA . ARG A 1 185 ? 7.527 -32.812 -1.08 1 98.81 185 ARG A CA 1
ATOM 1361 C C . ARG A 1 185 ? 6.195 -32.062 -1.106 1 98.81 185 ARG A C 1
ATOM 1363 O O . ARG A 1 185 ? 5.906 -31.266 -0.219 1 98.81 185 ARG A O 1
ATOM 1370 N N . VAL A 1 186 ? 5.473 -32.406 -2.125 1 99 186 VAL A N 1
ATOM 1371 C CA . VAL A 1 186 ? 4.164 -31.781 -2.305 1 99 186 VAL A CA 1
ATOM 1372 C C . VAL A 1 186 ? 3.066 -32.812 -2.102 1 99 186 VAL A C 1
ATOM 1374 O O . VAL A 1 186 ? 3.139 -33.938 -2.654 1 99 186 VAL A O 1
ATOM 1377 N N . THR A 1 187 ? 2.139 -32.5 -1.257 1 98.88 187 THR A N 1
ATOM 1378 C CA . THR A 1 187 ? 0.979 -33.344 -1.025 1 98.88 187 THR A CA 1
ATOM 1379 C C . THR A 1 187 ? -0.262 -32.781 -1.696 1 98.88 187 THR A C 1
ATOM 1381 O O . THR A 1 187 ? -0.581 -31.594 -1.51 1 98.88 187 THR A O 1
ATOM 1384 N N . MET A 1 188 ? -0.951 -33.594 -2.398 1 98.31 188 MET A N 1
ATOM 1385 C CA . MET A 1 188 ? -2.137 -33.156 -3.135 1 98.31 188 MET A CA 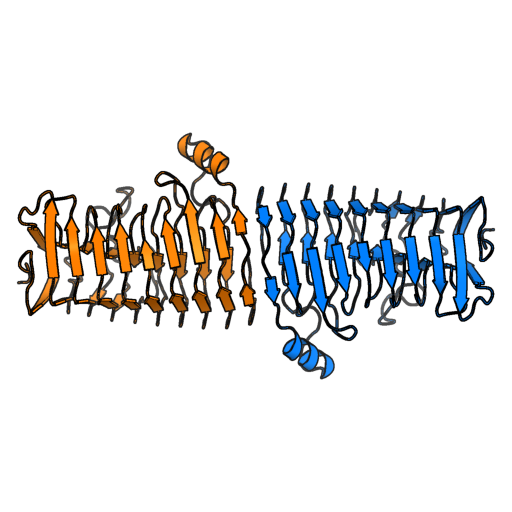1
ATOM 1386 C C . MET A 1 188 ? -3.369 -33.938 -2.678 1 98.31 188 MET A C 1
ATOM 1388 O O . MET A 1 188 ? -3.361 -35.156 -2.654 1 98.31 188 MET A O 1
ATOM 1392 N N . GLN A 1 189 ? -4.383 -33.156 -2.326 1 98.06 189 GLN A N 1
ATOM 1393 C CA . GLN A 1 189 ? -5.66 -33.75 -1.924 1 98.06 189 GLN A CA 1
ATOM 1394 C C . GLN A 1 189 ? -6.793 -33.25 -2.824 1 98.06 189 GLN A C 1
ATOM 1396 O O . GLN A 1 189 ? -7.137 -32.062 -2.811 1 98.06 189 GLN A O 1
ATOM 1401 N N . ARG A 1 190 ? -7.395 -34.125 -3.555 1 97.75 190 ARG A N 1
ATOM 1402 C CA . ARG A 1 190 ? -8.5 -33.812 -4.449 1 97.75 190 ARG A CA 1
ATOM 1403 C C . ARG A 1 190 ? -8.102 -32.688 -5.422 1 97.75 190 ARG A C 1
ATOM 1405 O O . ARG A 1 190 ? -8.789 -31.672 -5.527 1 97.75 190 ARG A O 1
ATOM 1412 N N . VAL A 1 191 ? -7.059 -32.969 -6.113 1 98.75 191 VAL A N 1
ATOM 1413 C CA . VAL A 1 191 ? -6.574 -32.062 -7.145 1 98.75 191 VAL A CA 1
ATOM 1414 C C . VAL A 1 191 ? -6.945 -32.594 -8.523 1 98.75 191 VAL A C 1
ATOM 1416 O O . VAL A 1 191 ? -6.727 -33.781 -8.82 1 98.75 191 VAL A O 1
ATOM 1419 N N . ALA A 1 192 ? -7.523 -31.781 -9.352 1 98.69 192 ALA A N 1
ATOM 1420 C CA . ALA A 1 192 ? -8.031 -32.281 -10.625 1 98.69 192 ALA A CA 1
ATOM 1421 C C . ALA A 1 192 ? -6.883 -32.656 -11.555 1 98.69 192 ALA A C 1
ATOM 1423 O O . ALA A 1 192 ? -6.898 -33.75 -12.148 1 98.69 192 ALA A O 1
ATOM 1424 N N . ASN A 1 193 ? -5.883 -31.844 -11.711 1 98.75 193 ASN A N 1
ATOM 1425 C CA . ASN A 1 193 ? -4.711 -32.062 -12.547 1 98.75 193 ASN A CA 1
ATOM 1426 C C . ASN A 1 193 ? -3.414 -31.875 -11.766 1 98.75 193 ASN A C 1
ATOM 1428 O O . ASN A 1 193 ? -2.779 -30.828 -11.836 1 98.75 193 ASN A O 1
ATOM 1432 N N . PRO A 1 194 ? -2.984 -32.906 -11.102 1 98.88 194 PRO A N 1
ATOM 1433 C CA . PRO A 1 194 ? -1.9 -32.75 -10.125 1 98.88 194 PRO A CA 1
ATOM 1434 C C . PRO A 1 194 ? -0.605 -32.25 -10.75 1 98.88 194 PRO A C 1
ATOM 1436 O O . PRO A 1 194 ? -0.026 -31.266 -10.273 1 98.88 194 PRO A O 1
ATOM 1439 N N . ILE A 1 195 ? -0.085 -32.938 -11.766 1 98.94 195 ILE A N 1
ATOM 1440 C CA . ILE A 1 195 ? 1.088 -32.469 -12.516 1 98.94 195 ILE A CA 1
ATOM 1441 C C . ILE A 1 195 ? 0.699 -32.188 -13.961 1 98.94 195 ILE A C 1
ATOM 1443 O O . ILE A 1 195 ? 0.217 -33.094 -14.672 1 98.94 195 ILE A O 1
ATOM 1447 N N . LEU A 1 196 ? 0.914 -30.953 -14.352 1 98.88 196 LEU A N 1
ATOM 1448 C CA . LEU A 1 196 ? 0.445 -30.594 -15.68 1 98.88 196 LEU A CA 1
ATOM 1449 C C . LEU A 1 196 ? 1.43 -29.641 -16.359 1 98.88 196 LEU A C 1
ATOM 1451 O O . LEU A 1 196 ? 1.698 -28.547 -15.852 1 98.88 196 LEU A O 1
ATOM 1455 N N . VAL A 1 197 ? 2.01 -30.047 -17.422 1 98.69 197 VAL A N 1
ATOM 1456 C CA . VAL A 1 197 ? 2.666 -29.156 -18.375 1 98.69 197 VAL A CA 1
ATOM 1457 C C . VAL A 1 197 ? 1.831 -29.047 -19.641 1 98.69 197 VAL A C 1
ATOM 1459 O O . VAL A 1 197 ? 1.55 -30.062 -20.297 1 98.69 197 VAL A O 1
ATOM 1462 N N . ASP A 1 198 ? 1.426 -27.859 -19.938 1 96.5 198 ASP A N 1
ATOM 1463 C CA . ASP A 1 198 ? 0.608 -27.625 -21.125 1 96.5 198 ASP A CA 1
ATOM 1464 C C . ASP A 1 198 ? 1.226 -26.547 -22.016 1 96.5 198 ASP A C 1
ATOM 1466 O O . ASP A 1 198 ? 1.117 -25.359 -21.719 1 96.5 198 ASP A O 1
ATOM 1470 N N . GLN A 1 199 ? 1.745 -26.953 -23.156 1 96.44 199 GLN A N 1
ATOM 1471 C CA . GLN A 1 199 ? 2.32 -25.984 -24.078 1 96.44 199 GLN A CA 1
ATOM 1472 C C . GLN A 1 199 ? 1.359 -25.672 -25.219 1 96.44 199 GLN A C 1
ATOM 1474 O O . GLN A 1 199 ? 1.782 -25.234 -26.297 1 96.44 199 GLN A O 1
ATOM 1479 N N . ASN A 1 200 ? 0.11 -25.953 -25.062 1 92.25 200 ASN A N 1
ATOM 1480 C CA . ASN A 1 200 ? -0.96 -25.656 -26 1 92.25 200 ASN A CA 1
ATOM 1481 C C . ASN A 1 200 ? -2.039 -24.781 -25.359 1 92.25 200 ASN A C 1
ATOM 1483 O O . ASN A 1 200 ? -3.223 -24.922 -25.672 1 92.25 200 ASN A O 1
ATOM 1487 N N . TYR A 1 201 ? -1.633 -24.047 -24.406 1 91.5 201 TYR A N 1
ATOM 1488 C CA . TYR A 1 201 ? -2.547 -23.156 -23.719 1 91.5 201 TYR A CA 1
ATOM 1489 C C . TYR A 1 201 ? -3.189 -22.172 -24.672 1 91.5 201 TYR A C 1
ATOM 1491 O O . TYR A 1 201 ? -2.492 -21.484 -25.422 1 91.5 201 TYR A O 1
ATOM 1499 N N . CYS A 1 202 ? -4.52 -22.125 -24.719 1 89.12 202 CYS A N 1
ATOM 1500 C CA . CYS A 1 202 ? -5.297 -21.266 -25.609 1 89.12 202 CYS A CA 1
ATOM 1501 C C . CYS A 1 202 ? -6.715 -21.078 -25.078 1 89.12 202 CYS A C 1
ATOM 1503 O O . CYS A 1 202 ? -7.672 -21.547 -25.703 1 89.12 202 CYS A O 1
ATOM 1505 N N . PRO A 1 203 ? -6.832 -20.359 -23.984 1 78.94 203 PRO A N 1
ATOM 1506 C CA . PRO A 1 203 ? -8.148 -20.312 -23.328 1 78.94 203 PRO A CA 1
ATOM 1507 C C . PRO A 1 203 ? -9.219 -19.672 -24.219 1 78.94 203 PRO A C 1
ATOM 1509 O O . PRO A 1 203 ? -10.406 -19.984 -24.062 1 78.94 203 PRO A O 1
ATOM 1512 N N . ARG A 1 204 ? -8.945 -18.703 -25.156 1 76.44 204 ARG A N 1
ATOM 1513 C CA . ARG A 1 204 ? -9.984 -18.047 -25.953 1 76.44 204 ARG A CA 1
ATOM 1514 C C . ARG A 1 204 ? -10.055 -18.625 -27.359 1 76.44 204 ARG A C 1
ATOM 1516 O O . ARG A 1 204 ? -10.836 -18.156 -28.188 1 76.44 204 ARG A O 1
ATOM 1523 N N . LYS A 1 205 ? -9.375 -19.703 -27.453 1 68.06 205 LYS A N 1
ATOM 1524 C CA . LYS A 1 205 ? -9.312 -20.391 -28.734 1 68.06 205 LYS A CA 1
ATOM 1525 C C . LYS A 1 205 ? -9.109 -19.406 -29.875 1 68.06 205 LYS A C 1
ATOM 1527 O O . LYS A 1 205 ? -9.711 -19.562 -30.938 1 68.06 205 LYS A O 1
ATOM 1532 N N . ALA A 1 206 ? -8.633 -18.453 -29.609 1 67.94 206 ALA A N 1
ATOM 1533 C CA . ALA A 1 206 ? -8.312 -17.438 -30.609 1 67.94 206 ALA A CA 1
ATOM 1534 C C . ALA A 1 206 ? -6.82 -17.125 -30.625 1 67.94 206 ALA A C 1
ATOM 1536 O O . ALA A 1 206 ? -6.188 -17.062 -29.578 1 67.94 206 ALA A O 1
ATOM 1537 N N . ASP A 1 207 ? -6.23 -17.031 -31.797 1 60.09 207 ASP A N 1
ATOM 1538 C CA . ASP A 1 207 ? -4.875 -16.578 -32.094 1 60.09 207 ASP A CA 1
ATOM 1539 C C . ASP A 1 207 ? -3.842 -17.609 -31.672 1 60.09 207 ASP A C 1
ATOM 1541 O O . ASP A 1 207 ? -2.643 -17.328 -31.656 1 60.09 207 ASP A O 1
ATOM 1545 N N . CYS A 1 208 ? -4.145 -18.812 -31.172 1 62.75 208 CYS A N 1
ATOM 1546 C CA . CYS A 1 208 ? -3.191 -19.859 -30.828 1 62.75 208 CYS A CA 1
ATOM 1547 C C . CYS A 1 208 ? -3.523 -21.156 -31.547 1 62.75 208 CYS A C 1
ATOM 1549 O O . CYS A 1 208 ? -2.74 -22.109 -31.5 1 62.75 208 CYS A O 1
ATOM 1551 N N . PRO A 1 209 ? -4.84 -21.344 -32.062 1 62.69 209 PRO A N 1
ATOM 1552 C CA . PRO A 1 209 ? -5.102 -22.672 -32.594 1 62.69 209 PRO A CA 1
ATOM 1553 C C . PRO A 1 209 ? -4.113 -23.078 -33.688 1 62.69 209 PRO A C 1
ATOM 1555 O O . PRO A 1 209 ? -3.822 -22.281 -34.594 1 62.69 209 PRO A O 1
ATOM 1558 N N . GLY A 1 210 ? -3.607 -24.219 -33.438 1 62.19 210 GLY A N 1
ATOM 1559 C CA . GLY A 1 210 ? -2.842 -25.016 -34.406 1 62.19 210 GLY A CA 1
ATOM 1560 C C . GLY A 1 210 ? -1.369 -24.641 -34.438 1 62.19 210 GLY A C 1
ATOM 1561 O O . GLY A 1 210 ? -0.62 -25.125 -35.281 1 62.19 210 GLY A O 1
ATOM 1562 N N . LYS A 1 211 ? -0.99 -23.656 -33.375 1 76.69 211 LYS A N 1
ATOM 1563 C CA . LYS A 1 211 ? 0.426 -23.312 -33.438 1 76.69 211 LYS A CA 1
ATOM 1564 C C . LYS A 1 211 ? 1.196 -23.938 -32.281 1 76.69 211 LYS A C 1
ATOM 1566 O O . LYS A 1 211 ? 0.615 -24.234 -31.234 1 76.69 211 LYS A O 1
ATOM 1571 N N . SER A 1 212 ? 2.506 -24.25 -32.688 1 89 212 SER A N 1
ATOM 1572 C CA . SER A 1 212 ? 3.412 -24.875 -31.719 1 89 212 SER A CA 1
ATOM 1573 C C . SER A 1 212 ? 4.074 -23.828 -30.828 1 89 212 SER A C 1
ATOM 1575 O O . SER A 1 212 ? 4.52 -22.781 -31.328 1 89 212 SER A O 1
ATOM 1577 N N . SER A 1 213 ? 4.09 -24.141 -29.516 1 95.06 213 SER A N 1
ATOM 1578 C CA . SER A 1 213 ? 4.723 -23.219 -28.578 1 95.06 213 SER A CA 1
ATOM 1579 C C . SER A 1 213 ? 6.215 -23.078 -28.859 1 95.06 213 SER A C 1
ATOM 1581 O O . SER A 1 213 ? 6.906 -24.078 -29.062 1 95.06 213 SER A O 1
ATOM 1583 N N . GLY A 1 214 ? 6.652 -21.812 -28.875 1 95.81 214 GLY A N 1
ATOM 1584 C CA . GLY A 1 214 ? 8.07 -21.547 -29.047 1 95.81 214 GLY A CA 1
ATOM 1585 C C . GLY A 1 214 ? 8.836 -21.547 -27.734 1 95.81 214 GLY A C 1
ATOM 1586 O O . GLY A 1 214 ? 10.055 -21.375 -27.719 1 95.81 214 GLY A O 1
ATOM 1587 N N . VAL A 1 215 ? 8.234 -21.828 -26.594 1 97.5 215 VAL A N 1
ATOM 1588 C CA . VAL A 1 215 ? 8.852 -21.781 -25.266 1 97.5 215 VAL A CA 1
ATOM 1589 C C . VAL A 1 215 ? 9.555 -23.109 -24.984 1 97.5 215 VAL A C 1
ATOM 1591 O O . VAL A 1 215 ? 8.961 -24.172 -25.125 1 97.5 215 VAL A O 1
ATOM 1594 N N . GLN A 1 216 ? 10.836 -23.016 -24.641 1 98 216 GLN A N 1
ATOM 1595 C CA . GLN A 1 216 ? 11.594 -24.203 -24.266 1 98 216 GLN A CA 1
ATOM 1596 C C . GLN A 1 216 ? 11.469 -24.5 -22.766 1 98 216 GLN A C 1
ATOM 1598 O O . GLN A 1 216 ? 11.75 -23.641 -21.938 1 98 216 GLN A O 1
ATOM 1603 N N . ILE A 1 217 ? 11.016 -25.734 -22.438 1 98.75 217 ILE A N 1
ATOM 1604 C CA . ILE A 1 217 ? 10.945 -26.172 -21.047 1 98.75 217 ILE A CA 1
ATOM 1605 C C . ILE A 1 217 ? 11.992 -27.266 -20.812 1 98.75 217 ILE A C 1
ATOM 1607 O O . ILE A 1 217 ? 11.992 -28.297 -21.5 1 98.75 217 ILE A O 1
ATOM 1611 N N . SER A 1 218 ? 12.891 -26.984 -19.922 1 98.81 218 SER A N 1
ATOM 1612 C CA . SER A 1 218 ? 13.938 -27.969 -19.688 1 98.81 218 SER A CA 1
ATOM 1613 C C . SER A 1 218 ? 14.336 -28.031 -18.219 1 98.81 218 SER A C 1
ATOM 1615 O O . SER A 1 218 ? 14.234 -27.047 -17.5 1 98.81 218 SER A O 1
ATOM 1617 N N . ASN A 1 219 ? 14.711 -29.188 -17.734 1 98.88 219 ASN A N 1
ATOM 1618 C CA . ASN A 1 219 ? 15.242 -29.438 -16.406 1 98.88 219 ASN A CA 1
ATOM 1619 C C . ASN A 1 219 ? 14.227 -29.109 -15.312 1 98.88 219 ASN A C 1
ATOM 1621 O O . ASN A 1 219 ? 14.469 -28.234 -14.484 1 98.88 219 ASN A O 1
ATOM 1625 N N . VAL A 1 220 ? 13.172 -29.859 -15.336 1 98.94 220 VAL A N 1
ATOM 1626 C CA . VAL A 1 220 ? 12.117 -29.766 -14.336 1 98.94 220 VAL A CA 1
ATOM 1627 C C . VAL A 1 220 ? 12.062 -31.062 -13.531 1 98.94 220 VAL A C 1
ATOM 1629 O O . VAL A 1 220 ? 11.938 -32.156 -14.102 1 98.94 220 VAL A O 1
ATOM 1632 N N . SER A 1 221 ? 12.164 -30.906 -12.25 1 98.94 221 SER A N 1
ATOM 1633 C CA . SER A 1 221 ? 12.18 -32.094 -11.406 1 98.94 221 SER A CA 1
ATOM 1634 C C . SER A 1 221 ? 10.961 -32.125 -10.484 1 98.94 221 SER A C 1
ATOM 1636 O O . SER A 1 221 ? 10.602 -31.125 -9.883 1 98.94 221 SER A O 1
ATOM 1638 N N . TYR A 1 222 ? 10.328 -33.25 -10.445 1 98.94 222 TYR A N 1
ATOM 1639 C CA . TYR A 1 222 ? 9.281 -33.594 -9.484 1 98.94 222 TYR A CA 1
ATOM 1640 C C . TYR A 1 222 ? 9.758 -34.688 -8.531 1 98.94 222 TYR A C 1
ATOM 1642 O O . TYR A 1 222 ? 10.062 -35.781 -8.961 1 98.94 222 TYR A O 1
ATOM 1650 N N . THR A 1 223 ? 9.875 -34.312 -7.285 1 98.94 223 THR A N 1
ATOM 1651 C CA . THR A 1 223 ? 10.398 -35.281 -6.312 1 98.94 223 THR A CA 1
ATOM 1652 C C . THR A 1 223 ? 9.469 -35.375 -5.109 1 98.94 223 THR A C 1
ATOM 1654 O O . THR A 1 223 ? 9.109 -34.375 -4.492 1 98.94 223 THR A O 1
ATOM 1657 N N . GLU A 1 224 ? 9.062 -36.531 -4.734 1 98.88 224 GLU A N 1
ATOM 1658 C CA . GLU A 1 224 ? 8.219 -36.812 -3.572 1 98.88 224 GLU A CA 1
ATOM 1659 C C . GLU A 1 224 ? 6.895 -36.062 -3.664 1 98.88 224 GLU A C 1
ATOM 1661 O O . GLU A 1 224 ? 6.57 -35.25 -2.789 1 98.88 224 GLU A O 1
ATOM 1666 N N . ILE A 1 225 ? 6.203 -36.406 -4.699 1 98.94 225 ILE A N 1
ATOM 1667 C CA . ILE A 1 225 ? 4.855 -35.906 -4.918 1 98.94 225 ILE A CA 1
ATOM 1668 C C . ILE A 1 225 ? 3.834 -37 -4.629 1 98.94 225 ILE A C 1
ATOM 1670 O O . ILE A 1 225 ? 3.938 -38.094 -5.16 1 98.94 225 ILE A O 1
ATOM 1674 N N . GLU A 1 226 ? 2.91 -36.719 -3.781 1 98.75 226 GLU A N 1
ATOM 1675 C CA . GLU A 1 226 ? 1.941 -37.75 -3.428 1 98.75 226 GLU A CA 1
ATOM 1676 C C . GLU A 1 226 ? 0.532 -37.188 -3.324 1 98.75 226 GLU A C 1
ATOM 1678 O O . GLU A 1 226 ? 0.361 -35.969 -3.119 1 98.75 226 GLU A O 1
ATOM 1683 N N . GLY A 1 227 ? -0.43 -38.031 -3.492 1 98.06 227 GLY A N 1
ATOM 1684 C CA . GLY A 1 227 ? -1.795 -37.594 -3.236 1 98.06 227 GLY A CA 1
ATOM 1685 C C . GLY A 1 227 ? -2.803 -38.219 -4.191 1 98.06 227 GLY A C 1
ATOM 1686 O O . GLY A 1 227 ? -2.625 -39.344 -4.648 1 98.06 227 GLY A O 1
ATOM 1687 N N . THR A 1 228 ? -3.947 -37.438 -4.312 1 97.81 228 THR A N 1
ATOM 1688 C CA . THR A 1 228 ? -5.07 -38 -5.066 1 97.81 228 THR A CA 1
ATOM 1689 C C . THR A 1 228 ? -5.508 -37.031 -6.164 1 97.81 228 THR A C 1
ATOM 1691 O O . THR A 1 228 ? -5.676 -35.844 -5.918 1 97.81 228 THR A O 1
ATOM 1694 N N . SER A 1 229 ? -5.688 -37.562 -7.316 1 98.44 229 SER A N 1
ATOM 1695 C CA . SER A 1 229 ? -6.223 -36.844 -8.469 1 98.44 229 SER A CA 1
ATOM 1696 C C . SER A 1 229 ? -7.738 -37 -8.547 1 98.44 229 SER A C 1
ATOM 1698 O O . SER A 1 229 ? -8.289 -38.062 -8.25 1 98.44 229 SER A O 1
ATOM 1700 N N . MET A 1 230 ? -8.328 -35.969 -8.977 1 98.19 230 MET A N 1
ATOM 1701 C CA . MET A 1 230 ? -9.773 -36 -9.148 1 98.19 230 MET A CA 1
ATOM 1702 C C . MET A 1 230 ? -10.141 -36.406 -10.578 1 98.19 230 MET A C 1
ATOM 1704 O O . MET A 1 230 ? -11.305 -36.688 -10.875 1 98.19 230 MET A O 1
ATOM 1708 N N . THR A 1 231 ? -9.266 -36.469 -11.469 1 98.31 231 THR A N 1
ATOM 1709 C CA . THR A 1 231 ? -9.43 -36.969 -12.828 1 98.31 231 THR A CA 1
ATOM 1710 C C . THR A 1 231 ? -8.539 -38.188 -13.07 1 98.31 231 THR A C 1
ATOM 1712 O O . THR A 1 231 ? -7.586 -38.438 -12.328 1 98.31 231 THR A O 1
ATOM 1715 N N . PRO A 1 232 ? -8.797 -38.906 -14.117 1 98.12 232 PRO A N 1
ATOM 1716 C CA . PRO A 1 232 ? -8 -40.125 -14.352 1 98.12 232 PRO A CA 1
ATOM 1717 C C . PRO A 1 232 ? -6.543 -39.812 -14.6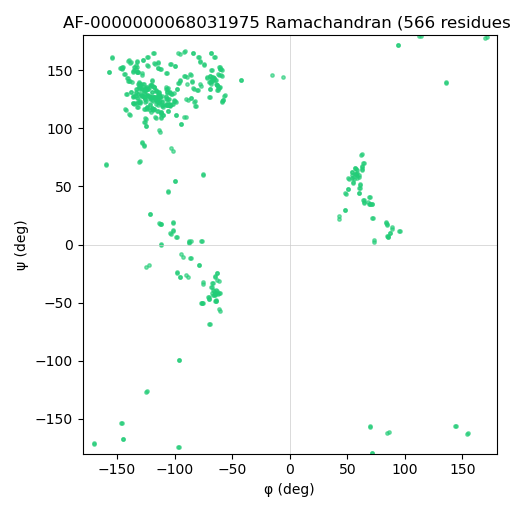8 1 98.12 232 PRO A C 1
ATOM 1719 O O . PRO A 1 232 ? -5.656 -40.625 -14.383 1 98.12 232 PRO A O 1
ATOM 1722 N N . VAL A 1 233 ? -6.289 -38.75 -15.328 1 98.56 233 VAL A N 1
ATOM 1723 C CA . VAL A 1 233 ? -4.93 -38.375 -15.711 1 98.56 233 VAL A CA 1
ATOM 1724 C C . VAL A 1 233 ? -4.297 -37.531 -14.617 1 98.56 233 VAL A C 1
ATOM 1726 O O . VAL A 1 233 ? -4.625 -36.344 -14.484 1 98.56 233 VAL A O 1
ATOM 1729 N N . ALA A 1 234 ? -3.357 -38.062 -13.93 1 98.62 234 ALA A N 1
ATOM 1730 C CA . ALA A 1 234 ? -2.732 -37.375 -12.805 1 98.62 234 ALA A CA 1
ATOM 1731 C C . ALA A 1 234 ? -1.45 -36.656 -13.242 1 98.62 234 ALA A C 1
ATOM 1733 O O . ALA A 1 234 ? -0.987 -35.75 -12.578 1 98.62 234 ALA A O 1
ATOM 1734 N N . VAL A 1 235 ? -0.819 -37.188 -14.289 1 98.81 235 VAL A N 1
ATOM 1735 C CA . VAL A 1 235 ? 0.407 -36.625 -14.844 1 98.81 235 VAL A CA 1
ATOM 1736 C C . VAL A 1 235 ? 0.236 -36.375 -16.344 1 98.81 235 VAL A C 1
ATOM 1738 O O . VAL A 1 235 ? -0.025 -37.312 -17.094 1 98.81 235 VAL A O 1
ATOM 1741 N N . LYS A 1 236 ? 0.31 -35.156 -16.703 1 98.62 236 LYS A N 1
ATOM 1742 C CA . LYS A 1 236 ? 0.133 -34.844 -18.109 1 98.62 236 LYS A CA 1
ATOM 1743 C C . LYS A 1 236 ? 1.23 -33.906 -18.609 1 98.62 236 LYS A C 1
ATOM 1745 O O . LYS A 1 236 ? 1.389 -32.781 -18.078 1 98.62 236 LYS A O 1
ATOM 1750 N N . PHE A 1 237 ? 2.014 -34.344 -19.562 1 98.44 237 PHE A N 1
ATOM 1751 C CA . PHE A 1 237 ? 2.98 -33.5 -20.281 1 98.44 237 PHE A CA 1
ATOM 1752 C C . PHE A 1 237 ? 2.572 -33.344 -21.75 1 98.44 237 PHE A C 1
ATOM 1754 O O . PHE A 1 237 ? 2.842 -34.219 -22.578 1 98.44 237 PHE A O 1
ATOM 1761 N N . ASN A 1 238 ? 1.966 -32.281 -21.984 1 96.69 238 ASN A N 1
ATOM 1762 C CA . ASN A 1 238 ? 1.581 -31.922 -23.344 1 96.69 238 ASN A CA 1
ATOM 1763 C C . ASN A 1 238 ? 2.516 -30.859 -23.922 1 96.69 238 ASN A C 1
ATOM 1765 O O . ASN A 1 238 ? 2.152 -29.688 -24.016 1 96.69 238 ASN A O 1
ATOM 1769 N N . CYS A 1 239 ? 3.672 -31.312 -24.453 1 97.38 239 CYS A N 1
ATOM 1770 C CA . CYS A 1 239 ? 4.754 -30.406 -24.828 1 97.38 239 CYS A CA 1
ATOM 1771 C C . CYS A 1 239 ? 4.707 -30.094 -26.312 1 97.38 239 CYS A C 1
ATOM 1773 O O . CYS A 1 239 ? 3.982 -30.75 -27.062 1 97.38 239 CYS A O 1
ATOM 1775 N N . SER A 1 240 ? 5.387 -29.125 -26.641 1 95.94 240 SER A N 1
ATOM 1776 C CA . SER A 1 240 ? 5.41 -28.578 -28 1 95.94 240 SER A CA 1
ATOM 1777 C C . SER A 1 240 ? 6.051 -29.547 -28.969 1 95.94 240 SER A C 1
ATOM 1779 O O . SER A 1 240 ? 7.043 -30.203 -28.656 1 95.94 240 SER A O 1
ATOM 1781 N N . ASP A 1 241 ? 5.543 -29.594 -30.203 1 92.94 241 ASP A N 1
ATOM 1782 C CA . ASP A 1 241 ? 6.129 -30.453 -31.234 1 92.94 241 ASP A CA 1
ATOM 1783 C C . ASP A 1 241 ? 7.438 -29.859 -31.766 1 92.94 241 ASP A C 1
ATOM 1785 O O . ASP A 1 241 ? 8.352 -30.609 -32.125 1 92.94 241 ASP A O 1
ATOM 1789 N N . THR A 1 242 ? 7.523 -28.578 -31.797 1 94 242 THR A N 1
ATOM 1790 C CA . THR A 1 242 ? 8.711 -27.906 -32.344 1 94 242 THR A CA 1
ATOM 1791 C C . THR A 1 242 ? 9.734 -27.672 -31.234 1 94 242 THR A C 1
ATOM 1793 O O . THR A 1 242 ? 10.93 -27.547 -31.5 1 94 242 THR A O 1
ATOM 1796 N N . ASN A 1 243 ? 9.328 -27.562 -30.031 1 96.06 243 ASN A N 1
ATOM 1797 C CA . ASN A 1 243 ? 10.188 -27.359 -28.875 1 96.06 243 ASN A CA 1
ATOM 1798 C C . ASN A 1 243 ? 9.844 -28.344 -27.75 1 96.06 243 ASN A C 1
ATOM 1800 O O . ASN A 1 243 ? 9.344 -27.938 -26.703 1 96.06 243 ASN A O 1
ATOM 1804 N N . PRO A 1 244 ? 10.156 -29.531 -27.969 1 96.94 244 PRO A N 1
ATOM 1805 C CA . PRO A 1 244 ? 9.781 -30.562 -26.984 1 96.94 244 PRO A CA 1
ATOM 1806 C C . PRO A 1 244 ? 10.398 -30.312 -25.609 1 96.94 244 PRO A C 1
ATOM 1808 O O . PRO A 1 244 ? 11.461 -29.703 -25.5 1 96.94 244 PRO A O 1
ATOM 1811 N N . CYS A 1 245 ? 9.695 -30.781 -24.562 1 98.25 245 CYS A N 1
ATOM 1812 C CA . CYS A 1 245 ? 10.242 -30.703 -23.203 1 98.25 245 CYS A CA 1
ATOM 1813 C C . CYS A 1 245 ? 11.414 -31.656 -23.047 1 98.25 245 CYS A C 1
ATOM 1815 O O . CYS A 1 245 ? 11.398 -32.781 -23.578 1 98.25 245 CYS A O 1
ATOM 1817 N N . SER A 1 246 ? 12.414 -31.188 -22.359 1 98.25 246 SER A N 1
ATOM 1818 C CA . SER A 1 246 ? 13.57 -32.062 -22.125 1 98.25 246 SER A CA 1
ATOM 1819 C C . SER A 1 246 ? 14.016 -31.984 -20.672 1 98.25 246 SER A C 1
ATOM 1821 O O . SER A 1 246 ? 13.812 -30.969 -20 1 98.25 246 SER A O 1
ATOM 1823 N N . GLY A 1 247 ? 14.57 -33.031 -20.172 1 98.31 247 GLY A N 1
ATOM 1824 C CA . GLY A 1 247 ? 15.102 -33.062 -18.812 1 98.31 247 GLY A CA 1
ATOM 1825 C C . GLY A 1 247 ? 14.031 -33.062 -17.75 1 98.31 247 GLY A C 1
ATOM 1826 O O . GLY A 1 247 ? 14.195 -32.438 -16.688 1 98.31 247 GLY A O 1
ATOM 1827 N N . ILE A 1 248 ? 12.914 -33.719 -18.031 1 98.81 248 ILE A N 1
ATOM 1828 C CA . ILE A 1 248 ? 11.883 -33.906 -17.016 1 98.81 248 ILE A CA 1
ATOM 1829 C C . ILE A 1 248 ? 12.219 -35.094 -16.125 1 98.81 248 ILE A C 1
ATOM 1831 O O . ILE A 1 248 ? 12.422 -36.219 -16.625 1 98.81 248 ILE A O 1
ATOM 1835 N N . ASN A 1 249 ? 12.297 -34.844 -14.828 1 98.69 249 ASN A N 1
ATOM 1836 C CA . ASN A 1 249 ? 12.672 -35.906 -13.906 1 98.69 249 ASN A CA 1
ATOM 1837 C C . ASN A 1 249 ? 11.57 -36.188 -12.883 1 98.69 249 ASN A C 1
ATOM 1839 O O . ASN A 1 249 ? 11.141 -35.281 -12.164 1 98.69 249 ASN A O 1
ATOM 1843 N N . LEU A 1 250 ? 11.117 -37.438 -12.836 1 98.81 250 LEU A N 1
ATOM 1844 C CA . LEU A 1 250 ? 10.141 -37.875 -11.844 1 98.81 250 LEU A CA 1
ATOM 1845 C C . LEU A 1 250 ? 10.789 -38.812 -10.844 1 98.81 250 LEU A C 1
ATOM 1847 O O . LEU A 1 250 ? 11.383 -39.844 -11.234 1 98.81 250 LEU A O 1
ATOM 1851 N N . ARG A 1 251 ? 10.742 -38.406 -9.609 1 98.75 251 ARG A N 1
ATOM 1852 C CA . ARG A 1 251 ? 11.281 -39.281 -8.57 1 98.75 251 ARG A CA 1
ATOM 1853 C C . ARG A 1 251 ? 10.297 -39.469 -7.422 1 98.75 251 ARG A C 1
ATOM 1855 O O . ARG A 1 251 ? 9.891 -38.469 -6.805 1 98.75 251 ARG A O 1
ATOM 1862 N N . ASN A 1 252 ? 9.859 -40.688 -7.066 1 98.75 252 ASN A N 1
ATOM 1863 C CA . ASN A 1 252 ? 8.961 -40.969 -5.957 1 98.75 252 ASN A CA 1
ATOM 1864 C C . ASN A 1 252 ? 7.641 -40.219 -6.078 1 98.75 252 ASN A C 1
ATOM 1866 O O . ASN A 1 252 ? 7.316 -39.406 -5.227 1 98.75 252 ASN A O 1
ATOM 1870 N N . ILE A 1 253 ? 6.953 -40.594 -7.102 1 98.88 253 ILE A N 1
ATOM 1871 C CA . ILE A 1 253 ? 5.625 -40.062 -7.379 1 98.88 253 ILE A CA 1
ATOM 1872 C C . ILE A 1 253 ? 4.559 -41.062 -6.973 1 98.88 253 ILE A C 1
ATOM 1874 O O . ILE A 1 253 ? 4.594 -42.219 -7.402 1 98.88 253 ILE A O 1
ATOM 1878 N N . ARG A 1 254 ? 3.703 -40.688 -6.102 1 98.44 254 ARG A N 1
ATOM 1879 C CA . ARG A 1 254 ? 2.617 -41.562 -5.668 1 98.44 254 ARG A CA 1
ATOM 1880 C C . ARG A 1 254 ? 1.27 -40.844 -5.777 1 98.44 254 ARG A C 1
ATOM 1882 O O . ARG A 1 254 ? 0.785 -40.281 -4.805 1 98.44 254 ARG A O 1
ATOM 1889 N N . LEU A 1 255 ? 0.688 -40.969 -6.938 1 98.62 255 LEU A N 1
ATOM 1890 C CA . LEU A 1 255 ? -0.61 -40.344 -7.215 1 98.62 255 LEU A CA 1
ATOM 1891 C C . LEU A 1 255 ? -1.635 -41.406 -7.602 1 98.62 255 LEU A C 1
ATOM 1893 O O . LEU A 1 255 ? -1.377 -42.25 -8.477 1 98.62 255 LEU A O 1
ATOM 1897 N N . THR A 1 256 ? -2.723 -41.375 -6.902 1 98.12 256 THR A N 1
ATOM 1898 C CA . THR A 1 256 ? -3.816 -42.281 -7.234 1 98.12 256 THR A CA 1
ATOM 1899 C C . THR A 1 256 ? -5.039 -41.5 -7.711 1 98.12 256 THR A C 1
ATOM 1901 O O . THR A 1 256 ? -5.121 -40.281 -7.52 1 98.12 256 THR A O 1
ATOM 1904 N N . TYR A 1 257 ? -5.848 -42.188 -8.453 1 97.62 257 TYR A N 1
ATOM 1905 C CA . TYR A 1 257 ? -7.121 -41.656 -8.891 1 97.62 257 TYR A CA 1
ATOM 1906 C C . TYR A 1 257 ? -8.227 -41.969 -7.891 1 97.62 257 TYR A C 1
ATOM 1908 O O . TYR A 1 257 ? -8.25 -43.062 -7.312 1 97.62 257 TYR A O 1
ATOM 1916 N N . ARG A 1 258 ? -9.094 -41.188 -7.543 1 88.81 258 ARG A N 1
ATOM 1917 C CA . ARG A 1 258 ? -10.203 -41.344 -6.602 1 88.81 258 ARG A CA 1
ATOM 1918 C C . ARG A 1 258 ? -10.32 -42.781 -6.098 1 88.81 258 ARG A C 1
ATOM 1920 O O . ARG A 1 258 ? -10.203 -43.719 -6.879 1 88.81 258 ARG A O 1
ATOM 1927 N N . HIS A 1 259 ? -10.664 -42.875 -4.914 1 87.75 259 HIS A N 1
ATOM 1928 C CA . HIS A 1 259 ? -10.898 -44.156 -4.258 1 87.75 259 HIS A CA 1
ATOM 1929 C C . HIS A 1 259 ? -9.758 -45.156 -4.523 1 87.75 259 HIS A C 1
ATOM 1931 O O . HIS A 1 259 ? -9.984 -46.312 -4.816 1 87.75 259 HIS A O 1
ATOM 1937 N N . LYS A 1 260 ? -8.609 -44.656 -4.715 1 88 260 LYS A N 1
ATOM 1938 C CA . LYS A 1 260 ? -7.348 -45.406 -4.805 1 88 260 LYS A CA 1
ATOM 1939 C C . LYS A 1 260 ? -7.262 -46.188 -6.113 1 88 260 LYS A C 1
ATOM 1941 O O . LYS A 1 260 ? -6.586 -47.188 -6.184 1 88 260 LYS A O 1
ATOM 1946 N N . ARG A 1 261 ? -7.98 -45.75 -7.062 1 94.25 261 ARG A N 1
ATOM 1947 C CA . ARG A 1 261 ? -7.848 -46.344 -8.383 1 94.25 261 ARG A CA 1
ATOM 1948 C C . ARG A 1 261 ? -6.562 -45.906 -9.07 1 94.25 261 ARG A C 1
ATOM 1950 O O . ARG A 1 261 ? -6.02 -44.844 -8.734 1 94.25 261 ARG A O 1
ATOM 1957 N N . PRO A 1 262 ? -6.098 -46.719 -9.984 1 95.44 262 PRO A N 1
ATOM 1958 C CA . PRO A 1 262 ? -4.887 -46.312 -10.711 1 95.44 262 PRO A CA 1
ATOM 1959 C C . PRO A 1 262 ? -5.082 -45.031 -11.516 1 95.44 262 PRO A C 1
ATOM 1961 O O . PRO A 1 262 ? -6.086 -44.906 -12.219 1 95.44 262 PRO A O 1
ATOM 1964 N N . ALA A 1 263 ? -4.094 -44.156 -11.398 1 97.81 263 ALA A N 1
ATOM 1965 C CA . ALA A 1 263 ? -4.066 -42.969 -12.211 1 97.81 263 ALA A CA 1
ATOM 1966 C C . ALA A 1 263 ? -3.299 -43.188 -13.508 1 97.81 263 ALA A C 1
ATOM 1968 O O . ALA A 1 263 ? -2.646 -44.219 -13.68 1 97.81 263 ALA A O 1
ATOM 1969 N N . GLN A 1 264 ? -3.459 -42.25 -14.406 1 98.31 264 GLN A N 1
ATOM 1970 C CA . GLN A 1 264 ? -2.799 -42.375 -15.703 1 98.31 264 GLN A CA 1
ATOM 1971 C C . GLN A 1 264 ? -1.811 -41.25 -15.922 1 98.31 264 GLN A C 1
ATOM 1973 O O . GLN A 1 264 ? -1.913 -40.188 -15.281 1 98.31 264 GLN A O 1
ATOM 1978 N N . ALA A 1 265 ? -0.861 -41.531 -16.766 1 98.56 265 ALA A N 1
ATOM 1979 C CA . ALA A 1 265 ? 0.054 -40.531 -17.297 1 98.56 265 ALA A CA 1
ATOM 1980 C C . ALA A 1 265 ? -0.078 -40.406 -18.812 1 98.56 265 ALA A C 1
ATOM 1982 O O . ALA A 1 265 ? -0.234 -41.406 -19.516 1 98.56 265 ALA A O 1
ATOM 1983 N N . LYS A 1 266 ? -0.104 -39.188 -19.25 1 98.19 266 LYS A N 1
ATOM 1984 C CA . LYS A 1 266 ? -0.133 -38.906 -20.688 1 98.19 266 LYS A CA 1
ATOM 1985 C C . LYS A 1 266 ? 0.997 -37.969 -21.078 1 98.19 266 LYS A C 1
ATOM 1987 O O . LYS A 1 266 ? 1.173 -36.906 -20.469 1 98.19 266 LYS A O 1
ATOM 1992 N N . CYS A 1 267 ? 1.761 -38.375 -22.141 1 97.5 267 CYS A N 1
ATOM 1993 C CA . CYS A 1 267 ? 2.92 -37.594 -22.562 1 97.5 267 CYS A CA 1
ATOM 1994 C C . CYS A 1 267 ? 2.895 -37.375 -24.078 1 97.5 267 CYS A C 1
ATOM 1996 O O . CYS A 1 267 ? 2.498 -38.25 -24.844 1 97.5 267 CYS A O 1
ATOM 1998 N N . GLN A 1 268 ? 3.211 -36.219 -24.406 1 96 268 GLN A N 1
ATOM 1999 C CA . GLN A 1 268 ? 3.461 -35.812 -25.797 1 96 268 GLN A CA 1
ATOM 2000 C C . GLN A 1 268 ? 4.711 -34.969 -25.906 1 96 268 GLN A C 1
ATOM 2002 O O . GLN A 1 268 ? 4.824 -33.938 -25.234 1 96 268 GLN A O 1
ATOM 2007 N N . ASN A 1 269 ? 5.75 -35.375 -26.719 1 96.81 269 ASN A N 1
ATOM 2008 C CA . ASN A 1 269 ? 6.945 -34.594 -27.031 1 96.81 269 ASN A CA 1
ATOM 2009 C C . ASN A 1 269 ? 7.734 -34.25 -25.781 1 96.81 269 ASN A C 1
ATOM 2011 O O . ASN A 1 269 ? 8.078 -33.094 -25.562 1 96.81 269 ASN A O 1
ATOM 2015 N N . VAL A 1 270 ? 7.961 -35.281 -24.953 1 97.94 270 VAL A N 1
ATOM 2016 C CA . VAL A 1 270 ? 8.648 -35.031 -23.688 1 97.94 270 VAL A CA 1
ATOM 2017 C C . VAL A 1 270 ? 9.719 -36.094 -23.453 1 97.94 270 VAL A C 1
ATOM 2019 O O . VAL A 1 270 ? 9.5 -37.281 -23.75 1 97.94 270 VAL A O 1
ATOM 2022 N N . GLY A 1 271 ? 10.898 -35.688 -23.188 1 97.5 271 GLY A N 1
ATOM 2023 C CA . GLY A 1 271 ? 11.977 -36.562 -22.734 1 97.5 271 GLY A CA 1
ATOM 2024 C C . GLY A 1 271 ? 12.305 -36.375 -21.266 1 97.5 271 GLY A C 1
ATOM 2025 O O . GLY A 1 271 ? 12.32 -35.25 -20.766 1 97.5 271 GLY A O 1
ATOM 2026 N N . GLY A 1 272 ? 12.461 -37.562 -20.594 1 97.56 272 GLY A N 1
ATOM 2027 C CA . GLY A 1 272 ? 12.781 -37.469 -19.188 1 97.56 272 GLY A CA 1
ATOM 2028 C C . GLY A 1 272 ? 13.172 -38.781 -18.578 1 97.56 272 GLY A C 1
ATOM 2029 O O . GLY A 1 272 ? 13.555 -39.719 -19.281 1 97.56 272 GLY A O 1
ATOM 2030 N N . SER A 1 273 ? 13.273 -38.719 -17.281 1 97.81 273 SER A N 1
ATOM 2031 C CA . SER A 1 273 ? 13.625 -39.906 -16.531 1 97.81 273 SER A CA 1
ATOM 2032 C C . SER A 1 273 ? 12.719 -40.125 -15.32 1 97.81 273 SER A C 1
ATOM 2034 O O . SER A 1 273 ? 12.078 -39.156 -14.859 1 97.81 273 SER A O 1
ATOM 2036 N N . ALA A 1 274 ? 12.578 -41.344 -14.938 1 98 274 ALA A N 1
ATOM 2037 C CA . ALA A 1 274 ? 11.82 -41.719 -13.75 1 98 274 ALA A CA 1
ATOM 2038 C C . ALA A 1 274 ? 12.633 -42.625 -12.844 1 98 274 ALA A C 1
ATOM 2040 O O . ALA A 1 274 ? 13.336 -43.531 -13.328 1 98 274 ALA A O 1
ATOM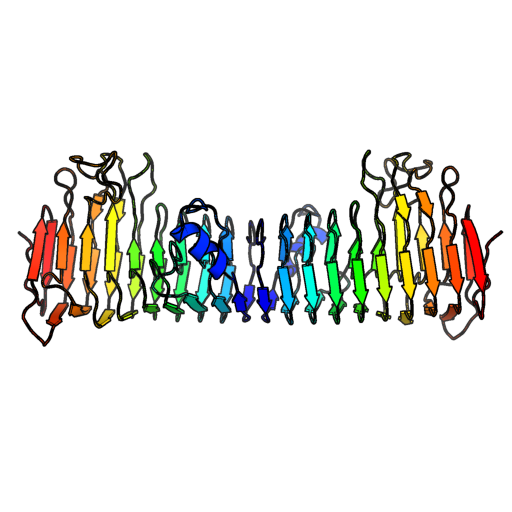 2041 N N . SER A 1 275 ? 12.641 -42.375 -11.609 1 97.81 275 SER A N 1
ATOM 2042 C CA . SER A 1 275 ? 13.336 -43.188 -10.641 1 97.81 275 SER A CA 1
ATOM 2043 C C . SER A 1 275 ? 12.531 -43.344 -9.359 1 97.81 275 SER A C 1
ATOM 2045 O O . SER A 1 275 ? 11.664 -42.531 -9.062 1 97.81 275 SER A O 1
ATOM 2047 N N . GLY A 1 276 ? 12.82 -44.406 -8.57 1 97.5 276 GLY A N 1
ATOM 2048 C CA . GLY A 1 276 ? 12.008 -44.719 -7.402 1 97.5 276 GLY A CA 1
ATOM 2049 C C . GLY A 1 276 ? 10.617 -45.219 -7.754 1 97.5 276 GLY A C 1
ATOM 2050 O O . GLY A 1 276 ? 10.422 -45.844 -8.797 1 97.5 276 GLY A O 1
ATOM 2051 N N . GLU A 1 277 ? 9.742 -45.031 -6.766 1 97.31 277 GLU A N 1
ATOM 2052 C CA . GLU A 1 277 ? 8.352 -45.375 -7.039 1 97.31 277 GLU A CA 1
ATOM 2053 C C . GLU A 1 277 ? 7.633 -44.281 -7.793 1 97.31 277 GLU A C 1
ATOM 2055 O O . GLU A 1 277 ? 7.617 -43.125 -7.352 1 97.31 277 GLU A O 1
ATOM 2060 N N . VAL A 1 278 ? 7.176 -44.656 -8.984 1 97.88 278 VAL A N 1
ATOM 2061 C CA . VAL A 1 278 ? 6.469 -43.656 -9.789 1 97.88 278 VAL A CA 1
ATOM 2062 C C . VAL A 1 278 ? 5.102 -44.219 -10.203 1 97.88 278 VAL A C 1
ATOM 2064 O O . VAL A 1 278 ? 5.016 -45.094 -11.047 1 97.88 278 VAL A O 1
ATOM 2067 N N . THR A 1 279 ? 4.121 -43.719 -9.57 1 96.94 279 THR A N 1
ATOM 2068 C CA . THR A 1 279 ? 2.738 -44.062 -9.867 1 96.94 279 THR A CA 1
ATOM 2069 C C . THR A 1 279 ? 1.916 -42.812 -10.141 1 96.94 279 THR A C 1
ATOM 2071 O O . THR A 1 279 ? 1.806 -41.938 -9.281 1 96.94 279 THR A O 1
ATOM 2074 N N . PRO A 1 280 ? 1.276 -42.75 -11.344 1 97.81 280 PRO A N 1
ATOM 2075 C CA . PRO A 1 280 ? 1.298 -43.688 -12.461 1 97.81 280 PRO A CA 1
ATOM 2076 C C . PRO A 1 280 ? 2.678 -43.812 -13.102 1 97.81 280 PRO A C 1
ATOM 2078 O O . PRO A 1 280 ? 3.527 -42.938 -12.922 1 97.81 280 PRO A O 1
ATOM 2081 N N . PRO A 1 281 ? 2.811 -44.938 -13.844 1 95.5 281 PRO A N 1
ATOM 2082 C CA . PRO A 1 281 ? 4.117 -45.094 -14.5 1 95.5 281 PRO A CA 1
ATOM 2083 C C . PRO A 1 281 ? 4.414 -43.969 -15.492 1 95.5 281 PRO A C 1
ATOM 2085 O O . PRO A 1 281 ? 3.496 -43.438 -16.125 1 95.5 281 PRO A O 1
ATOM 2088 N N . SER A 1 282 ? 5.676 -43.625 -15.57 1 92.25 282 SER A N 1
ATOM 2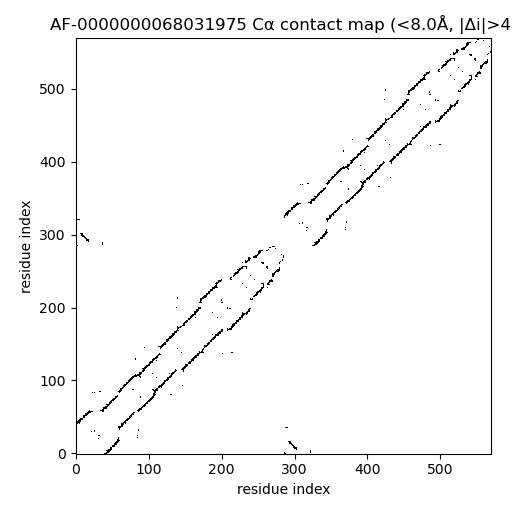089 C CA . SER A 1 282 ? 6.082 -42.594 -16.5 1 92.25 282 SER A CA 1
ATOM 2090 C C . SER A 1 282 ? 5.73 -42.938 -17.938 1 92.25 282 SER A C 1
ATOM 2092 O O . SER A 1 282 ? 5.707 -44.125 -18.297 1 92.25 282 SER A O 1
ATOM 2094 N N . CYS A 1 283 ? 5.516 -41.969 -18.641 1 92.5 283 CYS A N 1
ATOM 2095 C CA . CYS A 1 283 ? 5.168 -42.156 -20.047 1 92.5 283 CYS A CA 1
ATOM 2096 C C . CYS A 1 283 ? 6.27 -41.625 -20.953 1 92.5 283 CYS A C 1
ATOM 2098 O O . CYS A 1 283 ? 6.016 -41.312 -22.125 1 92.5 283 CYS A O 1
ATOM 2100 N N . PHE A 1 284 ? 7.398 -41.469 -20.344 1 89.94 284 PHE A N 1
ATOM 2101 C CA . PHE A 1 284 ? 8.508 -40.969 -21.141 1 89.94 284 PHE A CA 1
ATOM 2102 C C . PHE A 1 284 ? 8.953 -42 -22.172 1 89.94 284 PHE A C 1
ATOM 2104 O O . PHE A 1 284 ? 8.883 -43.219 -21.922 1 89.94 284 PHE A O 1
ATOM 2111 N N . SER A 1 285 ? 9.227 -41.5 -23.344 1 66.88 285 SER A N 1
ATOM 2112 C CA . SER A 1 285 ? 9.75 -42.375 -24.375 1 66.88 285 SER A CA 1
ATOM 2113 C C . SER A 1 285 ? 11.242 -42.625 -24.188 1 66.88 285 SER A C 1
ATOM 2115 O O . SER A 1 285 ? 11.953 -41.781 -23.625 1 66.88 285 SER A O 1
ATOM 2117 N N . MET B 1 1 ? 1.923 2.404 -3.025 1 68.56 1 MET B N 1
ATOM 2118 C CA . MET B 1 1 ? 0.869 3.381 -3.281 1 68.56 1 MET B CA 1
ATOM 2119 C C . MET B 1 1 ? -0.417 2.691 -3.725 1 68.56 1 MET B C 1
ATOM 2121 O O . MET B 1 1 ? -0.375 1.706 -4.465 1 68.56 1 MET B O 1
ATOM 2125 N N . PHE B 1 2 ? -1.457 3.059 -3.094 1 81.56 2 PHE B N 1
ATOM 2126 C CA . PHE B 1 2 ? -2.77 2.58 -3.51 1 81.56 2 PHE B CA 1
ATOM 2127 C C . PHE B 1 2 ? -3.438 3.578 -4.449 1 81.56 2 PHE B C 1
ATOM 2129 O O . PHE B 1 2 ? -3.885 4.645 -4.016 1 81.56 2 PHE B O 1
ATOM 2136 N N . HIS B 1 3 ? -3.436 3.246 -5.738 1 85 3 HIS B N 1
ATOM 2137 C CA . HIS B 1 3 ? -4.125 4.047 -6.742 1 85 3 HIS B CA 1
ATOM 2138 C C . HIS B 1 3 ? -5.398 3.357 -7.223 1 85 3 HIS B C 1
ATOM 2140 O O . HIS B 1 3 ? -5.402 2.148 -7.461 1 85 3 HIS B O 1
ATOM 2146 N N . HIS B 1 4 ? -6.48 4.152 -7.227 1 86.56 4 HIS B N 1
ATOM 2147 C CA . HIS B 1 4 ? -7.762 3.641 -7.691 1 86.56 4 HIS B CA 1
ATOM 2148 C C . HIS B 1 4 ? -8.227 2.457 -6.848 1 86.56 4 HIS B C 1
ATOM 2150 O O . HIS B 1 4 ? -8.594 1.41 -7.387 1 86.56 4 HIS B O 1
ATOM 2156 N N . ALA B 1 5 ? -8.078 2.654 -5.609 1 88.94 5 ALA B N 1
ATOM 2157 C CA . ALA B 1 5 ? -8.391 1.596 -4.652 1 88.94 5 ALA B CA 1
ATOM 2158 C C . ALA B 1 5 ? -9.766 1.813 -4.02 1 88.94 5 ALA B C 1
ATOM 2160 O O . ALA B 1 5 ? -9.898 1.804 -2.793 1 88.94 5 ALA B O 1
ATOM 2161 N N . ASP B 1 6 ? -10.766 1.944 -4.875 1 91.06 6 ASP B N 1
ATOM 2162 C CA . ASP B 1 6 ? -12.109 2.236 -4.383 1 91.06 6 ASP B CA 1
ATOM 2163 C C . ASP B 1 6 ? -12.586 1.151 -3.424 1 91.06 6 ASP B C 1
ATOM 2165 O O . ASP B 1 6 ? -12.57 -0.035 -3.762 1 91.06 6 ASP B O 1
ATOM 2169 N N . GLY B 1 7 ? -12.922 1.534 -2.279 1 93.69 7 GLY B N 1
ATOM 2170 C CA . GLY B 1 7 ? -13.547 0.64 -1.319 1 93.69 7 GLY B CA 1
ATOM 2171 C C . GLY B 1 7 ? -12.547 -0.141 -0.491 1 93.69 7 GLY B C 1
ATOM 2172 O O . GLY B 1 7 ? -12.922 -0.994 0.313 1 93.69 7 GLY B O 1
ATOM 2173 N N . LEU B 1 8 ? -11.328 0.175 -0.557 1 94.81 8 LEU B N 1
ATOM 2174 C CA . LEU B 1 8 ? -10.297 -0.534 0.19 1 94.81 8 LEU B CA 1
ATOM 2175 C C . LEU B 1 8 ? -10.422 -0.26 1.686 1 94.81 8 LEU B C 1
ATOM 2177 O O . LEU B 1 8 ? -10.633 0.882 2.096 1 94.81 8 LEU B O 1
ATOM 2181 N N . ALA B 1 9 ? -10.336 -1.357 2.479 1 97.38 9 ALA B N 1
ATOM 2182 C CA . ALA B 1 9 ? -10.273 -1.235 3.934 1 97.38 9 ALA B CA 1
ATOM 2183 C C . ALA B 1 9 ? -8.961 -1.79 4.477 1 97.38 9 ALA B C 1
ATOM 2185 O O . ALA B 1 9 ? -8.578 -2.922 4.164 1 97.38 9 ALA B O 1
ATOM 2186 N N . ILE B 1 10 ? -8.273 -1.044 5.219 1 96 10 ILE B N 1
ATOM 2187 C CA . ILE B 1 10 ? -7.031 -1.442 5.875 1 96 10 ILE B CA 1
ATOM 2188 C C . ILE B 1 10 ? -7.227 -1.458 7.387 1 96 10 ILE B C 1
ATOM 2190 O O . ILE B 1 10 ? -7.684 -0.472 7.969 1 96 10 ILE B O 1
ATOM 2194 N N . HIS B 1 11 ? -6.887 -2.564 8.016 1 97.62 11 HIS B N 1
ATOM 2195 C CA . HIS B 1 11 ? -7.059 -2.678 9.461 1 97.62 11 HIS B CA 1
ATOM 2196 C C . HIS B 1 11 ? -5.801 -3.236 10.117 1 97.62 11 HIS B C 1
ATOM 2198 O O . HIS B 1 11 ? -5.344 -4.328 9.773 1 97.62 11 HIS B O 1
ATOM 2204 N N . GLY B 1 12 ? -5.289 -2.516 10.992 1 96.69 12 GLY B N 1
ATOM 2205 C CA . GLY B 1 12 ? -4.152 -2.967 11.781 1 96.69 12 GLY B CA 1
ATOM 2206 C C . GLY B 1 12 ? -2.859 -3.023 10.984 1 96.69 12 GLY B C 1
ATOM 2207 O O . GLY B 1 12 ? -2.795 -2.527 9.859 1 96.69 12 GLY B O 1
ATOM 2208 N N . GLY B 1 13 ? -1.81 -3.469 11.789 1 97.25 13 GLY B N 1
ATOM 2209 C CA . GLY B 1 13 ? -0.511 -3.68 11.172 1 97.25 13 GLY B CA 1
ATOM 2210 C C . GLY B 1 13 ? 0.408 -2.477 11.289 1 97.25 13 GLY B C 1
ATOM 2211 O O . GLY B 1 13 ? 0.04 -1.463 11.883 1 97.25 13 GLY B O 1
ATOM 2212 N N . THR B 1 14 ? 1.641 -2.709 10.883 1 98.25 14 THR B N 1
ATOM 2213 C CA . THR B 1 14 ? 2.686 -1.691 10.898 1 98.25 14 THR B CA 1
ATOM 2214 C C . THR B 1 14 ? 3.373 -1.596 9.539 1 98.25 14 THR B C 1
ATOM 2216 O O . THR B 1 14 ? 3.734 -2.615 8.953 1 98.25 14 THR B O 1
ATOM 2219 N N . LEU B 1 15 ? 3.467 -0.446 9.008 1 97 15 LEU B N 1
ATOM 2220 C CA . LEU B 1 15 ? 4.352 -0.14 7.887 1 97 15 LEU B CA 1
ATOM 2221 C C . LEU B 1 15 ? 5.582 0.624 8.359 1 97 15 LEU B C 1
ATOM 2223 O O . LEU B 1 15 ? 5.461 1.696 8.953 1 97 15 LEU B O 1
ATOM 2227 N N . ASP B 1 16 ? 6.734 0.045 8.133 1 98.19 16 ASP B N 1
ATOM 2228 C CA . ASP B 1 16 ? 7.996 0.659 8.531 1 98.19 16 ASP B CA 1
ATOM 2229 C C . ASP B 1 16 ? 8.805 1.088 7.305 1 98.19 16 ASP B C 1
ATOM 2231 O O . ASP B 1 16 ? 9.312 0.244 6.566 1 98.19 16 ASP B O 1
ATOM 2235 N N . GLY B 1 17 ? 8.953 2.4 7.148 1 96.38 17 GLY B N 1
ATOM 2236 C CA . GLY B 1 17 ? 9.648 2.961 5.996 1 96.38 17 GLY B CA 1
ATOM 2237 C C . GLY B 1 17 ? 11.156 2.887 6.113 1 96.38 17 GLY B C 1
ATOM 2238 O O . GLY B 1 17 ? 11.867 3.059 5.125 1 96.38 17 GLY B O 1
ATOM 2239 N N . GLN B 1 18 ? 11.602 2.697 7.262 1 96.25 18 GLN B N 1
ATOM 2240 C CA . GLN B 1 18 ? 13.031 2.578 7.512 1 96.25 18 GLN B CA 1
ATOM 2241 C C . GLN B 1 18 ? 13.789 3.779 6.957 1 96.25 18 GLN B C 1
ATOM 2243 O O . GLN B 1 18 ? 14.75 3.619 6.203 1 96.25 18 GLN B O 1
ATOM 2248 N N . GLY B 1 19 ? 13.5 4.91 7.457 1 96.12 19 GLY B N 1
ATOM 2249 C CA . GLY B 1 19 ? 13.945 6.152 6.848 1 96.12 19 GLY B CA 1
ATOM 2250 C C . GLY B 1 19 ? 15.32 6.59 7.316 1 96.12 19 GLY B C 1
ATOM 2251 O O . GLY B 1 19 ? 15.891 7.539 6.777 1 96.12 19 GLY B O 1
ATOM 2252 N N . GLN B 1 20 ? 15.992 5.824 8.18 1 96.31 20 GLN B N 1
ATOM 2253 C CA . GLN B 1 20 ? 17.188 6.297 8.859 1 96.31 20 GLN B CA 1
ATOM 2254 C C . GLN B 1 20 ? 18.312 6.586 7.867 1 96.31 20 GLN B C 1
ATOM 2256 O O . GLN B 1 20 ? 18.922 7.66 7.898 1 96.31 20 GLN B O 1
ATOM 2261 N N . GLU B 1 21 ? 18.484 5.637 7.02 1 93.81 21 GLU B N 1
ATOM 2262 C CA . GLU B 1 21 ? 19.578 5.82 6.066 1 93.81 21 GLU B CA 1
ATOM 2263 C C . GLU B 1 21 ? 19.266 6.953 5.094 1 93.81 21 GLU B C 1
ATOM 2265 O O . GLU B 1 21 ? 20.172 7.699 4.695 1 93.81 21 GLU B O 1
ATOM 2270 N N . TYR B 1 22 ? 18.078 7.055 4.738 1 94.56 22 TYR B N 1
ATOM 2271 C CA . TYR B 1 22 ? 17.656 8.109 3.82 1 94.56 22 TYR B CA 1
ATOM 2272 C C . TYR B 1 22 ? 17.828 9.484 4.449 1 94.56 22 TYR B C 1
ATOM 2274 O O . TYR B 1 22 ? 18.328 10.406 3.809 1 94.56 22 TYR B O 1
ATOM 2282 N N . TRP B 1 23 ? 17.484 9.648 5.719 1 95.94 23 TRP B N 1
ATOM 2283 C CA . TRP B 1 23 ? 17.609 10.914 6.426 1 95.94 23 TRP B CA 1
ATOM 2284 C C . TRP B 1 23 ? 19.078 11.312 6.582 1 95.94 23 TRP B C 1
ATOM 2286 O O . TRP B 1 23 ? 19.422 12.484 6.441 1 95.94 23 TRP B O 1
ATOM 2296 N N . ALA B 1 24 ? 19.875 10.32 6.867 1 95.31 24 ALA B N 1
ATOM 2297 C CA . ALA B 1 24 ? 21.312 10.57 6.992 1 95.31 24 ALA B CA 1
ATOM 2298 C C . ALA B 1 24 ? 21.891 11.062 5.672 1 95.31 24 ALA B C 1
ATOM 2300 O O . ALA B 1 24 ? 22.734 11.969 5.656 1 95.31 24 ALA B O 1
ATOM 2301 N N . CYS B 1 25 ? 21.469 10.445 4.633 1 94 25 CYS B N 1
ATOM 2302 C CA . CYS B 1 25 ? 21.922 10.828 3.299 1 94 25 CYS B CA 1
ATOM 2303 C C . CYS B 1 25 ? 21.531 12.273 2.992 1 94 25 CYS B C 1
ATOM 2305 O O . CYS B 1 25 ? 22.344 13.031 2.457 1 94 25 CYS B O 1
ATOM 2307 N N . LYS B 1 26 ? 20.297 12.633 3.375 1 92.19 26 LYS B N 1
ATOM 2308 C CA . LYS B 1 26 ? 19.828 14 3.164 1 92.19 26 LYS B CA 1
ATOM 2309 C C . LYS B 1 26 ? 20.625 15 3.994 1 92.19 26 LYS B C 1
ATOM 2311 O O . LYS B 1 26 ? 21.016 16.062 3.494 1 92.19 26 LYS B O 1
ATOM 2316 N N . LYS B 1 27 ? 20.844 14.641 5.152 1 92.19 27 LYS B N 1
ATOM 2317 C CA . LYS B 1 27 ? 21.562 15.523 6.055 1 92.19 27 LYS B CA 1
ATOM 2318 C C . LYS B 1 27 ? 23 15.742 5.57 1 92.19 27 LYS B C 1
ATOM 2320 O O . LYS B 1 27 ? 23.562 16.828 5.754 1 92.19 27 LYS B O 1
ATOM 2325 N N . ALA B 1 28 ? 23.453 14.773 4.887 1 92.88 28 ALA B N 1
ATOM 2326 C CA . ALA B 1 28 ? 24.828 14.852 4.375 1 92.88 28 ALA B CA 1
ATOM 2327 C C . ALA B 1 28 ? 24.859 15.57 3.033 1 92.88 28 ALA B C 1
ATOM 2329 O O . ALA B 1 28 ? 25.938 15.867 2.516 1 92.88 28 ALA B O 1
ATOM 2330 N N . GLY B 1 29 ? 23.766 15.797 2.443 1 88.75 29 GLY B N 1
ATOM 2331 C CA . GLY B 1 29 ? 23.703 16.5 1.17 1 88.75 29 GLY B CA 1
ATOM 2332 C C . GLY B 1 29 ? 23.922 15.578 -0.021 1 88.75 29 GLY B C 1
ATOM 2333 O O . GLY B 1 29 ? 24.219 16.047 -1.122 1 88.75 29 GLY B O 1
ATOM 2334 N N . ARG B 1 30 ? 23.797 14.281 0.154 1 87.56 30 ARG B N 1
ATOM 2335 C CA . ARG B 1 30 ? 24.094 13.312 -0.896 1 87.56 30 ARG B CA 1
ATOM 2336 C C . ARG B 1 30 ? 22.828 12.867 -1.614 1 87.56 30 ARG B C 1
ATOM 2338 O O . ARG B 1 30 ? 22.891 12.312 -2.711 1 87.56 30 ARG B O 1
ATOM 2345 N N . CYS B 1 31 ? 21.75 13.016 -0.918 1 82.62 31 CYS B N 1
ATOM 2346 C CA . CYS B 1 31 ? 20.469 12.648 -1.509 1 82.62 31 CYS B CA 1
ATOM 2347 C C . CYS B 1 31 ? 19.547 13.859 -1.582 1 82.62 31 CYS B C 1
ATOM 2349 O O . CYS B 1 31 ? 19.594 14.742 -0.725 1 82.62 31 CYS B O 1
ATOM 2351 N N . THR B 1 32 ? 18.828 13.836 -2.779 1 71 32 THR B N 1
ATOM 2352 C CA . THR B 1 32 ? 17.922 14.953 -3.008 1 71 32 THR B CA 1
ATOM 2353 C C . THR B 1 32 ? 16.641 14.805 -2.176 1 71 32 THR B C 1
ATOM 2355 O O . THR B 1 32 ? 16.047 13.727 -2.148 1 71 32 THR B O 1
ATOM 2358 N N . ALA B 1 33 ? 16.234 15.859 -1.596 1 61.84 33 ALA B N 1
ATOM 2359 C CA . ALA B 1 33 ? 15.023 15.93 -0.777 1 61.84 33 ALA B CA 1
ATOM 2360 C C . ALA B 1 33 ? 13.773 15.797 -1.639 1 61.84 33 ALA B C 1
ATOM 2362 O O . ALA B 1 33 ? 13.727 16.312 -2.758 1 61.84 33 ALA B O 1
ATOM 2363 N N . GLY B 1 34 ? 12.82 15.188 -1.098 1 61.28 34 GLY B N 1
ATOM 2364 C CA . GLY B 1 34 ? 11.5 15.133 -1.712 1 61.28 34 GLY B CA 1
ATOM 2365 C C . GLY B 1 34 ? 11.367 14.016 -2.734 1 61.28 34 GLY B C 1
ATOM 2366 O O . GLY B 1 34 ? 10.289 13.828 -3.311 1 61.28 34 GLY B O 1
ATOM 2367 N N . GLN B 1 35 ? 12.32 13.281 -2.76 1 66.81 35 GLN B N 1
ATOM 2368 C CA . GLN B 1 35 ? 12.289 12.273 -3.811 1 66.81 35 GLN B CA 1
ATOM 2369 C C . GLN B 1 35 ? 12.125 10.875 -3.225 1 66.81 35 GLN B C 1
ATOM 2371 O O . GLN B 1 35 ? 11.945 9.898 -3.963 1 66.81 35 GLN B O 1
ATOM 2376 N N . GLY B 1 36 ? 12.055 10.945 -2 1 75.88 36 GLY B N 1
ATOM 2377 C CA . GLY B 1 36 ? 11.945 9.617 -1.407 1 75.88 36 GLY B CA 1
ATOM 2378 C C . GLY B 1 36 ? 10.516 9.094 -1.387 1 75.88 36 GLY B C 1
ATOM 2379 O O . GLY B 1 36 ? 9.57 9.859 -1.571 1 75.88 36 GLY B O 1
ATOM 2380 N N . PRO B 1 37 ? 10.383 7.84 -1.163 1 85.75 37 PRO B N 1
ATOM 2381 C CA . PRO B 1 37 ? 9.039 7.25 -1.145 1 85.75 37 PRO B CA 1
ATOM 2382 C C . PRO B 1 37 ? 8.242 7.645 0.095 1 85.75 37 PRO B C 1
ATOM 2384 O O . PRO B 1 37 ? 8.82 7.871 1.161 1 85.75 37 PRO B O 1
ATOM 2387 N N . ARG B 1 38 ? 6.926 7.832 -0.13 1 92.06 38 ARG B N 1
ATOM 2388 C CA . ARG B 1 38 ? 5.953 7.926 0.952 1 92.06 38 ARG B CA 1
ATOM 2389 C C . ARG B 1 38 ? 5.477 6.543 1.384 1 92.06 38 ARG B C 1
ATOM 2391 O O . ARG B 1 38 ? 5.395 5.625 0.564 1 92.06 38 ARG B O 1
ATOM 2398 N N . THR B 1 39 ? 5.211 6.426 2.635 1 93.94 39 THR B N 1
ATOM 2399 C CA . THR B 1 39 ? 4.949 5.086 3.152 1 93.94 39 THR B CA 1
ATOM 2400 C C . THR B 1 39 ? 3.551 4.621 2.766 1 93.94 39 THR B C 1
ATOM 2402 O O . THR B 1 39 ? 3.377 3.512 2.258 1 93.94 39 THR B O 1
ATOM 2405 N N . LEU B 1 40 ? 2.547 5.391 2.992 1 94.5 40 LEU B N 1
ATOM 2406 C CA . LEU B 1 40 ? 1.175 5.066 2.619 1 94.5 40 LEU B CA 1
ATOM 2407 C C . LEU B 1 40 ? 0.569 6.172 1.76 1 94.5 40 LEU B C 1
ATOM 2409 O O . LEU B 1 40 ? 0.203 7.23 2.271 1 94.5 40 LEU B O 1
ATOM 2413 N N . ASP B 1 41 ? 0.494 5.969 0.496 1 94.19 41 ASP B N 1
ATOM 2414 C CA . ASP B 1 41 ? -0.064 6.914 -0.469 1 94.19 41 ASP B CA 1
ATOM 2415 C C . ASP B 1 41 ? -1.391 6.406 -1.029 1 94.19 41 ASP B C 1
ATOM 2417 O O . ASP B 1 41 ? -1.428 5.398 -1.736 1 94.19 41 ASP B O 1
ATOM 2421 N N . ILE B 1 42 ? -2.502 7.004 -0.74 1 94.56 42 ILE B N 1
ATOM 2422 C CA . ILE B 1 42 ? -3.822 6.715 -1.288 1 94.56 42 ILE B CA 1
ATOM 2423 C C . ILE B 1 42 ? -4.219 7.805 -2.283 1 94.56 42 ILE B C 1
ATOM 2425 O O . ILE B 1 42 ? -4.395 8.961 -1.904 1 94.56 42 ILE B O 1
ATOM 2429 N N . SER B 1 43 ? -4.34 7.391 -3.541 1 94.94 43 SER B N 1
ATOM 2430 C CA . SER B 1 43 ? -4.598 8.398 -4.566 1 94.94 43 SER B CA 1
ATOM 2431 C C . SER B 1 43 ? -5.73 7.965 -5.492 1 94.94 43 SER B C 1
ATOM 2433 O O . SER B 1 43 ? -5.965 6.766 -5.68 1 94.94 43 SER B O 1
ATOM 2435 N N . GLN B 1 44 ? -6.461 8.867 -5.988 1 95.38 44 GLN B N 1
ATOM 2436 C CA . GLN B 1 44 ? -7.523 8.648 -6.965 1 95.38 44 GLN B CA 1
ATOM 2437 C C . GLN B 1 44 ? -8.469 7.543 -6.512 1 95.38 44 GLN B C 1
ATOM 2439 O O . GLN B 1 44 ? -8.766 6.617 -7.27 1 95.38 44 GLN B O 1
ATOM 2444 N N . SER B 1 45 ? -8.875 7.664 -5.273 1 95.19 45 SER B N 1
ATOM 2445 C CA . SER B 1 45 ? -9.656 6.594 -4.672 1 95.19 45 SER B CA 1
ATOM 2446 C C . SER B 1 45 ? -10.883 7.145 -3.943 1 95.19 45 SER B C 1
ATOM 2448 O O . SER B 1 45 ? -10.922 8.328 -3.592 1 95.19 45 SER B O 1
ATOM 2450 N N . LYS B 1 46 ? -11.828 6.355 -3.77 1 96.44 46 LYS B N 1
ATOM 2451 C CA . LYS B 1 46 ? -13.062 6.707 -3.078 1 96.44 46 LYS B CA 1
ATOM 2452 C C . LYS B 1 46 ? -13.422 5.664 -2.027 1 96.44 46 LYS B C 1
ATOM 2454 O O . LYS B 1 46 ? -13.305 4.461 -2.273 1 96.44 46 LYS B O 1
ATOM 2459 N N . GLY B 1 47 ? -13.867 6.074 -0.962 1 97.12 47 GLY B N 1
ATOM 2460 C CA . GLY B 1 47 ? -14.414 5.176 0.043 1 97.12 47 GLY B CA 1
ATOM 2461 C C . GLY B 1 47 ? -13.359 4.301 0.695 1 97.12 47 GLY B C 1
ATOM 2462 O O . GLY B 1 47 ? -13.594 3.115 0.941 1 97.12 47 GLY B O 1
ATOM 2463 N N . VAL B 1 48 ? -12.242 4.855 0.971 1 97.06 48 VAL B N 1
ATOM 2464 C CA . VAL B 1 48 ? -11.164 4.098 1.598 1 97.06 48 VAL B CA 1
ATOM 2465 C C . VAL B 1 48 ? -11.188 4.316 3.107 1 97.06 48 VAL B C 1
ATOM 2467 O O . VAL B 1 48 ? -11.461 5.422 3.576 1 97.06 48 VAL B O 1
ATOM 2470 N N . SER B 1 49 ? -10.961 3.24 3.896 1 98.12 49 SER B N 1
ATOM 2471 C CA . SER B 1 49 ? -10.852 3.326 5.352 1 98.12 49 SER B CA 1
ATOM 2472 C C . SER B 1 49 ? -9.539 2.723 5.844 1 98.12 49 SER B C 1
ATOM 2474 O O . SER B 1 49 ? -9.156 1.63 5.426 1 98.12 49 SER B O 1
ATOM 2476 N N . VAL B 1 50 ? -8.852 3.377 6.691 1 97.56 50 VAL B N 1
ATOM 2477 C CA . VAL B 1 50 ? -7.633 2.928 7.355 1 97.56 50 VAL B CA 1
ATOM 2478 C C . VAL B 1 50 ? -7.809 3.006 8.867 1 97.56 50 VAL B C 1
ATOM 2480 O O . VAL B 1 50 ? -7.992 4.094 9.422 1 97.56 50 VAL B O 1
ATOM 2483 N N . LYS B 1 51 ? -7.746 1.874 9.539 1 98.62 51 LYS B N 1
ATOM 2484 C CA . LYS B 1 51 ? -8.023 1.866 10.969 1 98.62 51 LYS B CA 1
ATOM 2485 C C . LYS B 1 51 ? -6.934 1.116 11.734 1 98.62 51 LYS B C 1
ATOM 2487 O O . LYS B 1 51 ? -6.441 0.085 11.273 1 98.62 51 LYS B O 1
ATOM 2492 N N . GLN B 1 52 ? -6.457 1.625 12.82 1 98.56 52 GLN B N 1
ATOM 2493 C CA . GLN B 1 52 ? -5.625 0.98 13.828 1 98.56 52 GLN B CA 1
ATOM 2494 C C . GLN B 1 52 ? -4.273 0.573 13.25 1 98.56 52 GLN B C 1
ATOM 2496 O O . GLN B 1 52 ? -3.748 -0.493 13.578 1 98.56 52 GLN B O 1
ATOM 2501 N N . MET B 1 53 ? -3.781 1.352 12.406 1 97.75 53 MET B N 1
ATOM 2502 C CA . MET B 1 53 ? -2.486 1.09 11.781 1 97.75 53 MET B CA 1
ATOM 2503 C C . MET B 1 53 ? -1.386 1.911 12.445 1 97.75 53 MET B C 1
ATOM 2505 O O . MET B 1 53 ? -1.651 2.979 13 1 97.75 53 MET B O 1
ATOM 2509 N N . THR B 1 54 ? -0.154 1.408 12.375 1 98.75 54 THR B N 1
ATOM 2510 C CA . THR B 1 54 ? 1.032 2.156 12.781 1 98.75 54 THR B CA 1
ATOM 2511 C C . THR B 1 54 ? 1.93 2.432 11.578 1 98.75 54 THR B C 1
ATOM 2513 O O . THR B 1 54 ? 2.256 1.52 10.812 1 98.75 54 THR B O 1
ATOM 2516 N N . LEU B 1 55 ? 2.32 3.615 11.352 1 98.44 55 LEU B N 1
ATOM 2517 C CA . LEU B 1 55 ? 3.309 4.02 10.359 1 98.44 55 LEU B CA 1
ATOM 2518 C C . LEU B 1 55 ? 4.59 4.508 11.023 1 98.44 55 LEU B C 1
ATOM 2520 O O . LEU B 1 55 ? 4.555 5.43 11.844 1 98.44 55 LEU B O 1
ATOM 2524 N N . LEU B 1 56 ? 5.695 3.84 10.648 1 98.62 56 LEU B N 1
ATOM 2525 C CA . LEU B 1 56 ? 6.961 4.133 11.312 1 98.62 56 LEU B CA 1
ATOM 2526 C C . LEU B 1 56 ? 7.992 4.641 10.312 1 98.62 56 LEU B C 1
ATOM 2528 O O . LEU B 1 56 ? 8.133 4.086 9.219 1 98.62 56 LEU B O 1
ATOM 2532 N N . ASP B 1 57 ? 8.68 5.727 10.586 1 98.19 57 ASP B N 1
ATOM 2533 C CA . ASP B 1 57 ? 9.953 6.156 10.031 1 98.19 57 ASP B CA 1
ATOM 2534 C C . ASP B 1 57 ? 9.898 6.211 8.5 1 98.19 57 ASP B C 1
ATOM 2536 O O . ASP B 1 57 ? 10.75 5.629 7.824 1 98.19 57 ASP B O 1
ATOM 2540 N N . SER B 1 58 ? 8.93 6.922 8.055 1 97 58 SER B N 1
ATOM 2541 C CA . SER B 1 58 ? 8.852 7.125 6.609 1 97 58 SER B CA 1
ATOM 2542 C C . SER B 1 58 ? 10.031 7.953 6.109 1 97 58 SER B C 1
ATOM 2544 O O . SER B 1 58 ? 10.484 8.875 6.785 1 97 58 SER B O 1
ATOM 2546 N N . LYS B 1 59 ? 10.5 7.617 4.945 1 95.19 59 LYS B N 1
ATOM 2547 C CA . LYS B 1 59 ? 11.602 8.367 4.359 1 95.19 59 LYS B CA 1
ATOM 2548 C C . LYS B 1 59 ? 11.203 9.812 4.082 1 95.19 59 LYS B C 1
ATOM 2550 O O . LYS B 1 59 ? 11.992 10.734 4.32 1 95.19 59 LYS B O 1
ATOM 2555 N N . GLU B 1 60 ? 10 10.016 3.621 1 95.44 60 GLU B N 1
ATOM 2556 C CA . GLU B 1 60 ? 9.367 11.32 3.463 1 95.44 60 GLU B CA 1
ATOM 2557 C C . GLU B 1 60 ? 8.039 11.383 4.211 1 95.44 60 GLU B C 1
ATOM 2559 O O . GLU B 1 60 ? 7.973 11.078 5.402 1 95.44 60 GLU B O 1
ATOM 2564 N N . PHE B 1 61 ? 6.961 11.75 3.529 1 96.88 61 PHE B N 1
ATOM 2565 C CA . PHE B 1 61 ? 5.648 11.781 4.168 1 96.88 61 PHE B CA 1
ATOM 2566 C C . PHE B 1 61 ? 5.219 10.383 4.582 1 96.88 61 PHE B C 1
ATOM 2568 O O . PHE B 1 61 ? 5.504 9.406 3.887 1 96.88 61 PHE B O 1
ATOM 2575 N N . HIS B 1 62 ? 4.578 10.352 5.758 1 97.75 62 HIS B N 1
ATOM 2576 C CA . HIS B 1 62 ? 4.082 9.047 6.18 1 97.75 62 HIS B CA 1
ATOM 2577 C C . HIS B 1 62 ? 2.828 8.656 5.402 1 97.75 62 HIS B C 1
ATOM 2579 O O . HIS B 1 62 ? 2.756 7.562 4.84 1 97.75 62 HIS B O 1
ATOM 2585 N N . MET B 1 63 ? 1.876 9.555 5.363 1 97.12 63 MET B N 1
ATOM 2586 C CA . MET B 1 63 ? 0.604 9.289 4.699 1 97.12 63 MET B CA 1
ATOM 2587 C C . MET B 1 63 ? 0.226 10.438 3.771 1 97.12 63 MET B C 1
ATOM 2589 O O . MET B 1 63 ? 0.24 11.602 4.18 1 97.12 63 MET B O 1
ATOM 2593 N N . VAL B 1 64 ? -0.094 10.102 2.559 1 96.94 64 VAL B N 1
ATOM 2594 C CA . VAL B 1 64 ? -0.542 11.094 1.581 1 96.94 64 VAL B CA 1
ATOM 2595 C C . VAL B 1 64 ? -1.921 10.703 1.052 1 96.94 64 VAL B C 1
ATOM 2597 O O . VAL B 1 64 ? -2.162 9.539 0.721 1 96.94 64 VAL B O 1
ATOM 2600 N N . ILE B 1 65 ? -2.816 11.625 0.989 1 97.5 65 ILE B N 1
ATOM 2601 C CA . ILE B 1 65 ? -4.145 11.523 0.389 1 97.5 65 ILE B CA 1
ATOM 2602 C C . ILE B 1 65 ? -4.254 12.508 -0.777 1 97.5 65 ILE B C 1
ATOM 2604 O O . ILE B 1 65 ? -4.164 13.719 -0.586 1 97.5 65 ILE B O 1
ATOM 2608 N N . PHE B 1 66 ? -4.426 11.945 -1.911 1 98 66 PHE B N 1
ATOM 2609 C CA . PHE B 1 66 ? -4.426 12.797 -3.096 1 98 66 PHE B CA 1
ATOM 2610 C C . PHE B 1 66 ? -5.562 12.414 -4.035 1 98 66 PHE B C 1
ATOM 2612 O O . PHE B 1 66 ? -5.66 11.266 -4.465 1 98 66 PHE B O 1
ATOM 2619 N N . ASP B 1 67 ? -6.406 13.336 -4.316 1 98.12 67 ASP B N 1
ATOM 2620 C CA . ASP B 1 67 ? -7.496 13.141 -5.262 1 98.12 67 ASP B CA 1
ATOM 2621 C C . ASP B 1 67 ? -8.43 12.016 -4.801 1 98.12 67 ASP B C 1
ATOM 2623 O O . ASP B 1 67 ? -8.68 11.07 -5.543 1 98.12 67 ASP B O 1
ATOM 2627 N N . CYS B 1 68 ? -8.844 12.172 -3.578 1 98.19 68 CYS B N 1
ATOM 2628 C CA . CYS B 1 68 ? -9.703 11.156 -2.975 1 98.19 68 CYS B CA 1
ATOM 2629 C C . CYS B 1 68 ? -11.008 11.781 -2.473 1 98.19 68 CYS B C 1
ATOM 2631 O O . CYS B 1 68 ? -11.078 12.992 -2.273 1 98.19 68 CYS B O 1
ATOM 2633 N N . THR B 1 69 ? -11.961 11.008 -2.416 1 98.56 69 THR B N 1
ATOM 2634 C CA . THR B 1 69 ? -13.219 11.398 -1.793 1 98.56 69 THR B CA 1
ATOM 2635 C C . THR B 1 69 ? -13.68 10.344 -0.785 1 98.56 69 THR B C 1
ATOM 2637 O O . THR B 1 69 ? -13.539 9.141 -1.028 1 98.56 69 THR B O 1
ATOM 2640 N N . ASN B 1 70 ? -14.164 10.734 0.316 1 98.44 70 ASN B N 1
ATOM 2641 C CA . ASN B 1 70 ? -14.734 9.859 1.336 1 98.44 70 ASN B CA 1
ATOM 2642 C C . ASN B 1 70 ? -13.695 8.891 1.887 1 98.44 70 ASN B C 1
ATOM 2644 O O . ASN B 1 70 ? -13.852 7.672 1.774 1 98.44 70 ASN B O 1
ATOM 2648 N N . VAL B 1 71 ? -12.758 9.43 2.559 1 98.12 71 VAL B N 1
ATOM 2649 C CA . VAL B 1 71 ? -11.695 8.641 3.166 1 98.12 71 VAL B CA 1
ATOM 2650 C C . VAL B 1 71 ? -11.688 8.859 4.676 1 98.12 71 VAL B C 1
ATOM 2652 O O . VAL B 1 71 ? -11.875 9.977 5.148 1 98.12 71 VAL B O 1
ATOM 2655 N N . THR B 1 72 ? -11.523 7.773 5.414 1 98.69 72 THR B N 1
ATOM 2656 C CA . THR B 1 72 ? -11.461 7.855 6.871 1 98.69 72 THR B CA 1
ATOM 2657 C C . THR B 1 72 ? -10.172 7.227 7.387 1 98.69 72 THR B C 1
ATOM 2659 O O . THR B 1 72 ? -9.844 6.086 7.043 1 98.69 72 THR B O 1
ATOM 2662 N N . PHE B 1 73 ? -9.492 7.93 8.156 1 98.19 73 PHE B N 1
ATOM 2663 C CA . PHE B 1 73 ? -8.375 7.449 8.961 1 98.19 73 PHE B CA 1
ATOM 2664 C C . PHE B 1 73 ? -8.711 7.492 10.445 1 98.19 73 PHE B C 1
ATOM 2666 O O . PHE B 1 73 ? -9.047 8.555 10.984 1 98.19 73 PHE B O 1
ATOM 2673 N N . GLN B 1 74 ? -8.617 6.355 11.125 1 98.75 74 GLN B N 1
ATOM 2674 C CA . GLN B 1 74 ? -9.055 6.309 12.516 1 98.75 74 GLN B CA 1
ATOM 2675 C C . GLN B 1 74 ? -8.133 5.43 13.352 1 98.75 74 GLN B C 1
ATOM 2677 O O . GLN B 1 74 ? -7.867 4.281 13 1 98.75 74 GLN B O 1
ATOM 2682 N N . GLY B 1 75 ? -7.695 5.945 14.438 1 98.69 75 GLY B N 1
ATOM 2683 C CA . GLY B 1 75 ? -6.875 5.176 15.359 1 98.69 75 GLY B CA 1
ATOM 2684 C C . GLY B 1 75 ? -5.492 4.875 14.82 1 98.69 75 GLY B C 1
ATOM 2685 O O . GLY B 1 75 ? -4.934 3.809 15.086 1 98.69 75 GLY B O 1
ATOM 2686 N N . VAL B 1 76 ? -4.98 5.758 14.117 1 98.5 76 VAL B N 1
ATOM 2687 C CA . VAL B 1 76 ? -3.678 5.559 13.484 1 98.5 76 VAL B CA 1
ATOM 2688 C C . VAL B 1 76 ? -2.584 6.164 14.359 1 98.5 76 VAL B C 1
ATOM 2690 O O . VAL B 1 76 ? -2.805 7.176 15.031 1 98.5 76 VAL B O 1
ATOM 2693 N N . ARG B 1 77 ? -1.424 5.523 14.469 1 98.88 77 ARG B N 1
ATOM 2694 C CA . ARG B 1 77 ? -0.225 6.027 15.133 1 98.88 77 ARG B CA 1
ATOM 2695 C C . ARG B 1 77 ? 0.892 6.281 14.125 1 98.88 77 ARG B C 1
ATOM 2697 O O . ARG B 1 77 ? 1.244 5.398 13.344 1 98.88 77 ARG B O 1
ATOM 2704 N N . ILE B 1 78 ? 1.457 7.426 14.109 1 98.94 78 ILE B N 1
ATOM 2705 C CA . ILE B 1 78 ? 2.51 7.801 13.172 1 98.94 78 ILE B CA 1
ATOM 2706 C C . ILE B 1 78 ? 3.727 8.312 13.945 1 98.94 78 ILE B C 1
ATOM 2708 O O . ILE B 1 78 ? 3.619 9.258 14.727 1 98.94 78 ILE B O 1
ATOM 2712 N N . ILE B 1 79 ? 4.902 7.699 13.688 1 98.94 79 ILE B N 1
ATOM 2713 C CA . ILE B 1 79 ? 6.055 7.977 14.539 1 98.94 79 ILE B CA 1
ATOM 2714 C C . ILE B 1 79 ? 7.309 8.125 13.68 1 98.94 79 ILE B C 1
ATOM 2716 O O . ILE B 1 79 ? 7.598 7.277 12.836 1 98.94 79 ILE B O 1
ATOM 2720 N N . ALA B 1 80 ? 8.086 9.148 13.875 1 98.81 80 ALA B N 1
ATOM 2721 C CA . ALA B 1 80 ? 9.445 9.383 13.391 1 98.81 80 ALA B CA 1
ATOM 2722 C C . ALA B 1 80 ? 10.195 10.344 14.312 1 98.81 80 ALA B C 1
ATOM 2724 O O . ALA B 1 80 ? 9.578 11.086 15.086 1 98.81 80 ALA B O 1
ATOM 2725 N N . PRO B 1 81 ? 11.484 10.352 14.242 1 98.69 81 PRO B N 1
ATOM 2726 C CA . PRO B 1 81 ? 12.242 11.281 15.078 1 98.69 81 PRO B CA 1
ATOM 2727 C C . PRO B 1 81 ? 11.906 12.742 14.781 1 98.69 81 PRO B C 1
ATOM 2729 O O . PRO B 1 81 ? 11.641 13.102 13.633 1 98.69 81 PRO B O 1
ATOM 2732 N N . ALA B 1 82 ? 12.086 13.562 15.805 1 98.5 82 ALA B N 1
ATOM 2733 C CA . ALA B 1 82 ? 11.766 14.984 15.719 1 98.5 82 ALA B CA 1
ATOM 2734 C C . ALA B 1 82 ? 12.633 15.68 14.672 1 98.5 82 ALA B C 1
ATOM 2736 O O . ALA B 1 82 ? 12.242 16.719 14.133 1 98.5 82 ALA B O 1
ATOM 2737 N N . ASP B 1 83 ? 13.766 15.07 14.43 1 97.5 83 ASP B N 1
ATOM 2738 C CA . ASP B 1 83 ? 14.695 15.734 13.523 1 97.5 83 ASP B CA 1
ATOM 2739 C C . ASP B 1 83 ? 14.68 15.086 12.141 1 97.5 83 ASP B C 1
ATOM 2741 O O . ASP B 1 83 ? 15.547 15.352 11.312 1 97.5 83 ASP B O 1
ATOM 2745 N N . SER B 1 84 ? 13.719 14.164 11.891 1 97 84 SER B N 1
ATOM 2746 C CA . SER B 1 84 ? 13.594 13.555 10.578 1 97 84 SER B CA 1
ATOM 2747 C C . SER B 1 84 ? 13.078 14.562 9.547 1 97 84 SER B C 1
ATOM 2749 O O . SER B 1 84 ? 12.055 15.211 9.766 1 97 84 SER B O 1
ATOM 2751 N N . PRO B 1 85 ? 13.789 14.703 8.453 1 95.19 85 PRO B N 1
ATOM 2752 C CA . PRO B 1 85 ? 13.406 15.742 7.496 1 95.19 85 PRO B CA 1
ATOM 2753 C C . PRO B 1 85 ? 12.234 15.328 6.609 1 95.19 85 PRO B C 1
ATOM 2755 O O . PRO B 1 85 ? 12.242 14.234 6.047 1 95.19 85 PRO B O 1
ATOM 2758 N N . ASN B 1 86 ? 11.273 16.172 6.457 1 95.06 86 ASN B N 1
ATOM 2759 C CA . ASN B 1 86 ? 10.18 16.047 5.5 1 95.06 86 ASN B CA 1
ATOM 2760 C C . ASN B 1 86 ? 9.312 14.828 5.797 1 95.06 86 ASN B C 1
ATOM 2762 O O . ASN B 1 86 ? 8.906 14.109 4.879 1 95.06 86 ASN B O 1
ATOM 2766 N N . THR B 1 87 ? 9.094 14.562 7.082 1 97.44 87 THR B N 1
ATOM 2767 C CA . THR B 1 87 ? 8.352 13.367 7.477 1 97.44 87 THR B CA 1
ATOM 2768 C C . THR B 1 87 ? 6.949 13.734 7.941 1 97.44 87 THR B C 1
ATOM 2770 O O . THR B 1 87 ? 6.473 13.219 8.961 1 97.44 87 THR B O 1
ATOM 2773 N N . ASP B 1 88 ? 6.262 14.609 7.168 1 98.25 88 ASP B N 1
ATOM 2774 C CA . ASP B 1 88 ? 4.875 14.93 7.488 1 98.25 88 ASP B CA 1
ATOM 2775 C C . ASP B 1 88 ? 4.102 13.672 7.887 1 98.25 88 ASP B C 1
ATOM 2777 O O . ASP B 1 88 ? 4.285 12.609 7.293 1 98.25 88 ASP B O 1
ATOM 2781 N N . GLY B 1 89 ? 3.221 13.844 8.891 1 98.81 89 GLY B N 1
ATOM 2782 C CA . GLY B 1 89 ? 2.375 12.727 9.266 1 98.81 89 GLY B CA 1
ATOM 2783 C C . GLY B 1 89 ? 1.333 12.383 8.219 1 98.81 89 GLY B C 1
ATOM 2784 O O . GLY B 1 89 ? 1.436 11.359 7.543 1 98.81 89 GLY B O 1
ATOM 2785 N N . ILE B 1 90 ? 0.386 13.305 8.078 1 98.69 90 ILE B N 1
ATOM 2786 C CA . ILE B 1 90 ? -0.667 13.156 7.078 1 98.69 90 ILE B CA 1
ATOM 2787 C C . ILE B 1 90 ? -0.715 14.406 6.195 1 98.69 90 ILE B C 1
ATOM 2789 O O . ILE B 1 90 ? -0.797 15.523 6.695 1 98.69 90 ILE B O 1
ATOM 2793 N N . HIS B 1 91 ? -0.647 14.188 4.902 1 98.38 91 HIS B N 1
ATOM 2794 C CA . HIS B 1 91 ? -0.803 15.273 3.941 1 98.38 91 HIS B CA 1
ATOM 2795 C C . HIS B 1 91 ? -1.966 15 2.992 1 98.38 91 HIS B C 1
ATOM 2797 O O . HIS B 1 91 ? -2.016 13.953 2.348 1 98.38 91 HIS B O 1
ATOM 2803 N N . ALA B 1 92 ? -2.873 15.906 2.912 1 98.56 92 ALA B N 1
ATOM 2804 C CA . ALA B 1 92 ? -4.008 15.773 2.002 1 98.56 92 ALA B CA 1
ATOM 2805 C C . ALA B 1 92 ? -4.039 16.922 0.994 1 98.56 92 ALA B C 1
ATOM 2807 O O . ALA B 1 92 ? -3.758 18.062 1.342 1 98.56 92 ALA B O 1
ATOM 2808 N N . SER B 1 93 ? -4.301 16.641 -0.194 1 98.38 93 SER B N 1
ATOM 2809 C CA . SER B 1 93 ? -4.531 17.625 -1.24 1 98.38 93 SER B CA 1
ATOM 2810 C C . SER B 1 93 ? -5.559 17.125 -2.254 1 98.38 93 SER B C 1
ATOM 2812 O O . SER B 1 93 ? -5.797 15.93 -2.367 1 98.38 93 SER B O 1
ATOM 2814 N N . ARG B 1 94 ? -6.215 18 -2.826 1 98.38 94 ARG B N 1
ATOM 2815 C CA . ARG B 1 94 ? -7.211 17.719 -3.854 1 98.38 94 ARG B CA 1
ATOM 2816 C C . ARG B 1 94 ? -8.156 16.609 -3.41 1 98.38 94 ARG B C 1
ATOM 2818 O O . ARG B 1 94 ? -8.383 15.648 -4.148 1 98.38 94 ARG B O 1
ATOM 2825 N N . SER B 1 95 ? -8.586 16.672 -2.217 1 98.81 95 SER B N 1
ATOM 2826 C CA . SER B 1 95 ? -9.422 15.625 -1.63 1 98.81 95 SER B CA 1
ATOM 2827 C C . SER B 1 95 ? -10.578 16.219 -0.845 1 98.81 95 SER B C 1
ATOM 2829 O O . SER B 1 95 ? -10.477 17.328 -0.319 1 98.81 95 SER B O 1
ATOM 2831 N N . ARG B 1 96 ? -11.625 15.516 -0.839 1 98.62 96 ARG B N 1
ATOM 2832 C CA . ARG B 1 96 ? -12.805 16.016 -0.144 1 98.62 96 ARG B CA 1
ATOM 2833 C C . ARG B 1 96 ? -13.445 14.93 0.707 1 98.62 96 ARG B C 1
ATOM 2835 O O . ARG B 1 96 ? -13.32 13.742 0.399 1 98.62 96 ARG B O 1
ATOM 2842 N N . HIS B 1 97 ? -14.109 15.305 1.746 1 98.81 97 HIS B N 1
ATOM 2843 C CA . HIS B 1 97 ? -14.773 14.406 2.686 1 98.81 97 HIS B CA 1
ATOM 2844 C C . HIS B 1 97 ? -13.789 13.414 3.291 1 98.81 97 HIS B C 1
ATOM 2846 O O . HIS B 1 97 ? -13.953 12.203 3.148 1 98.81 97 HIS B O 1
ATOM 2852 N N . VAL B 1 98 ? -12.844 13.977 3.939 1 98.81 98 VAL B N 1
ATOM 2853 C CA . VAL B 1 98 ? -11.812 13.195 4.613 1 98.81 98 VAL B CA 1
ATOM 2854 C C . VAL B 1 98 ? -11.922 13.383 6.125 1 98.81 98 VAL B C 1
ATOM 2856 O O . VAL B 1 98 ? -12.094 14.5 6.605 1 98.81 98 VAL B O 1
ATOM 2859 N N . SER B 1 99 ? -11.93 12.273 6.848 1 98.88 99 SER B N 1
ATOM 2860 C CA . SER B 1 99 ? -11.945 12.305 8.305 1 98.88 99 SER B CA 1
ATOM 2861 C C . SER B 1 99 ? -10.672 11.695 8.891 1 98.88 99 SER B C 1
ATOM 2863 O O . SER B 1 99 ? -10.32 10.562 8.562 1 98.88 99 SER B O 1
ATOM 2865 N N . ILE B 1 100 ? -9.977 12.391 9.695 1 98.88 100 ILE B N 1
ATOM 2866 C CA . ILE B 1 100 ? -8.844 11.938 10.492 1 98.88 100 ILE B CA 1
ATOM 2867 C C . ILE B 1 100 ? -9.219 11.945 11.969 1 98.88 100 ILE B C 1
ATOM 2869 O O . ILE B 1 100 ? -9.344 13.008 12.578 1 98.88 100 ILE B O 1
ATOM 2873 N N . LEU B 1 101 ? -9.359 10.758 12.531 1 98.88 101 LEU B N 1
ATOM 2874 C CA . LEU B 1 101 ? -9.984 10.641 13.844 1 98.88 101 LEU B CA 1
ATOM 2875 C C . LEU B 1 101 ? -9.094 9.859 14.805 1 98.88 101 LEU B C 1
ATOM 2877 O O . LEU B 1 101 ? -8.453 8.883 14.406 1 98.88 101 LEU B O 1
ATOM 2881 N N . ASN B 1 102 ? -9.008 10.312 16.016 1 98.81 102 ASN B N 1
ATOM 2882 C CA . ASN B 1 102 ? -8.344 9.562 17.078 1 98.81 102 ASN B CA 1
ATOM 2883 C C . ASN B 1 102 ? -6.953 9.102 16.656 1 98.81 102 ASN B C 1
ATOM 2885 O O . ASN B 1 102 ? -6.641 7.914 16.719 1 98.81 102 ASN B O 1
ATOM 2889 N N . THR B 1 103 ? -6.191 10.031 16.312 1 98.69 103 THR B N 1
ATOM 2890 C CA . THR B 1 103 ? -4.898 9.711 15.711 1 98.69 103 THR B CA 1
ATOM 2891 C C . THR B 1 103 ? -3.768 10.375 16.484 1 98.69 103 THR B C 1
ATOM 2893 O O . THR B 1 103 ? -3.896 11.523 16.922 1 98.69 103 THR B O 1
ATOM 2896 N N . THR B 1 104 ? -2.676 9.641 16.766 1 98.94 104 THR B N 1
ATOM 2897 C CA . THR B 1 104 ? -1.48 10.156 17.422 1 98.94 104 THR B CA 1
ATOM 2898 C C . THR B 1 104 ? -0.33 10.289 16.422 1 98.94 104 THR B C 1
ATOM 2900 O O . THR B 1 104 ? 0.055 9.32 15.773 1 98.94 104 THR B O 1
ATOM 2903 N N . ILE B 1 105 ? 0.201 11.484 16.359 1 98.94 105 ILE B N 1
ATOM 2904 C CA . ILE B 1 105 ? 1.223 11.766 15.352 1 98.94 105 ILE B CA 1
ATOM 2905 C C . ILE B 1 105 ? 2.408 12.469 16.016 1 98.94 105 ILE B C 1
ATOM 2907 O O . ILE B 1 105 ? 2.24 13.508 16.656 1 98.94 105 ILE B O 1
ATOM 2911 N N . GLY B 1 106 ? 3.564 11.992 15.875 1 98.94 106 GLY B N 1
ATOM 2912 C CA . GLY B 1 106 ? 4.824 12.625 16.234 1 98.94 106 GLY B CA 1
ATOM 2913 C C . GLY B 1 106 ? 5.918 12.406 15.211 1 98.94 106 GLY B C 1
ATOM 2914 O O . GLY B 1 106 ? 6.352 11.273 14.984 1 98.94 106 GLY B O 1
ATOM 2915 N N . THR B 1 107 ? 6.34 13.43 14.531 1 98.75 107 THR B N 1
ATOM 2916 C CA . THR B 1 107 ? 7.285 13.32 13.43 1 98.75 107 THR B CA 1
ATOM 2917 C C . THR B 1 107 ? 8.219 14.523 13.391 1 98.75 107 THR B C 1
ATOM 2919 O O . THR B 1 107 ? 8.375 15.227 14.391 1 98.75 107 THR B O 1
ATOM 2922 N N . GLY B 1 108 ? 8.961 14.648 12.258 1 98.5 108 GLY B N 1
ATOM 2923 C CA . GLY B 1 108 ? 9.906 15.742 12.125 1 98.5 108 GLY B CA 1
ATOM 2924 C C . GLY B 1 108 ? 9.352 16.906 11.32 1 98.5 108 GLY B C 1
ATOM 2925 O O . GLY B 1 108 ? 10.055 17.891 11.07 1 98.5 108 GLY B O 1
ATOM 2926 N N . ASP B 1 109 ? 8.07 16.812 10.992 1 98.25 109 ASP B N 1
ATOM 2927 C CA . ASP B 1 109 ? 7.434 17.859 10.188 1 98.25 109 ASP B CA 1
ATOM 2928 C C . ASP B 1 109 ? 5.973 18.047 10.594 1 98.25 109 ASP B C 1
ATOM 2930 O O . ASP B 1 109 ? 5.621 17.891 11.766 1 98.25 109 ASP B O 1
ATOM 2934 N N . ASP B 1 110 ? 5.094 18.531 9.695 1 98.81 110 ASP B N 1
ATOM 2935 C CA . ASP B 1 110 ? 3.701 18.75 10.07 1 98.81 110 ASP B CA 1
ATOM 2936 C C . ASP B 1 110 ? 3.037 17.438 10.492 1 98.81 110 ASP B C 1
ATOM 2938 O O . ASP B 1 110 ? 3.227 16.406 9.852 1 98.81 110 ASP B O 1
ATOM 2942 N N . CYS B 1 111 ? 2.254 17.516 11.633 1 98.88 111 CYS B N 1
ATOM 2943 C CA . CYS B 1 111 ? 1.418 16.359 11.953 1 98.88 111 CYS B CA 1
ATOM 2944 C C . CYS B 1 111 ? 0.354 16.156 10.883 1 98.88 111 CYS B C 1
ATOM 2946 O O . CYS B 1 111 ? 0.181 15.039 10.391 1 98.88 111 CYS B O 1
ATOM 2948 N N . VAL B 1 112 ? -0.298 17.219 10.578 1 98.94 112 VAL B N 1
ATOM 2949 C CA . VAL B 1 112 ? -1.269 17.234 9.492 1 98.94 112 VAL B CA 1
ATOM 2950 C C . VAL B 1 112 ? -1.045 18.469 8.617 1 98.94 112 VAL B C 1
ATOM 2952 O O . VAL B 1 112 ? -0.881 19.578 9.133 1 98.94 112 VAL B O 1
ATOM 2955 N N . SER B 1 113 ? -0.982 18.25 7.352 1 98.81 113 SER B N 1
ATOM 2956 C CA . SER B 1 113 ? -0.874 19.359 6.41 1 98.81 113 SER B CA 1
ATOM 2957 C C . SER B 1 113 ? -1.91 19.25 5.297 1 98.81 113 SER B C 1
ATOM 2959 O O . SER B 1 113 ? -2.145 18.156 4.77 1 98.81 113 SER B O 1
ATOM 2961 N N . LEU B 1 114 ? -2.57 20.344 4.988 1 98.88 114 LEU B N 1
ATOM 2962 C CA . LEU B 1 114 ? -3.58 20.406 3.938 1 98.88 114 LEU B CA 1
ATOM 2963 C C . LEU B 1 114 ? -3.121 21.297 2.787 1 98.88 114 LEU B C 1
ATOM 2965 O O . LEU B 1 114 ? -2.828 22.469 2.988 1 98.88 114 LEU B O 1
ATOM 2969 N N . GLY B 1 115 ? -3.088 20.688 1.64 1 98.38 115 GLY B N 1
ATOM 2970 C CA . GLY B 1 115 ? -2.725 21.422 0.437 1 98.38 115 GLY B CA 1
ATOM 2971 C C . GLY B 1 115 ? -3.926 21.906 -0.349 1 98.38 115 GLY B C 1
ATOM 2972 O O . GLY B 1 115 ? -5.066 21.766 0.096 1 98.38 115 GLY B O 1
ATOM 2973 N N . PRO B 1 116 ? -3.604 22.453 -1.487 1 98.25 116 PRO B N 1
ATOM 2974 C CA . PRO B 1 116 ? -4.68 23.031 -2.295 1 98.25 116 PRO B CA 1
ATOM 2975 C C . PRO B 1 116 ? -5.738 22 -2.688 1 98.25 116 PRO B C 1
ATOM 2977 O O . PRO B 1 116 ? -5.422 20.828 -2.867 1 98.25 116 PRO B O 1
ATOM 2980 N N . GLY B 1 117 ? -6.934 22.438 -2.768 1 98.38 117 GLY B N 1
ATOM 2981 C CA . GLY B 1 117 ? -8.016 21.625 -3.297 1 98.38 117 GLY B CA 1
ATOM 2982 C C . GLY B 1 117 ? -8.625 20.688 -2.262 1 98.38 117 GLY B C 1
ATOM 2983 O O . GLY B 1 117 ? -9.312 19.734 -2.611 1 98.38 117 GLY B O 1
ATOM 2984 N N . THR B 1 118 ? -8.391 20.984 -0.999 1 98.62 118 THR B N 1
ATOM 2985 C CA . THR B 1 118 ? -8.984 20.172 0.055 1 98.62 118 THR B CA 1
ATOM 2986 C C . THR B 1 118 ? -10.258 20.828 0.592 1 98.62 118 THR B C 1
ATOM 2988 O O . THR B 1 118 ? -10.297 22.047 0.793 1 98.62 118 THR B O 1
ATOM 2991 N N . SER B 1 119 ? -11.273 19.984 0.721 1 98.75 119 SER B N 1
ATOM 2992 C CA . SER B 1 119 ? -12.523 20.531 1.256 1 98.75 119 SER B CA 1
ATOM 2993 C C . SER B 1 119 ? -13.242 19.484 2.111 1 98.75 119 SER B C 1
ATOM 2995 O O . SER B 1 119 ? -13.109 18.281 1.881 1 98.75 119 SER B O 1
ATOM 2997 N N . ASP B 1 120 ? -14.016 19.953 3.076 1 98.88 120 ASP B N 1
ATOM 2998 C CA . ASP B 1 120 ? -14.828 19.109 3.941 1 98.88 120 ASP B CA 1
ATOM 2999 C C . ASP B 1 120 ? -13.969 18.094 4.691 1 98.88 120 ASP B C 1
ATOM 3001 O O . ASP B 1 120 ? -14.188 16.891 4.59 1 98.88 120 ASP B O 1
ATOM 3005 N N . MET B 1 121 ? -13.062 18.719 5.387 1 98.81 121 MET B N 1
ATOM 3006 C CA . MET B 1 121 ? -12.117 17.953 6.203 1 98.81 121 MET B CA 1
ATOM 3007 C C . MET B 1 121 ? -12.531 17.969 7.668 1 98.81 121 MET B C 1
ATOM 3009 O O . MET B 1 121 ? -12.867 19.016 8.219 1 98.81 121 MET B O 1
ATOM 3013 N N . LEU B 1 122 ? -12.578 16.797 8.297 1 98.94 122 LEU B N 1
ATOM 3014 C CA . LEU B 1 122 ? -12.758 16.672 9.742 1 98.94 122 LEU B CA 1
ATOM 3015 C C . LEU B 1 122 ? -11.523 16.062 10.391 1 98.94 122 LEU B C 1
ATOM 3017 O O . LEU B 1 122 ? -11.172 14.914 10.102 1 98.94 122 LEU B O 1
ATOM 3021 N N . ILE B 1 123 ? -10.836 16.812 11.227 1 98.94 123 ILE B N 1
ATOM 3022 C CA . ILE B 1 123 ? -9.688 16.391 12.008 1 98.94 123 ILE B CA 1
ATOM 3023 C C . ILE B 1 123 ? -10.016 16.484 13.5 1 98.94 123 ILE B C 1
ATOM 3025 O O . ILE B 1 123 ? -10.125 17.578 14.047 1 98.94 123 ILE B O 1
ATOM 3029 N N . ARG B 1 124 ? -10.148 15.336 14.102 1 98.94 124 ARG B N 1
ATOM 3030 C CA . ARG B 1 124 ? -10.695 15.367 15.453 1 98.94 124 ARG B CA 1
ATOM 3031 C C . ARG B 1 124 ? -9.977 14.367 16.359 1 98.94 124 ARG B C 1
ATOM 3033 O O . ARG B 1 124 ? -9.68 13.242 15.93 1 98.94 124 ARG B O 1
ATOM 3040 N N . ASP B 1 125 ? -9.75 14.766 17.578 1 98.88 125 ASP B N 1
ATOM 3041 C CA . ASP B 1 125 ? -9.109 13.922 18.594 1 98.88 125 ASP B CA 1
ATOM 3042 C C . ASP B 1 125 ? -7.707 13.516 18.156 1 98.88 125 ASP B C 1
ATOM 3044 O O . ASP B 1 125 ? -7.387 12.32 18.109 1 98.88 125 ASP B O 1
ATOM 3048 N N . ILE B 1 126 ? -6.961 14.617 17.938 1 98.75 126 ILE B N 1
ATOM 3049 C CA . ILE B 1 126 ? -5.594 14.438 17.469 1 98.75 126 ILE B CA 1
ATOM 3050 C C . ILE B 1 126 ? -4.605 14.734 18.594 1 98.75 126 ILE B C 1
ATOM 3052 O O . ILE B 1 126 ? -4.777 15.695 19.328 1 98.75 126 ILE B O 1
ATOM 3056 N N . THR B 1 127 ? -3.646 13.898 18.781 1 98.94 127 THR B N 1
ATOM 3057 C CA . THR B 1 127 ? -2.445 14.211 19.547 1 98.94 127 THR B CA 1
ATOM 3058 C C . THR B 1 127 ? -1.259 14.453 18.625 1 98.94 127 THR B C 1
ATOM 3060 O O . THR B 1 127 ? -0.878 13.578 17.844 1 98.94 127 THR B O 1
ATOM 3063 N N . CYS B 1 128 ? -0.688 15.664 18.719 1 98.88 128 CYS B N 1
ATOM 3064 C CA . CYS B 1 128 ? 0.379 16.078 17.812 1 98.88 128 CYS B CA 1
ATOM 3065 C C . CYS B 1 128 ? 1.629 16.484 18.594 1 98.88 128 CYS B C 1
ATOM 3067 O O . CYS B 1 128 ? 1.566 17.328 19.484 1 98.88 128 CYS B O 1
ATOM 3069 N N . GLY B 1 129 ? 2.789 15.867 18.188 1 98.62 129 GLY B N 1
ATOM 3070 C CA . GLY B 1 129 ? 4.078 16.297 18.719 1 98.62 129 GLY B CA 1
ATOM 3071 C C . GLY B 1 129 ? 4.977 15.141 19.109 1 98.62 129 GLY B C 1
ATOM 3072 O O . GLY B 1 129 ? 4.5 14.117 19.609 1 98.62 129 GLY B O 1
ATOM 3073 N N . PRO B 1 130 ? 6.25 15.211 18.844 1 98.44 130 PRO B N 1
ATOM 3074 C CA . PRO B 1 130 ? 6.895 16.375 18.25 1 98.44 130 PRO B CA 1
ATOM 3075 C C . PRO B 1 130 ? 6.48 16.609 16.797 1 98.44 130 PRO B C 1
ATOM 3077 O O . PRO B 1 130 ? 5.867 15.727 16.172 1 98.44 130 PRO B O 1
ATOM 3080 N N . GLY B 1 131 ? 6.758 17.828 16.25 1 98.62 131 GLY B N 1
ATOM 3081 C CA . GLY B 1 131 ? 6.441 18.141 14.859 1 98.62 131 GLY B CA 1
ATOM 3082 C C . GLY B 1 131 ? 6.238 19.625 14.609 1 98.62 131 GLY B C 1
ATOM 3083 O O . GLY B 1 131 ? 6.707 20.453 15.391 1 98.62 131 GLY B O 1
ATOM 3084 N N . HIS B 1 132 ? 5.609 19.875 13.469 1 98.75 132 HIS B N 1
ATOM 3085 C CA . HIS B 1 132 ? 5.457 21.266 13.062 1 98.75 132 HIS B CA 1
ATOM 3086 C C . HIS B 1 132 ? 3.998 21.703 13.117 1 98.75 132 HIS B C 1
ATOM 3088 O O . HIS B 1 132 ? 3.6 22.641 12.438 1 98.75 132 HIS B O 1
ATOM 3094 N N . GLY B 1 133 ? 3.168 20.906 13.867 1 98.88 133 GLY B N 1
ATOM 3095 C CA . GLY B 1 133 ? 1.793 21.312 14.109 1 98.88 133 GLY B CA 1
ATOM 3096 C C . GLY B 1 133 ? 0.844 20.922 13 1 98.88 133 GLY B C 1
ATOM 3097 O O . GLY B 1 133 ? 1.06 19.906 12.32 1 98.88 133 GLY B O 1
ATOM 3098 N N . ILE B 1 134 ? -0.325 21.547 12.945 1 98.94 134 ILE B N 1
ATOM 3099 C CA . ILE B 1 134 ? -1.353 21.375 11.93 1 98.94 134 ILE B CA 1
ATOM 3100 C C . ILE B 1 134 ? -1.361 22.578 10.992 1 98.94 134 ILE B C 1
ATOM 3102 O O . ILE B 1 134 ? -1.591 23.719 11.422 1 98.94 134 ILE B O 1
ATOM 3106 N N . SER B 1 135 ? -1.119 22.297 9.711 1 98.88 135 SER B N 1
ATOM 3107 C CA . SER B 1 135 ? -0.89 23.391 8.781 1 98.88 135 SER B CA 1
ATOM 3108 C C . SER B 1 135 ? -1.826 23.312 7.582 1 98.88 135 SER B C 1
ATOM 3110 O O . SER B 1 135 ? -2.061 22.219 7.047 1 98.88 135 SER B O 1
ATOM 3112 N N . ILE B 1 136 ? -2.406 24.406 7.234 1 98.88 136 ILE B N 1
ATOM 3113 C CA . ILE B 1 136 ? -3.004 24.594 5.918 1 98.88 136 ILE B CA 1
ATOM 3114 C C . ILE B 1 136 ? -2.039 25.359 5.016 1 98.88 136 ILE B C 1
ATOM 3116 O O . ILE B 1 136 ? -1.66 26.5 5.324 1 98.88 136 ILE B O 1
ATOM 3120 N N . GLY B 1 137 ? -1.705 24.766 3.926 1 97.62 137 GLY B N 1
ATOM 3121 C CA . GLY B 1 137 ? -0.697 25.344 3.047 1 97.62 137 GLY B CA 1
ATOM 3122 C C . GLY B 1 137 ? 0.568 24.5 2.969 1 97.62 137 GLY B C 1
ATOM 3123 O O . GLY B 1 137 ? 0.593 23.359 3.426 1 97.62 137 GLY B O 1
ATOM 3124 N N . SER B 1 138 ? 1.496 25 2.17 1 95.38 138 SER B N 1
ATOM 3125 C CA . SER B 1 138 ? 1.561 26.359 1.641 1 95.38 138 SER B CA 1
ATOM 3126 C C . SER B 1 138 ? 0.728 26.5 0.37 1 95.38 138 SER B C 1
ATOM 3128 O O . SER B 1 138 ? 0.693 25.594 -0.458 1 95.38 138 SER B O 1
ATOM 3130 N N . LEU B 1 139 ? 0.075 27.547 0.232 1 97.12 139 LEU B N 1
ATOM 3131 C CA . LEU B 1 139 ? -0.768 27.812 -0.927 1 97.12 139 LEU B CA 1
ATOM 3132 C C . LEU B 1 139 ? -0.216 28.984 -1.738 1 97.12 139 LEU B C 1
ATOM 3134 O O . LEU B 1 139 ? 0.52 29.812 -1.21 1 97.12 139 LEU B O 1
ATOM 3138 N N . GLY B 1 140 ? -0.488 28.984 -3.039 1 94.81 140 GLY B N 1
ATOM 3139 C CA . GLY B 1 140 ? -0.161 30.125 -3.873 1 94.81 140 GLY B CA 1
ATOM 3140 C C . GLY B 1 140 ? 1.176 29.984 -4.574 1 94.81 140 GLY B C 1
ATOM 3141 O O . GLY B 1 140 ? 1.704 30.969 -5.109 1 94.81 140 GLY B O 1
ATOM 3142 N N . TRP B 1 141 ? 1.74 28.797 -4.539 1 91.25 141 TRP B N 1
ATOM 3143 C CA . TRP B 1 141 ? 2.994 28.578 -5.254 1 91.25 141 TRP B CA 1
ATOM 3144 C C . TRP B 1 141 ? 2.773 28.594 -6.762 1 91.25 141 TRP B C 1
ATOM 3146 O O . TRP B 1 141 ? 3.557 29.188 -7.504 1 91.25 141 TRP B O 1
ATOM 3156 N N . GLN B 1 142 ? 1.778 27.938 -7.176 1 91.44 142 GLN B N 1
ATOM 3157 C CA . GLN B 1 142 ? 1.426 27.875 -8.594 1 91.44 142 GLN B CA 1
ATOM 3158 C C . GLN B 1 142 ? 0.109 28.594 -8.859 1 91.44 142 GLN B C 1
ATOM 3160 O O . GLN B 1 142 ? -0.778 28.625 -8.008 1 91.44 142 GLN B O 1
ATOM 3165 N N . ALA B 1 143 ? 0.107 29.078 -10.102 1 92.5 143 ALA B N 1
ATOM 3166 C CA . ALA B 1 143 ? -1.151 29.688 -10.523 1 92.5 143 ALA B CA 1
ATOM 3167 C C . ALA B 1 143 ? -2.258 28.641 -10.633 1 92.5 143 ALA B C 1
ATOM 3169 O O . ALA B 1 143 ? -2.014 27.516 -11.07 1 92.5 143 ALA B O 1
ATOM 3170 N N . GLY B 1 144 ? -3.395 29.016 -10.242 1 93.06 144 GLY B N 1
ATOM 3171 C CA . GLY B 1 144 ? -4.547 28.156 -10.484 1 93.06 144 GLY B CA 1
ATOM 3172 C C . GLY B 1 144 ? -4.785 27.156 -9.367 1 93.06 144 GLY B C 1
ATOM 3173 O O . GLY B 1 144 ? -5.594 26.234 -9.516 1 93.06 144 GLY B O 1
ATOM 3174 N N . GLU B 1 145 ? -4.148 27.328 -8.234 1 95.31 145 GLU B N 1
ATOM 3175 C CA . GLU B 1 145 ? -4.402 26.438 -7.117 1 95.31 145 GLU B CA 1
ATOM 3176 C C . GLU B 1 145 ? -5.848 26.547 -6.637 1 95.31 145 GLU B C 1
ATOM 3178 O O . GLU B 1 145 ? -6.402 27.641 -6.57 1 95.31 145 GLU B O 1
ATOM 3183 N N . GLU B 1 146 ? -6.371 25.359 -6.371 1 96.62 146 GLU B N 1
ATOM 3184 C CA . GLU B 1 146 ? -7.754 25.312 -5.902 1 96.62 146 GLU B CA 1
ATOM 3185 C C . GLU B 1 146 ? -7.848 25.688 -4.426 1 96.62 146 GLU B C 1
ATOM 3187 O O . GLU B 1 146 ? -6.863 25.594 -3.693 1 96.62 146 GLU B O 1
ATOM 3192 N N . GLU B 1 147 ? -9.008 26.094 -4.059 1 97.62 147 GLU B N 1
ATOM 3193 C CA . GLU B 1 147 ? -9.297 26.594 -2.717 1 97.62 147 GLU B CA 1
ATOM 3194 C C . GLU B 1 147 ? -9.219 25.484 -1.681 1 97.62 147 GLU B C 1
ATOM 3196 O O . GLU B 1 147 ? -9.414 24.312 -2.01 1 97.62 147 GLU B O 1
ATOM 3201 N N . VAL B 1 148 ? -8.844 25.859 -0.431 1 98.88 148 VAL B N 1
ATOM 3202 C CA . VAL B 1 148 ? -9.07 25.031 0.749 1 98.88 148 VAL B CA 1
ATOM 3203 C C . VAL B 1 148 ? -10.289 25.547 1.512 1 98.88 148 VAL B C 1
ATOM 3205 O O . VAL B 1 148 ? -10.359 26.734 1.866 1 98.88 148 VAL B O 1
ATOM 3208 N N . ARG B 1 149 ? -11.227 24.656 1.704 1 98.75 149 ARG B N 1
ATOM 3209 C CA . ARG B 1 149 ? -12.453 25.172 2.299 1 98.75 149 ARG B CA 1
ATOM 3210 C C . ARG B 1 149 ? -13.078 24.141 3.236 1 98.75 149 ARG B C 1
ATOM 3212 O O . ARG B 1 149 ? -12.961 22.938 3.01 1 98.75 149 ARG B O 1
ATOM 3219 N N . ASN B 1 150 ? -13.797 24.547 4.199 1 98.94 150 ASN B N 1
ATOM 3220 C CA . ASN B 1 150 ? -14.562 23.734 5.137 1 98.94 150 ASN B CA 1
ATOM 3221 C C . ASN B 1 150 ? -13.672 22.719 5.855 1 98.94 150 ASN B C 1
ATOM 3223 O O . ASN B 1 150 ? -13.867 21.516 5.723 1 98.94 150 ASN B O 1
ATOM 3227 N N . VAL B 1 151 ? -12.805 23.312 6.633 1 98.94 151 VAL B N 1
ATOM 3228 C CA . VAL B 1 151 ? -11.898 22.5 7.43 1 98.94 151 VAL B CA 1
ATOM 3229 C C . VAL B 1 151 ? -12.219 22.672 8.914 1 98.94 151 VAL B C 1
ATOM 3231 O O . VAL B 1 151 ? -12.352 23.797 9.398 1 98.94 151 VAL B O 1
ATOM 3234 N N . THR B 1 152 ? -12.383 21.562 9.586 1 98.94 152 THR B N 1
ATOM 3235 C CA . THR B 1 152 ? -12.617 21.594 11.023 1 98.94 152 THR B CA 1
ATOM 3236 C C . THR B 1 152 ? -11.539 20.797 11.758 1 98.94 152 THR B C 1
ATOM 3238 O O . THR B 1 152 ? -11.336 19.609 11.484 1 98.94 152 THR B O 1
ATOM 3241 N N . VAL B 1 153 ? -10.828 21.422 12.617 1 98.94 153 VAL B N 1
ATOM 3242 C CA . VAL B 1 153 ? -9.984 20.781 13.625 1 98.94 153 VAL B CA 1
ATOM 3243 C C . VAL B 1 153 ? -10.633 20.922 15 1 98.94 153 VAL B C 1
ATOM 3245 O O . VAL B 1 153 ? -10.914 22.031 15.461 1 98.94 153 VAL B O 1
ATOM 3248 N N . ASP B 1 154 ? -10.891 19.75 15.562 1 98.94 154 ASP B N 1
ATOM 3249 C CA . ASP B 1 154 ? -11.625 19.75 16.828 1 98.94 154 ASP B CA 1
ATOM 3250 C C . ASP B 1 154 ? -11 18.781 17.828 1 98.94 154 ASP B C 1
ATOM 3252 O O . ASP B 1 154 ? -10.773 17.609 17.5 1 98.94 154 ASP B O 1
ATOM 3256 N N . ARG B 1 155 ? -10.703 19.281 19.047 1 98.88 155 ARG B N 1
ATOM 3257 C CA . ARG B 1 155 ? -10.141 18.469 20.125 1 98.88 155 ARG B CA 1
ATOM 3258 C C . ARG B 1 155 ? -8.781 17.906 19.75 1 98.88 155 ARG B C 1
ATOM 3260 O O . ARG B 1 155 ? -8.656 16.703 19.469 1 98.88 155 ARG B O 1
ATOM 3267 N N . ALA B 1 156 ? -7.852 18.797 19.844 1 98.94 156 ALA B N 1
ATOM 3268 C CA . ALA B 1 156 ? -6.473 18.406 19.578 1 98.94 156 ALA B CA 1
ATOM 3269 C C . ALA B 1 156 ? -5.555 18.828 20.719 1 98.94 156 ALA B C 1
ATOM 3271 O O . ALA B 1 156 ? -5.832 19.797 21.422 1 98.94 156 ALA B O 1
ATOM 3272 N N . VAL B 1 157 ? -4.578 18.016 20.938 1 98.94 157 VAL B N 1
ATOM 3273 C CA . VAL B 1 157 ? -3.514 18.344 21.891 1 98.94 157 VAL B CA 1
ATOM 3274 C C . VAL B 1 157 ? -2.174 18.406 21.156 1 98.94 157 VAL B C 1
ATOM 3276 O O . VAL B 1 157 ? -1.761 17.422 20.531 1 98.94 157 VAL B O 1
ATOM 3279 N N . LEU B 1 158 ? -1.565 19.578 21.125 1 98.94 158 LEU B N 1
ATOM 3280 C CA . LEU B 1 158 ? -0.243 19.734 20.531 1 98.94 158 LEU B CA 1
ATOM 3281 C C . LEU B 1 158 ? 0.816 19.938 21.609 1 98.94 158 LEU B C 1
ATOM 3283 O O . LEU B 1 158 ? 0.657 20.781 22.5 1 98.94 158 LEU B O 1
ATOM 3287 N N . THR B 1 159 ? 1.856 19.141 21.547 1 98.88 159 THR B N 1
ATOM 3288 C CA . THR B 1 159 ? 2.91 19.203 22.562 1 98.88 159 THR B CA 1
ATOM 3289 C C . THR B 1 159 ? 4.281 19.297 21.891 1 98.88 159 THR B C 1
ATOM 3291 O O . THR B 1 159 ? 4.672 18.406 21.141 1 98.88 159 THR B O 1
ATOM 3294 N N . GLY B 1 160 ? 4.984 20.25 22.188 1 98.44 160 GLY B N 1
ATOM 3295 C CA . GLY B 1 160 ? 6.363 20.359 21.734 1 98.44 160 GLY B CA 1
ATOM 3296 C C . GLY B 1 160 ? 6.484 20.562 20.234 1 98.44 160 GLY B C 1
ATOM 3297 O O . GLY B 1 160 ? 7.414 20.062 19.609 1 98.44 160 GLY B O 1
ATOM 3298 N N . THR B 1 161 ? 5.559 21.312 19.688 1 98.81 161 THR B N 1
ATOM 3299 C CA . THR B 1 161 ? 5.594 21.516 18.25 1 98.81 161 THR B CA 1
ATOM 3300 C C . THR B 1 161 ? 6.121 22.922 17.922 1 98.81 161 THR B C 1
ATOM 3302 O O . THR B 1 161 ? 6.066 23.812 18.766 1 98.81 161 THR B O 1
ATOM 3305 N N . THR B 1 162 ? 6.664 23.031 16.703 1 98.75 162 THR B N 1
ATOM 3306 C CA . THR B 1 162 ? 7.148 24.328 16.25 1 98.75 162 THR B CA 1
ATOM 3307 C C . THR B 1 162 ? 5.992 25.297 16.062 1 98.75 162 THR B C 1
ATOM 3309 O O . THR B 1 162 ? 6.117 26.484 16.359 1 98.75 162 THR B O 1
ATOM 3312 N N . ASN B 1 163 ? 4.957 24.875 15.5 1 98.88 163 ASN B N 1
ATOM 3313 C CA . ASN B 1 163 ? 3.725 25.625 15.32 1 98.88 163 ASN B CA 1
ATOM 3314 C C . ASN B 1 163 ? 2.529 24.906 15.938 1 98.88 163 ASN B C 1
ATOM 3316 O O . ASN B 1 163 ? 2.617 23.719 16.266 1 98.88 163 ASN B O 1
ATOM 3320 N N . GLY B 1 164 ? 1.478 25.625 16.172 1 98.88 164 GLY B N 1
ATOM 3321 C CA . GLY B 1 164 ? 0.187 25.047 16.516 1 98.88 164 GLY B CA 1
ATOM 3322 C C . GLY B 1 164 ? -0.736 24.906 15.32 1 98.88 164 GLY B C 1
ATOM 3323 O O . GLY B 1 164 ? -0.56 24.016 14.492 1 98.88 164 GLY B O 1
ATOM 3324 N N . LEU B 1 165 ? -1.623 25.922 15.289 1 98.94 165 LEU B N 1
ATOM 3325 C CA . LEU B 1 165 ? -2.545 26.062 14.172 1 98.94 165 LEU B CA 1
ATOM 3326 C C . LEU B 1 165 ? -2.031 27.094 13.164 1 98.94 165 LEU B C 1
ATOM 3328 O O . LEU B 1 165 ? -1.984 28.281 13.469 1 98.94 165 LEU B O 1
ATOM 3332 N N . ARG B 1 166 ? -1.64 26.531 11.961 1 98.94 166 ARG B N 1
ATOM 3333 C CA . ARG B 1 166 ? -0.896 27.375 11.039 1 98.94 166 ARG B CA 1
ATOM 3334 C C . ARG B 1 166 ? -1.579 27.422 9.672 1 98.94 166 ARG B C 1
ATOM 3336 O O . ARG B 1 166 ? -2.068 26.406 9.18 1 98.94 166 ARG B O 1
ATOM 3343 N N . ILE B 1 167 ? -1.713 28.594 9.133 1 98.88 167 ILE B N 1
ATOM 3344 C CA . ILE B 1 167 ? -2.014 28.797 7.723 1 98.88 167 ILE B CA 1
ATOM 3345 C C . ILE B 1 167 ? -0.869 29.562 7.055 1 98.88 167 ILE B C 1
ATOM 3347 O O . ILE B 1 167 ? -0.431 30.594 7.551 1 98.88 167 ILE B O 1
ATOM 3351 N N . LYS B 1 168 ? -0.384 29 6 1 97.5 168 LYS B N 1
ATOM 3352 C CA . LYS B 1 168 ? 0.769 29.625 5.359 1 97.5 168 LYS B CA 1
ATOM 3353 C C . LYS B 1 168 ? 0.572 29.719 3.85 1 97.5 168 LYS B C 1
ATOM 3355 O O . LYS B 1 168 ? 0.094 28.781 3.219 1 97.5 168 LYS B O 1
ATOM 3360 N N . THR B 1 169 ? 0.845 30.828 3.244 1 96.69 169 THR B N 1
ATOM 3361 C CA . THR B 1 169 ? 0.771 31.047 1.803 1 96.69 169 THR B CA 1
ATOM 3362 C C . THR B 1 169 ? 2.041 31.719 1.29 1 96.69 169 THR B C 1
ATOM 3364 O O . THR B 1 169 ? 2.664 32.5 2.004 1 96.69 169 THR B O 1
ATOM 3367 N N . TRP B 1 170 ? 2.369 31.406 0.115 1 94.25 170 TRP B N 1
ATOM 3368 C CA . TRP B 1 170 ? 3.547 32 -0.511 1 94.25 170 TRP B CA 1
ATOM 3369 C C . TRP B 1 170 ? 3.346 33.5 -0.757 1 94.25 170 TRP B C 1
ATOM 3371 O O . TRP B 1 170 ? 2.254 33.906 -1.136 1 94.25 170 TRP B O 1
ATOM 3381 N N . GLY B 1 171 ? 4.441 34.219 -0.552 1 93 171 GLY B N 1
ATOM 3382 C CA . GLY B 1 171 ? 4.422 35.625 -0.913 1 93 171 GLY B CA 1
ATOM 3383 C C . GLY B 1 171 ? 4.527 35.844 -2.408 1 93 171 GLY B C 1
ATOM 3384 O O . GLY B 1 171 ? 5.469 36.5 -2.879 1 93 171 GLY B O 1
ATOM 3385 N N . THR B 1 172 ? 3.568 35.312 -3.105 1 91.06 172 THR B N 1
ATOM 3386 C CA . THR B 1 172 ? 3.443 35.5 -4.547 1 91.06 172 THR B CA 1
ATOM 3387 C C . THR B 1 172 ? 2.047 36 -4.91 1 91.06 172 THR B C 1
ATOM 3389 O O . THR B 1 172 ? 1.107 35.844 -4.125 1 91.06 172 THR B O 1
ATOM 3392 N N . PRO B 1 173 ? 1.994 36.625 -6.117 1 91.81 173 PRO B N 1
ATOM 3393 C CA . PRO B 1 173 ? 0.686 37.156 -6.48 1 91.81 173 PRO B CA 1
ATOM 3394 C C . PRO B 1 173 ? -0.296 36.094 -6.949 1 91.81 173 PRO B C 1
ATOM 3396 O O . PRO B 1 173 ? -1.433 36.406 -7.312 1 91.81 173 PRO B O 1
ATOM 3399 N N . ASN B 1 174 ? 0.074 34.875 -6.922 1 93.19 174 ASN B N 1
ATOM 3400 C CA . ASN B 1 174 ? -0.816 33.781 -7.359 1 93.19 174 ASN B CA 1
ATOM 3401 C C . ASN B 1 174 ? -2.053 33.688 -6.473 1 93.19 174 ASN B C 1
ATOM 3403 O O . ASN B 1 174 ? -1.948 33.75 -5.246 1 93.19 174 ASN B O 1
ATOM 3407 N N . SER B 1 175 ? -3.133 33.5 -7.188 1 93.69 175 SER B N 1
ATOM 3408 C CA . SER B 1 175 ? -4.406 33.5 -6.477 1 93.69 175 SER B CA 1
ATOM 3409 C C . SER B 1 175 ? -4.648 32.188 -5.785 1 93.69 175 SER B C 1
ATOM 3411 O O . SER B 1 175 ? -4.023 31.172 -6.129 1 93.69 175 SER B O 1
ATOM 3413 N N . GLY B 1 176 ? -5.566 32.156 -4.801 1 96.38 176 GLY B N 1
ATOM 3414 C CA . GLY B 1 176 ? -6.055 31.062 -4 1 96.38 176 GLY B CA 1
ATOM 3415 C C . GLY B 1 176 ? -6.918 31.5 -2.834 1 96.38 176 GLY B C 1
ATOM 3416 O O . GLY B 1 176 ? -7.172 32.688 -2.66 1 96.38 176 GLY B O 1
ATOM 3417 N N . SER B 1 177 ? -7.387 30.562 -2.15 1 97.88 177 SER B N 1
ATOM 3418 C CA . SER B 1 177 ? -8.188 31 -1.013 1 97.88 177 SER B CA 1
ATOM 3419 C C . SER B 1 177 ? -8.25 29.922 0.065 1 97.88 177 SER B C 1
ATOM 3421 O O . SER B 1 177 ? -8.117 28.734 -0.233 1 97.88 177 SER B O 1
ATOM 3423 N N . VAL B 1 178 ? -8.344 30.297 1.256 1 98.88 178 VAL B N 1
ATOM 3424 C CA . VAL B 1 178 ? -8.703 29.516 2.439 1 98.88 178 VAL B CA 1
ATOM 3425 C C . VAL B 1 178 ? -9.961 30.094 3.076 1 98.88 178 VAL B C 1
ATOM 3427 O O . VAL B 1 178 ? -9.984 31.266 3.471 1 98.88 178 VAL B O 1
ATOM 3430 N N . VAL B 1 179 ? -10.969 29.25 3.072 1 98.81 179 VAL B N 1
ATOM 3431 C CA . VAL B 1 179 ? -12.227 29.844 3.539 1 98.81 179 VAL B CA 1
ATOM 3432 C C . VAL B 1 179 ? -12.953 28.844 4.445 1 98.81 179 VAL B C 1
ATOM 3434 O O . VAL B 1 179 ? -12.984 27.641 4.168 1 98.81 179 VAL B O 1
ATOM 3437 N N . ASN B 1 180 ? -13.555 29.281 5.504 1 98.88 180 ASN B N 1
ATOM 3438 C CA . ASN B 1 180 ? -14.383 28.516 6.422 1 98.88 180 ASN B CA 1
ATOM 3439 C C . ASN B 1 180 ? -13.57 27.422 7.125 1 98.88 180 ASN B C 1
ATOM 3441 O O . ASN B 1 180 ? -13.812 26.234 6.93 1 98.88 180 ASN B O 1
ATOM 3445 N N . VAL B 1 181 ? -12.719 27.906 7.984 1 98.94 181 VAL B N 1
ATOM 3446 C CA . VAL B 1 181 ? -11.891 27.031 8.805 1 98.94 181 VAL B CA 1
ATOM 3447 C C . VAL B 1 181 ? -12.25 27.219 10.281 1 98.94 181 VAL B C 1
ATOM 3449 O O . VAL B 1 181 ? -12.43 28.344 10.742 1 98.94 181 VAL B O 1
ATOM 3452 N N . SER B 1 182 ? -12.43 26.109 10.938 1 98.94 182 SER B N 1
ATOM 3453 C CA . SER B 1 182 ? -12.742 26.172 12.359 1 98.94 182 SER B CA 1
ATOM 3454 C C . SER B 1 182 ? -11.734 25.359 13.18 1 98.94 182 SER B C 1
ATOM 3456 O O . SER B 1 182 ? -11.594 24.156 12.984 1 98.94 182 SER B O 1
ATOM 3458 N N . PHE B 1 183 ? -11.031 26.047 14.055 1 98.94 183 PHE B N 1
ATOM 3459 C CA . PHE B 1 183 ? -10.203 25.422 15.078 1 98.94 183 PHE B CA 1
ATOM 3460 C C . PHE B 1 183 ? -10.867 25.531 16.453 1 98.94 183 PHE B C 1
ATOM 3462 O O . PHE B 1 183 ? -11.133 26.641 16.938 1 98.94 183 PHE B O 1
ATOM 3469 N N . SER B 1 184 ? -11.125 24.391 17.094 1 98.94 184 SER B N 1
ATOM 3470 C CA . SER B 1 184 ? -11.859 24.469 18.359 1 98.94 184 SER B CA 1
ATOM 3471 C C . SER B 1 184 ? -11.312 23.484 19.375 1 98.94 184 SER B C 1
ATOM 3473 O O . SER B 1 184 ? -10.859 22.391 19.016 1 98.94 184 SER B O 1
ATOM 3475 N N . ARG B 1 185 ? -11.266 23.828 20.641 1 98.81 185 ARG B N 1
ATOM 3476 C CA . ARG B 1 185 ? -10.891 23 21.781 1 98.81 185 ARG B CA 1
ATOM 3477 C C . ARG B 1 185 ? -9.516 22.375 21.578 1 98.81 185 ARG B C 1
ATOM 3479 O O . ARG B 1 185 ? -9.375 21.141 21.594 1 98.81 185 ARG B O 1
ATOM 3486 N N . VAL B 1 186 ? -8.594 23.25 21.391 1 99 186 VAL B N 1
ATOM 3487 C CA . VAL B 1 186 ? -7.215 22.828 21.172 1 99 186 VAL B CA 1
ATOM 3488 C C . VAL B 1 186 ? -6.359 23.219 22.375 1 99 186 VAL B C 1
ATOM 3490 O O . VAL B 1 186 ? -6.418 24.359 22.844 1 99 186 VAL B O 1
ATOM 3493 N N . THR B 1 187 ? -5.66 22.25 22.891 1 98.88 187 THR B N 1
ATOM 3494 C CA . THR B 1 187 ? -4.719 22.484 23.984 1 98.88 187 THR B CA 1
ATOM 3495 C C . THR B 1 187 ? -3.281 22.453 23.484 1 98.88 187 THR B C 1
ATOM 3497 O O . THR B 1 187 ? -2.877 21.516 22.797 1 98.88 187 THR B O 1
ATOM 3500 N N . MET B 1 188 ? -2.537 23.422 23.844 1 98.31 188 MET B N 1
ATOM 3501 C CA . MET B 1 188 ? -1.153 23.547 23.391 1 98.31 188 MET B CA 1
ATOM 3502 C C . MET B 1 188 ? -0.195 23.562 24.578 1 98.31 188 MET B C 1
ATOM 3504 O O . MET B 1 188 ? -0.362 24.344 25.516 1 98.31 188 MET B O 1
ATOM 3508 N N . GLN B 1 189 ? 0.766 22.672 24.5 1 98.06 189 GLN B N 1
ATOM 3509 C CA . GLN B 1 189 ? 1.805 22.578 25.516 1 98.06 189 GLN B CA 1
ATOM 3510 C C . GLN B 1 189 ? 3.189 22.797 24.922 1 98.06 189 GLN B C 1
ATOM 3512 O O . GLN B 1 189 ? 3.674 21.969 24.141 1 98.06 189 GLN B O 1
ATOM 3517 N N . ARG B 1 190 ? 3.85 23.844 25.281 1 97.69 190 ARG B N 1
ATOM 3518 C CA . ARG B 1 190 ? 5.188 24.156 24.781 1 97.69 190 ARG B CA 1
ATOM 3519 C C . ARG B 1 190 ? 5.207 24.203 23.266 1 97.69 190 ARG B C 1
ATOM 3521 O O . ARG B 1 190 ? 6.016 23.531 22.625 1 97.69 190 ARG B O 1
ATOM 3528 N N . VAL B 1 191 ? 4.367 25.031 22.766 1 98.75 191 VAL B N 1
ATOM 3529 C CA . VAL B 1 191 ? 4.297 25.281 21.328 1 98.75 191 VAL B CA 1
ATOM 3530 C C . VAL B 1 191 ? 4.957 26.609 20.984 1 98.75 191 VAL B C 1
ATOM 3532 O O . VAL B 1 191 ? 4.68 27.625 21.641 1 98.75 191 VAL B O 1
ATOM 3535 N N . ALA B 1 192 ? 5.836 26.609 20.031 1 98.69 192 ALA B N 1
ATOM 3536 C CA . ALA B 1 192 ? 6.598 27.828 19.781 1 98.69 192 ALA B CA 1
ATOM 3537 C C . ALA B 1 192 ? 5.707 28.922 19.188 1 98.69 192 ALA B C 1
ATOM 3539 O O . ALA B 1 192 ? 5.758 30.078 19.625 1 98.69 192 ALA B O 1
ATOM 3540 N N . ASN B 1 193 ? 4.895 28.625 18.203 1 98.69 193 ASN B N 1
ATOM 3541 C CA . ASN B 1 193 ? 3.973 29.547 17.547 1 98.69 193 ASN B CA 1
ATOM 3542 C C . ASN B 1 193 ? 2.547 29 17.547 1 98.69 193 ASN B C 1
ATOM 3544 O O . ASN B 1 193 ? 2.094 28.438 16.547 1 98.69 193 ASN B O 1
ATOM 3548 N N . PRO B 1 194 ? 1.833 29.234 18.594 1 98.88 194 PRO B N 1
ATOM 3549 C CA . PRO B 1 194 ? 0.554 28.547 18.781 1 98.88 194 PRO B CA 1
ATOM 3550 C C . PRO B 1 194 ? -0.449 28.844 17.672 1 98.88 194 PRO B C 1
ATOM 3552 O O . PRO B 1 194 ? -1.008 27.922 17.078 1 98.88 194 PRO B O 1
ATOM 3555 N N . ILE B 1 195 ? -0.769 30.109 17.438 1 98.94 195 ILE B N 1
ATOM 3556 C CA . ILE B 1 195 ? -1.631 30.531 16.328 1 98.94 195 ILE B CA 1
ATOM 3557 C C . ILE B 1 195 ? -0.831 31.375 15.344 1 98.94 195 ILE B C 1
ATOM 3559 O O . ILE B 1 195 ? -0.289 32.406 15.703 1 98.94 195 ILE B O 1
ATOM 3563 N N . LEU B 1 196 ? -0.778 30.875 14.117 1 98.88 196 LEU B N 1
ATOM 3564 C CA . LEU B 1 196 ? 0.076 31.562 13.164 1 98.88 196 LEU B CA 1
ATOM 3565 C C . LEU B 1 196 ? -0.561 31.578 11.773 1 98.88 196 LEU B C 1
ATOM 3567 O O . LEU B 1 196 ? -0.815 30.516 11.195 1 98.88 196 LEU B O 1
ATOM 3571 N N . VAL B 1 197 ? -0.886 32.719 11.273 1 98.69 197 VAL B N 1
ATOM 3572 C CA . VAL B 1 197 ? -1.143 32.906 9.852 1 98.69 197 VAL B CA 1
ATOM 3573 C C . VAL B 1 197 ? 0.012 33.688 9.234 1 98.69 197 VAL B C 1
ATOM 3575 O O . VAL B 1 197 ? 0.326 34.812 9.672 1 98.69 197 VAL B O 1
ATOM 3578 N N . ASP B 1 198 ? 0.631 33.094 8.289 1 96.5 198 ASP B N 1
ATOM 3579 C CA . ASP B 1 198 ? 1.759 33.719 7.613 1 96.5 198 ASP B CA 1
ATOM 3580 C C . ASP B 1 198 ? 1.544 33.781 6.102 1 96.5 198 ASP B C 1
ATOM 3582 O O . ASP B 1 198 ? 1.717 32.75 5.418 1 96.5 198 ASP B O 1
ATOM 3586 N N . GLN B 1 199 ? 1.304 34.938 5.555 1 96.38 199 GLN B N 1
ATOM 3587 C CA . GLN B 1 199 ? 1.124 35.062 4.113 1 96.38 199 GLN B CA 1
ATOM 3588 C C . GLN B 1 199 ? 2.387 35.594 3.445 1 96.38 199 GLN B C 1
ATOM 3590 O O . GLN B 1 199 ? 2.326 36.156 2.35 1 96.38 199 GLN B O 1
ATOM 3595 N N . ASN B 1 200 ? 3.506 35.5 4.098 1 92.19 200 ASN B N 1
ATOM 3596 C CA . ASN B 1 200 ? 4.82 35.875 3.588 1 92.19 200 ASN B CA 1
ATOM 3597 C C . ASN B 1 200 ? 5.789 34.688 3.619 1 92.19 200 ASN B C 1
ATOM 3599 O O . ASN B 1 200 ? 6.98 34.875 3.873 1 92.19 200 ASN B O 1
ATOM 3603 N N . TYR B 1 201 ? 5.234 33.562 3.547 1 91.62 201 TYR B N 1
ATOM 3604 C CA . TYR B 1 201 ? 6.035 32.344 3.551 1 91.62 201 TYR B CA 1
ATOM 3605 C C . TYR B 1 201 ? 7.035 32.344 2.402 1 91.62 201 TYR B C 1
ATOM 3607 O O . TYR B 1 201 ? 6.66 32.531 1.243 1 91.62 201 TYR B O 1
ATOM 3615 N N . CYS B 1 202 ? 8.328 32.188 2.699 1 89.06 202 CYS B N 1
ATOM 3616 C CA . CYS B 1 202 ? 9.422 32.188 1.729 1 89.06 202 CYS B CA 1
ATOM 3617 C C . CYS B 1 202 ? 10.656 31.5 2.297 1 89.06 202 CYS B C 1
ATOM 3619 O O . CYS B 1 202 ? 11.68 32.156 2.523 1 89.06 202 CYS B O 1
ATOM 3621 N N . PRO B 1 203 ? 10.562 30.203 2.482 1 78.94 203 PRO B N 1
ATOM 3622 C CA . PRO B 1 203 ? 11.648 29.516 3.195 1 78.94 203 PRO B CA 1
ATOM 3623 C C . PRO B 1 203 ? 12.992 29.641 2.475 1 78.94 203 PRO B C 1
ATOM 3625 O O . PRO B 1 203 ? 14.047 29.578 3.111 1 78.94 203 PRO B O 1
ATOM 3628 N N . ARG B 1 204 ? 13.117 29.734 1.102 1 76.25 204 ARG B N 1
ATOM 3629 C CA . ARG B 1 204 ? 14.406 29.766 0.419 1 76.25 204 ARG B CA 1
ATOM 3630 C C . ARG B 1 204 ? 14.773 31.188 0.014 1 76.25 204 ARG B C 1
ATOM 3632 O O . ARG B 1 204 ? 15.805 31.406 -0.622 1 76.25 204 ARG B O 1
ATOM 3639 N N . LYS B 1 205 ? 14.016 32.031 0.577 1 67.38 205 LYS B N 1
ATOM 3640 C CA . LYS B 1 205 ? 14.203 33.469 0.309 1 67.38 205 LYS B CA 1
ATOM 3641 C C . LYS B 1 205 ? 14.453 33.719 -1.176 1 67.38 205 LYS B C 1
ATOM 3643 O O . LYS B 1 205 ? 15.289 34.562 -1.538 1 67.38 205 LYS B O 1
ATOM 3648 N N . ALA B 1 206 ? 14.094 32.938 -1.857 1 67.69 206 ALA B N 1
ATOM 3649 C CA . ALA B 1 206 ? 14.211 33.062 -3.307 1 67.69 206 ALA B CA 1
ATOM 3650 C C . ALA B 1 206 ? 12.828 33.062 -3.965 1 67.69 206 ALA B C 1
ATOM 3652 O O . ALA B 1 206 ? 11.953 32.281 -3.57 1 67.69 206 ALA B O 1
ATOM 3653 N N . ASP B 1 207 ? 12.586 33.938 -4.91 1 59.69 207 ASP B N 1
ATOM 3654 C CA . ASP B 1 207 ? 11.438 34.031 -5.805 1 59.69 207 ASP B CA 1
ATOM 3655 C C . ASP B 1 207 ? 10.195 34.531 -5.059 1 59.69 207 ASP B C 1
ATOM 3657 O O . ASP B 1 207 ? 9.078 34.438 -5.578 1 59.69 207 ASP B O 1
ATOM 3661 N N . CYS B 1 208 ? 10.188 34.875 -3.793 1 62.38 208 CYS B N 1
ATOM 3662 C CA . CYS B 1 208 ? 9.047 35.406 -3.078 1 62.38 208 CYS B CA 1
ATOM 3663 C C . CYS B 1 208 ? 9.375 36.781 -2.477 1 62.38 208 CYS B C 1
ATOM 3665 O O . CYS B 1 208 ? 8.508 37.438 -1.928 1 62.38 208 CYS B O 1
ATOM 3667 N N . PRO B 1 209 ? 10.75 37.156 -2.352 1 61.94 209 PRO B N 1
ATOM 3668 C CA . PRO B 1 209 ? 10.969 38.406 -1.606 1 61.94 209 PRO B CA 1
ATOM 3669 C C . PRO B 1 209 ? 10.227 39.594 -2.209 1 61.94 209 PRO B C 1
ATOM 3671 O O . PRO B 1 209 ? 10.273 39.812 -3.426 1 61.94 209 PRO B O 1
ATOM 3674 N N . GLY B 1 210 ? 9.547 40.156 -1.309 1 61.84 210 GLY B N 1
ATOM 3675 C CA . GLY B 1 210 ? 8.953 41.5 -1.464 1 61.84 210 GLY B CA 1
ATOM 3676 C C . GLY B 1 210 ? 7.598 41.469 -2.143 1 61.84 210 GLY B C 1
ATOM 3677 O O . GLY B 1 210 ? 7.051 42.5 -2.486 1 61.84 210 GLY B O 1
ATOM 3678 N N . LYS B 1 211 ? 7.078 40.094 -2.385 1 76.5 211 LYS B N 1
ATOM 3679 C CA . LYS B 1 211 ? 5.781 40.094 -3.057 1 76.5 211 LYS B CA 1
ATOM 3680 C C . LYS B 1 211 ? 4.66 39.719 -2.09 1 76.5 211 LYS B C 1
ATOM 3682 O O . LYS B 1 211 ? 4.902 39.062 -1.069 1 76.5 211 LYS B O 1
ATOM 3687 N N . SER B 1 212 ? 3.467 40.406 -2.445 1 88.94 212 SER B N 1
ATOM 3688 C CA . SER B 1 212 ? 2.268 40.188 -1.641 1 88.94 212 SER B CA 1
ATOM 3689 C C . SER B 1 212 ? 1.533 38.938 -2.062 1 88.94 212 SER B C 1
ATOM 3691 O O . SER B 1 212 ? 1.369 38.656 -3.258 1 88.94 212 SER B O 1
ATOM 3693 N N . SER B 1 213 ? 1.134 38.125 -1.04 1 95.12 213 SER B N 1
ATOM 3694 C CA . SER B 1 213 ? 0.392 36.906 -1.331 1 95.12 213 SER B CA 1
ATOM 3695 C C . SER B 1 213 ? -0.941 37.219 -2.004 1 95.12 213 SER B C 1
ATOM 3697 O O . SER B 1 213 ? -1.675 38.094 -1.562 1 95.12 213 SER B O 1
ATOM 3699 N N . GLY B 1 214 ? -1.188 36.469 -3.088 1 95.81 214 GLY B N 1
ATOM 3700 C CA . GLY B 1 214 ? -2.469 36.594 -3.766 1 95.81 214 GLY B CA 1
ATOM 3701 C C . GLY B 1 214 ? -3.549 35.719 -3.18 1 95.81 214 GLY B C 1
ATOM 3702 O O . GLY B 1 214 ? -4.699 35.75 -3.625 1 95.81 214 GLY B O 1
ATOM 3703 N N . VAL B 1 215 ? -3.311 34.969 -2.109 1 97.5 215 VAL B N 1
ATOM 3704 C CA . VAL B 1 215 ? -4.25 34.031 -1.512 1 97.5 215 VAL B CA 1
ATOM 3705 C C . VAL B 1 215 ? -5.168 34.75 -0.536 1 97.5 215 VAL B C 1
ATOM 3707 O O . VAL B 1 215 ? -4.695 35.5 0.334 1 97.5 215 VAL B O 1
ATOM 3710 N N . GLN B 1 216 ? -6.477 34.594 -0.728 1 98.06 216 GLN B N 1
ATOM 3711 C CA . GLN B 1 216 ? -7.449 35.219 0.183 1 98.06 216 GLN B CA 1
ATOM 3712 C C . GLN B 1 216 ? -7.766 34.25 1.341 1 98.06 216 GLN B C 1
ATOM 3714 O O . GLN B 1 216 ? -8.164 33.125 1.124 1 98.06 216 GLN B O 1
ATOM 3719 N N . ILE B 1 217 ? -7.57 34.75 2.586 1 98.75 217 ILE B N 1
ATOM 3720 C CA . ILE B 1 217 ? -7.938 34 3.781 1 98.75 217 ILE B CA 1
ATOM 3721 C C . ILE B 1 217 ? -9.133 34.656 4.457 1 98.75 217 ILE B C 1
ATOM 3723 O O . ILE B 1 217 ? -9.086 35.844 4.805 1 98.75 217 ILE B O 1
ATOM 3727 N N . SER B 1 218 ? -10.203 33.938 4.543 1 98.81 218 SER B N 1
ATOM 3728 C CA . SER B 1 218 ? -11.391 34.531 5.133 1 98.81 218 SER B CA 1
ATOM 3729 C C . SER B 1 218 ? -12.172 33.531 5.969 1 98.81 218 SER B C 1
ATOM 3731 O O . SER B 1 218 ? -12.148 32.344 5.691 1 98.81 218 SER B O 1
ATOM 3733 N N . ASN B 1 219 ? -12.805 33.969 7.02 1 98.88 219 ASN B N 1
ATOM 3734 C CA . ASN B 1 219 ? -13.703 33.188 7.875 1 98.88 219 ASN B CA 1
ATOM 3735 C C . ASN B 1 219 ? -12.984 32.031 8.555 1 98.88 219 ASN B C 1
ATOM 3737 O O . ASN B 1 219 ? -13.328 30.875 8.344 1 98.88 219 ASN B O 1
ATOM 3741 N N . VAL B 1 220 ? -12.07 32.438 9.391 1 98.94 220 VAL B N 1
ATOM 3742 C CA . VAL B 1 220 ? -11.32 31.484 10.219 1 98.94 220 VAL B CA 1
ATOM 3743 C C . VAL B 1 220 ? -11.641 31.719 11.695 1 98.94 220 VAL B C 1
ATOM 3745 O O . VAL B 1 220 ? -11.508 32.844 12.195 1 98.94 220 VAL B O 1
ATOM 3748 N N . SER B 1 221 ? -12.07 30.672 12.32 1 98.94 221 SER B N 1
ATOM 3749 C CA . SER B 1 221 ? -12.461 30.812 13.719 1 98.94 221 SER B CA 1
ATOM 3750 C C . SER B 1 221 ? -11.547 30.016 14.641 1 98.94 221 SER B C 1
ATOM 3752 O O . SER B 1 221 ? -11.234 28.859 14.344 1 98.94 221 SER B O 1
ATOM 3754 N N . TYR B 1 222 ? -11.086 30.625 15.664 1 98.94 222 TYR B N 1
ATOM 3755 C CA . TYR B 1 222 ? -10.391 30 16.781 1 98.94 222 TYR B CA 1
ATOM 3756 C C . TYR B 1 222 ? -11.234 30.062 18.047 1 98.94 222 TYR B C 1
ATOM 3758 O O . TYR B 1 222 ? -11.547 31.156 18.547 1 98.94 222 TYR B O 1
ATOM 3766 N N . THR B 1 223 ? -11.641 28.906 18.5 1 98.94 223 THR B N 1
ATOM 3767 C CA . THR B 1 223 ? -12.523 28.875 19.656 1 98.94 223 THR B CA 1
ATOM 3768 C C . THR B 1 223 ? -11.977 27.938 20.734 1 98.94 223 THR B C 1
ATOM 3770 O O . THR B 1 223 ? -11.68 26.766 20.453 1 98.94 223 THR B O 1
ATOM 3773 N N . GLU B 1 224 ? -11.844 28.344 21.938 1 98.88 224 GLU B N 1
ATOM 3774 C CA . GLU B 1 224 ? -11.383 27.547 23.078 1 98.88 224 GLU B CA 1
ATOM 3775 C C . GLU B 1 224 ? -10 26.969 22.812 1 98.88 224 GLU B C 1
ATOM 3777 O O . GLU B 1 224 ? -9.82 25.75 22.828 1 98.88 224 GLU B O 1
ATOM 3782 N N . ILE B 1 225 ? -9.109 27.875 22.609 1 98.94 225 ILE B N 1
ATOM 3783 C CA . ILE B 1 225 ? -7.695 27.531 22.469 1 98.94 225 ILE B CA 1
ATOM 3784 C C . ILE B 1 225 ? -6.934 27.906 23.734 1 98.94 225 ILE B C 1
ATOM 3786 O O . ILE B 1 225 ? -7.027 29.047 24.219 1 98.94 225 ILE B O 1
ATOM 3790 N N . GLU B 1 226 ? -6.246 26.984 24.312 1 98.75 226 GLU B N 1
ATOM 3791 C CA . GLU B 1 226 ? -5.551 27.281 25.562 1 98.75 226 GLU B CA 1
ATOM 3792 C C . GLU B 1 226 ? -4.16 26.656 25.562 1 98.75 226 GLU B C 1
ATOM 3794 O O . GLU B 1 226 ? -3.895 25.703 24.844 1 98.75 226 GLU B O 1
ATOM 3799 N N . GLY B 1 227 ? -3.299 27.219 26.375 1 98 227 GLY B N 1
ATOM 3800 C CA . GLY B 1 227 ? -2.01 26.578 26.562 1 98 227 GLY B CA 1
ATOM 3801 C C . GLY B 1 227 ? -0.868 27.562 26.719 1 98 227 GLY B C 1
ATOM 3802 O O . GLY B 1 227 ? -1.057 28.672 27.234 1 98 227 GLY B O 1
ATOM 3803 N N . THR B 1 228 ? 0.355 27 26.375 1 97.81 228 THR B N 1
ATOM 3804 C CA . THR B 1 228 ? 1.564 27.781 26.625 1 97.81 228 THR B CA 1
ATOM 3805 C C . THR B 1 228 ? 2.396 27.922 25.359 1 97.81 228 THR B C 1
ATOM 3807 O O . THR B 1 228 ? 2.648 26.938 24.672 1 97.81 228 THR B O 1
ATOM 3810 N N . SER B 1 229 ? 2.797 29.109 25.109 1 98.38 229 SER B N 1
ATOM 3811 C CA . SER B 1 229 ? 3.709 29.438 24.016 1 98.38 229 SER B CA 1
ATOM 3812 C C . SER B 1 229 ? 5.16 29.391 24.484 1 98.38 229 SER B C 1
ATOM 3814 O O . SER B 1 229 ? 5.473 29.797 25.609 1 98.38 229 SER B O 1
ATOM 3816 N N . MET B 1 230 ? 5.977 28.969 23.609 1 98.12 230 MET B N 1
ATOM 3817 C CA . MET B 1 230 ? 7.398 28.953 23.938 1 98.12 230 MET B CA 1
ATOM 3818 C C . MET B 1 230 ? 8.086 30.234 23.453 1 98.12 230 MET B C 1
ATOM 3820 O O . MET B 1 230 ? 9.242 30.484 23.797 1 98.12 230 MET B O 1
ATOM 3824 N N . THR B 1 231 ? 7.473 31.047 22.734 1 98.25 231 THR B N 1
ATOM 3825 C CA . THR B 1 231 ? 7.938 32.375 22.328 1 98.25 231 THR B CA 1
ATOM 3826 C C . THR B 1 231 ? 7 33.469 22.828 1 98.25 231 THR B C 1
ATOM 3828 O O . THR B 1 231 ? 5.855 33.188 23.203 1 98.25 231 THR B O 1
ATOM 3831 N N . PRO B 1 232 ? 7.434 34.688 22.812 1 98.06 232 PRO B N 1
ATOM 3832 C CA . PRO B 1 232 ? 6.59 35.75 23.359 1 98.06 232 PRO B CA 1
ATOM 3833 C C . PRO B 1 232 ? 5.32 35.969 22.531 1 98.06 232 PRO B C 1
ATOM 3835 O O . PRO B 1 232 ? 4.289 36.375 23.078 1 98.06 232 PRO B O 1
ATOM 3838 N N . VAL B 1 233 ? 5.379 35.781 21.266 1 98.5 233 VAL B N 1
ATOM 3839 C CA . VAL B 1 233 ? 4.23 36 20.406 1 98.5 233 VAL B CA 1
ATOM 3840 C C . VAL B 1 233 ? 3.439 34.688 20.25 1 98.5 233 VAL B C 1
ATOM 3842 O O . VAL B 1 233 ? 3.861 33.781 19.547 1 98.5 233 VAL B O 1
ATOM 3845 N N . ALA B 1 234 ? 2.291 34.656 20.828 1 98.62 234 ALA B N 1
ATOM 3846 C CA . ALA B 1 234 ? 1.48 33.438 20.828 1 98.62 234 ALA B CA 1
ATOM 3847 C C . ALA B 1 234 ? 0.461 33.469 19.688 1 98.62 234 ALA B C 1
ATOM 3849 O O . ALA B 1 234 ? -0.037 32.438 19.266 1 98.62 234 ALA B O 1
ATOM 3850 N N . VAL B 1 235 ? 0.069 34.688 19.297 1 98.81 235 VAL B N 1
ATOM 3851 C CA . VAL B 1 235 ? -0.88 34.875 18.203 1 98.81 235 VAL B CA 1
ATOM 3852 C C . VAL B 1 235 ? -0.283 35.812 17.156 1 98.81 235 VAL B C 1
ATOM 3854 O O . VAL B 1 235 ? 0.053 36.969 17.469 1 98.81 235 VAL B O 1
ATOM 3857 N N . LYS B 1 236 ? -0.093 35.312 16 1 98.62 236 LYS B N 1
ATOM 3858 C CA . LYS B 1 236 ? 0.5 36.125 14.953 1 98.62 236 LYS B CA 1
ATOM 3859 C C . LYS B 1 236 ? -0.296 36 13.656 1 98.62 236 LYS B C 1
ATOM 3861 O O . LYS B 1 236 ? -0.452 34.906 13.109 1 98.62 236 LYS B O 1
ATOM 3866 N N . PHE B 1 237 ? -0.85 37.094 13.18 1 98.44 237 PHE B N 1
ATOM 3867 C CA . PHE B 1 237 ? -1.478 37.219 11.867 1 98.44 237 PHE B CA 1
ATOM 3868 C C . PHE B 1 237 ? -0.673 38.156 10.969 1 98.44 237 PHE B C 1
ATOM 3870 O O . PHE B 1 237 ? -0.826 39.375 11.031 1 98.44 237 PHE B O 1
ATOM 3877 N N . ASN B 1 238 ? 0.11 37.562 10.195 1 96.62 238 ASN B N 1
ATOM 3878 C CA . ASN B 1 238 ? 0.889 38.281 9.195 1 96.62 238 ASN B CA 1
ATOM 3879 C C . ASN B 1 238 ? 0.286 38.156 7.801 1 96.62 238 ASN B C 1
ATOM 3881 O O . ASN B 1 238 ? 0.805 37.406 6.969 1 96.62 238 ASN B O 1
ATOM 3885 N N . CYS B 1 239 ? -0.741 38.969 7.512 1 97.31 239 CYS B N 1
ATOM 3886 C CA . CYS B 1 239 ? -1.559 38.812 6.316 1 97.31 239 CYS B CA 1
ATOM 3887 C C . CYS B 1 239 ? -1.07 39.719 5.191 1 97.31 239 CYS B C 1
ATOM 3889 O O . CYS B 1 239 ? -0.258 40.625 5.418 1 97.31 239 CYS B O 1
ATOM 3891 N N . SER B 1 240 ? -1.512 39.406 4.082 1 96 240 SER B N 1
ATOM 3892 C CA . SER B 1 240 ? -1.101 40.062 2.846 1 96 240 SER B CA 1
ATOM 3893 C C . SER B 1 240 ? -1.572 41.531 2.805 1 96 240 SER B C 1
ATOM 3895 O O . SER B 1 240 ? -2.693 41.812 3.221 1 96 240 SER B O 1
ATOM 3897 N N . ASP B 1 241 ? -0.754 42.406 2.217 1 92.94 241 ASP B N 1
ATOM 3898 C CA . ASP B 1 241 ? -1.148 43.812 2.072 1 92.94 241 ASP B CA 1
ATOM 3899 C C . ASP B 1 241 ? -2.184 43.969 0.962 1 92.94 241 ASP B C 1
ATOM 3901 O O . ASP B 1 241 ? -3.053 44.844 1.042 1 92.94 241 ASP B O 1
ATOM 3905 N N . THR B 1 242 ? -2.09 43.188 -0.044 1 94.06 242 THR B N 1
ATOM 3906 C CA . THR B 1 242 ? -2.994 43.281 -1.184 1 94.06 242 THR B CA 1
ATOM 3907 C C . THR B 1 242 ? -4.238 42.438 -0.971 1 94.06 242 THR B C 1
ATOM 3909 O O . THR B 1 242 ? -5.293 42.688 -1.548 1 94.06 242 THR B O 1
ATOM 3912 N N . ASN B 1 243 ? -4.168 41.406 -0.223 1 96.12 243 ASN B N 1
ATOM 3913 C CA . ASN B 1 243 ? -5.273 40.531 0.107 1 96.12 243 ASN B CA 1
ATOM 3914 C C . ASN B 1 243 ? -5.371 40.281 1.611 1 96.12 243 ASN B C 1
ATOM 3916 O O . ASN B 1 243 ? -5.133 39.156 2.086 1 96.12 243 ASN B O 1
ATOM 3920 N N . PRO B 1 244 ? -5.762 41.25 2.289 1 96.88 244 PRO B N 1
ATOM 3921 C CA . PRO B 1 244 ? -5.797 41.156 3.748 1 96.88 244 PRO B CA 1
ATOM 3922 C C . PRO B 1 244 ? -6.723 40.031 4.234 1 96.88 244 PRO B C 1
ATOM 3924 O O . PRO B 1 244 ? -7.695 39.719 3.559 1 96.88 244 PRO B O 1
ATOM 3927 N N . CYS B 1 245 ? -6.387 39.469 5.414 1 98.25 245 CYS B N 1
ATOM 3928 C CA . CYS B 1 245 ? -7.266 38.469 6.031 1 98.25 245 CYS B CA 1
ATOM 3929 C C . CYS B 1 245 ? -8.547 39.125 6.531 1 98.25 245 CYS B C 1
ATOM 3931 O O . CYS B 1 245 ? -8.531 40.25 7.027 1 98.25 245 CYS B O 1
ATOM 3933 N N . SER B 1 246 ? -9.633 38.438 6.324 1 98.25 246 SER B N 1
ATOM 3934 C CA . SER B 1 246 ? -10.906 38.969 6.801 1 98.25 246 SER B CA 1
ATOM 3935 C C . SER B 1 246 ? -11.711 37.906 7.52 1 98.25 246 SER B C 1
ATOM 3937 O O . SER B 1 246 ? -11.562 36.688 7.234 1 98.25 246 SER B O 1
ATOM 3939 N N . GLY B 1 247 ? -12.508 38.281 8.445 1 98.31 247 GLY B N 1
ATOM 3940 C CA . GLY B 1 247 ? -13.383 37.344 9.148 1 98.31 247 GLY B CA 1
ATOM 3941 C C . GLY B 1 247 ? -12.641 36.406 10.086 1 98.31 247 GLY B C 1
ATOM 3942 O O . GLY B 1 247 ? -13.008 35.25 10.219 1 98.31 247 GLY B O 1
ATOM 3943 N N . ILE B 1 248 ? -11.586 36.906 10.711 1 98.81 248 ILE B N 1
ATOM 3944 C CA . ILE B 1 248 ? -10.898 36.156 11.734 1 98.81 248 ILE B CA 1
ATOM 3945 C C . ILE B 1 248 ? -11.609 36.312 13.078 1 98.81 248 ILE B C 1
ATOM 3947 O O . ILE B 1 248 ? -11.812 37.438 13.547 1 98.81 248 ILE B O 1
ATOM 3951 N N . ASN B 1 249 ? -12 35.188 13.656 1 98.69 249 ASN B N 1
ATOM 3952 C CA . ASN B 1 249 ? -12.742 35.25 14.914 1 98.69 249 ASN B CA 1
ATOM 3953 C C . ASN B 1 249 ? -12 34.531 16.031 1 98.69 249 ASN B C 1
ATOM 3955 O O . ASN B 1 249 ? -11.664 33.344 15.898 1 98.69 249 ASN B O 1
ATOM 3959 N N . LEU B 1 250 ? -11.734 35.219 17.109 1 98.81 250 LEU B N 1
ATOM 3960 C CA . LEU B 1 250 ? -11.125 34.656 18.312 1 98.81 250 LEU B CA 1
ATOM 3961 C C . LEU B 1 250 ? -12.133 34.625 19.453 1 98.81 250 LEU B C 1
ATOM 3963 O O . LEU B 1 250 ? -12.727 35.625 19.812 1 98.81 250 LEU B O 1
ATOM 3967 N N . ARG B 1 251 ? -12.367 33.406 19.922 1 98.75 251 ARG B N 1
ATOM 3968 C CA . ARG B 1 251 ? -13.266 33.281 21.062 1 98.75 251 ARG B CA 1
ATOM 3969 C C . ARG B 1 251 ? -12.656 32.406 22.156 1 98.75 251 ARG B C 1
ATOM 3971 O O . ARG B 1 251 ? -12.312 31.25 21.891 1 98.75 251 ARG B O 1
ATOM 3978 N N . ASN B 1 252 ? -12.492 32.875 23.391 1 98.75 252 ASN B N 1
ATOM 3979 C CA . ASN B 1 252 ? -11.977 32.125 24.531 1 98.75 252 ASN B CA 1
ATOM 3980 C C . ASN B 1 252 ? -10.586 31.578 24.25 1 98.75 252 ASN B C 1
ATOM 3982 O O . ASN B 1 252 ? -10.398 30.359 24.219 1 98.75 252 ASN B O 1
ATOM 3986 N N . ILE B 1 253 ? -9.703 32.5 24.078 1 98.88 253 ILE B N 1
ATOM 3987 C CA . ILE B 1 253 ? -8.289 32.188 23.875 1 98.88 253 ILE B CA 1
ATOM 3988 C C . ILE B 1 253 ? -7.512 32.406 25.156 1 98.88 253 ILE B C 1
ATOM 3990 O O . ILE B 1 253 ? -7.57 33.5 25.75 1 98.88 253 ILE B O 1
ATOM 3994 N N . ARG B 1 254 ? -6.879 31.406 25.641 1 98.44 254 ARG B N 1
ATOM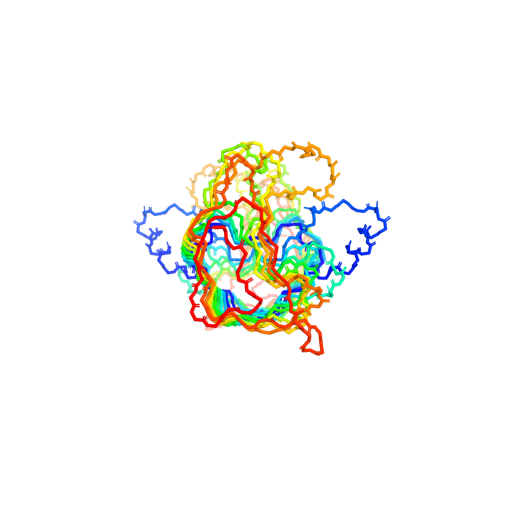 3995 C CA . ARG B 1 254 ? -6.074 31.516 26.859 1 98.44 254 ARG B CA 1
ATOM 3996 C C . ARG B 1 254 ? -4.668 30.969 26.625 1 98.44 254 ARG B C 1
ATOM 3998 O O . ARG B 1 254 ? -4.387 29.812 26.938 1 98.44 254 ARG B O 1
ATOM 4005 N N . LEU B 1 255 ? -3.82 31.844 26.156 1 98.62 255 LEU B N 1
ATOM 4006 C CA . LEU B 1 255 ? -2.43 31.484 25.875 1 98.62 255 LEU B CA 1
ATOM 4007 C C . LEU B 1 255 ? -1.482 32.344 26.719 1 98.62 255 LEU B C 1
ATOM 4009 O O . LEU B 1 255 ? -1.604 33.562 26.75 1 98.62 255 LEU B O 1
ATOM 4013 N N . THR B 1 256 ? -0.624 31.656 27.406 1 98.06 256 THR B N 1
ATOM 4014 C CA . THR B 1 256 ? 0.397 32.344 28.172 1 98.06 256 THR B CA 1
ATOM 4015 C C . THR B 1 256 ? 1.789 32.062 27.625 1 98.06 256 THR B C 1
ATOM 4017 O O . THR B 1 256 ? 1.966 31.125 26.844 1 98.06 256 THR B O 1
ATOM 4020 N N . TYR B 1 257 ? 2.65 32.938 27.906 1 97.62 257 TYR B N 1
ATOM 4021 C CA . TYR B 1 257 ? 4.059 32.75 27.594 1 97.62 257 TYR B CA 1
ATOM 4022 C C . TYR B 1 257 ? 4.785 32.062 28.734 1 97.62 257 TYR B C 1
ATOM 4024 O O . TYR B 1 257 ? 4.395 32.188 29.891 1 97.62 257 TYR B O 1
ATOM 4032 N N . ARG B 1 258 ? 5.699 31.25 28.594 1 88.62 258 ARG B N 1
ATOM 4033 C CA . ARG B 1 258 ? 6.469 30.484 29.562 1 88.62 258 ARG B CA 1
ATOM 4034 C C . ARG B 1 258 ? 6.289 31.047 30.969 1 88.62 258 ARG B C 1
ATOM 4036 O O . ARG B 1 258 ? 6.266 32.281 31.156 1 88.62 258 ARG B O 1
ATOM 4043 N N . HIS B 1 259 ? 6.301 30.188 31.875 1 87.94 259 HIS B N 1
ATOM 4044 C CA . HIS B 1 259 ? 6.199 30.516 33.281 1 87.94 259 HIS B CA 1
ATOM 4045 C C . HIS B 1 259 ? 5.051 31.484 33.562 1 87.94 259 HIS B C 1
ATOM 4047 O O . HIS B 1 259 ? 5.203 32.438 34.312 1 87.94 259 HIS B O 1
ATOM 4053 N N . LYS B 1 260 ? 4.059 31.422 32.781 1 87.88 260 LYS B N 1
ATOM 4054 C CA . LYS B 1 260 ? 2.785 32.125 32.938 1 87.88 260 LYS B CA 1
ATOM 4055 C C . LYS B 1 260 ? 2.943 33.625 32.688 1 87.88 260 LYS B C 1
ATOM 4057 O O . LYS B 1 260 ? 2.168 34.438 33.219 1 87.88 260 LYS B O 1
ATOM 4062 N N . ARG B 1 261 ? 3.93 33.969 31.984 1 94.19 261 ARG B N 1
ATOM 4063 C CA . ARG B 1 261 ? 4.074 35.375 31.594 1 94.19 261 ARG B CA 1
ATOM 4064 C C . ARG B 1 261 ? 3.086 35.75 30.5 1 94.19 261 ARG B C 1
ATOM 4066 O O . ARG B 1 261 ? 2.609 34.875 29.766 1 94.19 261 ARG B O 1
ATOM 4073 N N . PRO B 1 262 ? 2.764 37 30.438 1 95.56 262 PRO B N 1
ATOM 4074 C CA . PRO B 1 262 ? 1.85 37.438 29.375 1 95.56 262 PRO B CA 1
ATOM 4075 C C . PRO B 1 262 ? 2.412 37.188 27.984 1 95.56 262 PRO B C 1
ATOM 4077 O O . PRO B 1 262 ? 3.58 37.5 27.719 1 95.56 262 PRO B O 1
ATOM 4080 N N . ALA B 1 263 ? 1.549 36.656 27.141 1 97.81 263 ALA B N 1
ATOM 4081 C CA . ALA B 1 263 ? 1.894 36.469 25.734 1 97.81 263 ALA B CA 1
ATOM 4082 C C . ALA B 1 263 ? 1.477 37.688 24.906 1 97.81 263 ALA B C 1
ATOM 4084 O O . ALA B 1 263 ? 0.764 38.562 25.406 1 97.81 263 ALA B O 1
ATOM 4085 N N . GLN B 1 264 ? 1.992 37.75 23.703 1 98.31 264 GLN B N 1
ATOM 4086 C CA . GLN B 1 264 ? 1.694 38.875 22.828 1 98.31 264 GLN B CA 1
ATOM 4087 C C . GLN B 1 264 ? 0.955 38.406 21.578 1 98.31 264 GLN B C 1
ATOM 4089 O O . GLN B 1 264 ? 1.011 37.219 21.219 1 98.31 264 GLN B O 1
ATOM 4094 N N . ALA B 1 265 ? 0.229 39.375 21.031 1 98.56 265 ALA B N 1
ATOM 4095 C CA . ALA B 1 265 ? -0.374 39.219 19.719 1 98.56 265 ALA B CA 1
ATOM 4096 C C . ALA B 1 265 ? 0.178 40.25 18.734 1 98.56 265 ALA B C 1
ATOM 4098 O O . ALA B 1 265 ? 0.395 41.406 19.094 1 98.56 265 ALA B O 1
ATOM 4099 N N . LYS B 1 266 ? 0.473 39.781 17.578 1 98.19 266 LYS B N 1
ATOM 4100 C CA . LYS B 1 266 ? 0.922 40.688 16.5 1 98.19 266 LYS B CA 1
ATOM 4101 C C . LYS B 1 266 ? 0.07 40.5 15.25 1 98.19 266 LYS B C 1
ATOM 4103 O O . LYS B 1 266 ? -0.133 39.375 14.781 1 98.19 266 LYS B O 1
ATOM 4108 N N . CYS B 1 267 ? -0.428 41.625 14.688 1 97.5 267 CYS B N 1
ATOM 4109 C CA . CYS B 1 267 ? -1.321 41.594 13.531 1 97.5 267 CYS B CA 1
ATOM 4110 C C . CYS B 1 267 ? -0.862 42.562 12.445 1 97.5 267 CYS B C 1
ATOM 4112 O O . CYS B 1 267 ? -0.383 43.656 12.742 1 97.5 267 CYS B O 1
ATOM 4114 N N . GLN B 1 268 ? -0.927 42.094 11.305 1 95.94 268 GLN B N 1
ATOM 4115 C CA . GLN B 1 268 ? -0.748 42.906 10.109 1 95.94 268 GLN B CA 1
ATOM 4116 C C . GLN B 1 268 ? -1.805 42.594 9.055 1 95.94 268 GLN B C 1
ATOM 4118 O O . GLN B 1 268 ? -1.974 41.438 8.68 1 95.94 268 GLN B O 1
ATOM 4123 N N . ASN B 1 269 ? -2.635 43.594 8.602 1 96.75 269 ASN B N 1
ATOM 4124 C CA . ASN B 1 269 ? -3.594 43.469 7.508 1 96.75 269 ASN B CA 1
ATOM 4125 C C . ASN B 1 269 ? -4.641 42.406 7.793 1 96.75 269 ASN B C 1
ATOM 4127 O O . ASN B 1 269 ? -4.883 41.531 6.961 1 96.75 269 ASN B O 1
ATOM 4131 N N . VAL B 1 270 ? -5.203 42.5 9.016 1 97.94 270 VAL B N 1
ATOM 4132 C CA . VAL B 1 270 ? -6.168 41.469 9.414 1 97.94 270 VAL B CA 1
ATOM 4133 C C . VAL B 1 270 ? -7.387 42.125 10.055 1 97.94 270 VAL B C 1
ATOM 4135 O O . VAL B 1 270 ? -7.25 43.094 10.812 1 97.94 270 VAL B O 1
ATOM 4138 N N . GLY B 1 271 ? -8.547 41.812 9.586 1 97.5 271 GLY B N 1
ATOM 4139 C CA . GLY B 1 271 ? -9.797 42.156 10.219 1 97.5 271 GLY B CA 1
ATOM 4140 C C . GLY B 1 271 ? -10.484 41 10.898 1 97.5 271 GLY B C 1
ATOM 4141 O O . GLY B 1 271 ? -10.492 39.875 10.367 1 97.5 271 GLY B O 1
ATOM 4142 N N . GLY B 1 272 ? -10.961 41.281 12.125 1 97.56 272 GLY B N 1
ATOM 4143 C CA . GLY B 1 272 ? -11.633 40.188 12.828 1 97.56 272 GLY B CA 1
ATOM 4144 C C . GLY B 1 272 ? -12.336 40.656 14.094 1 97.56 272 GLY B C 1
ATOM 4145 O O . GLY B 1 272 ? -12.633 41.844 14.242 1 97.56 272 GLY B O 1
ATOM 4146 N N . SER B 1 273 ? -12.766 39.656 14.789 1 97.81 273 SER B N 1
ATOM 4147 C CA . SER B 1 273 ? -13.461 39.938 16.047 1 97.81 273 SER B CA 1
ATOM 4148 C C . SER B 1 273 ? -12.93 39.031 17.172 1 97.81 273 SER B C 1
ATOM 4150 O O . SER B 1 273 ? -12.328 38 16.906 1 97.81 273 SER B O 1
ATOM 4152 N N . ALA B 1 274 ? -13.07 39.531 18.359 1 98.06 274 ALA B N 1
ATOM 4153 C CA . ALA B 1 274 ? -12.711 38.812 19.562 1 98.06 274 ALA B CA 1
ATOM 4154 C C . ALA B 1 274 ? -13.844 38.812 20.594 1 98.06 274 ALA B C 1
ATOM 4156 O O . ALA B 1 274 ? -14.508 39.844 20.766 1 98.06 274 ALA B O 1
ATOM 4157 N N . SER B 1 275 ? -14.148 37.719 21.125 1 97.81 275 SER B N 1
ATOM 4158 C CA . SER B 1 275 ? -15.18 37.625 22.156 1 97.81 275 SER B CA 1
ATOM 4159 C C . SER B 1 275 ? -14.766 36.656 23.266 1 97.81 275 SER B C 1
ATOM 4161 O O . SER B 1 275 ? -13.914 35.812 23.062 1 97.81 275 SER B O 1
ATOM 4163 N N . GLY B 1 276 ? -15.398 36.812 24.453 1 97.56 276 GLY B N 1
ATOM 4164 C CA . GLY B 1 276 ? -14.977 36.031 25.609 1 97.56 276 GLY B CA 1
ATOM 4165 C C . GLY B 1 276 ? -13.617 36.438 26.141 1 97.56 276 GLY B C 1
ATOM 4166 O O . GLY B 1 276 ? -13.227 37.594 26.016 1 97.56 276 GLY B O 1
ATOM 4167 N N . GLU B 1 277 ? -13.016 35.469 26.844 1 97.31 277 GLU B N 1
ATOM 4168 C CA . GLU B 1 277 ? -11.664 35.75 27.328 1 97.31 277 GLU B CA 1
ATOM 4169 C C . GLU B 1 277 ? -10.633 35.5 26.234 1 97.31 277 GLU B C 1
ATOM 4171 O O . GLU B 1 277 ? -10.594 34.406 25.641 1 97.31 277 GLU B O 1
ATOM 4176 N N . VAL B 1 278 ? -9.938 36.594 25.906 1 97.94 278 VAL B N 1
ATOM 4177 C CA . VAL B 1 278 ? -8.93 36.438 24.875 1 97.94 278 VAL B CA 1
ATOM 4178 C C . VAL B 1 278 ? -7.582 36.938 25.391 1 97.94 278 VAL B C 1
ATOM 4180 O O . VAL B 1 278 ? -7.383 38.156 25.562 1 97.94 278 VAL B O 1
ATOM 4183 N N . THR B 1 279 ? -6.742 36.031 25.688 1 97 279 THR B N 1
ATOM 4184 C CA . THR B 1 279 ? -5.383 36.312 26.125 1 97 279 THR B CA 1
ATOM 4185 C C . THR B 1 279 ? -4.363 35.594 25.25 1 97 279 THR B C 1
ATOM 4187 O O . THR B 1 279 ? -4.379 34.344 25.156 1 97 279 THR B O 1
ATOM 4190 N N . PRO B 1 280 ? -3.418 36.375 24.641 1 97.81 280 PRO B N 1
ATOM 4191 C CA . PRO B 1 280 ? -3.258 37.812 24.672 1 97.81 280 PRO B CA 1
ATOM 4192 C C . PRO B 1 280 ? -4.414 38.562 24 1 97.81 280 PRO B C 1
ATOM 4194 O O . PRO B 1 280 ? -5.164 37.938 23.219 1 97.81 280 PRO B O 1
ATOM 4197 N N . PRO B 1 281 ? -4.469 39.844 24.359 1 95.56 281 PRO B N 1
ATOM 4198 C CA . PRO B 1 281 ? -5.559 40.594 23.719 1 95.56 281 PRO B CA 1
ATOM 4199 C C . PRO B 1 281 ? -5.438 40.656 22.203 1 95.56 281 PRO B C 1
ATOM 4201 O O . PRO B 1 281 ? -4.328 40.656 21.672 1 95.56 281 PRO B O 1
ATOM 4204 N N . SER B 1 282 ? -6.598 40.656 21.562 1 92.5 282 SER B N 1
ATOM 4205 C CA . SER B 1 282 ? -6.609 40.719 20.109 1 92.5 282 SER B CA 1
ATOM 4206 C C . SER B 1 282 ? -5.93 42 19.609 1 92.5 282 SER B C 1
ATOM 4208 O O . SER B 1 282 ? -5.957 43.031 20.266 1 92.5 282 SER B O 1
ATOM 4210 N N . CYS B 1 283 ? -5.406 41.844 18.484 1 92.69 283 CYS B N 1
ATOM 4211 C CA . CYS B 1 283 ? -4.727 42.969 17.875 1 92.69 283 CYS B CA 1
ATOM 4212 C C . CYS B 1 283 ? -5.465 43.438 16.625 1 92.69 283 CYS B C 1
ATOM 4214 O O . CYS B 1 283 ? -4.871 44.062 15.742 1 92.69 283 CYS B O 1
ATOM 4216 N N . PHE B 1 284 ? -6.695 43.031 16.578 1 90 284 PHE B N 1
ATOM 4217 C CA . PHE B 1 284 ? -7.477 43.438 15.422 1 90 284 PHE B CA 1
ATOM 4218 C C . PHE B 1 284 ? -7.75 44.938 15.438 1 90 284 PHE B C 1
ATOM 4220 O O . PHE B 1 284 ? -7.902 45.531 16.5 1 90 284 PHE B O 1
ATOM 4227 N N . SER B 1 285 ? -7.652 45.5 14.258 1 66.94 285 SER B N 1
ATOM 4228 C CA . SER B 1 285 ? -7.984 46.906 14.141 1 66.94 285 SER B CA 1
ATOM 4229 C C . SER B 1 285 ? -9.492 47.125 14.047 1 66.94 285 SER B C 1
ATOM 4231 O O . SER B 1 285 ? -10.219 46.25 13.586 1 66.94 285 SER B O 1
#

InterPro domains:
  IPR000743 Glycoside hydrolase, family 28 [PF00295] (4-272)
  IPR000743 Glycoside hydrolase, family 28 [PS00502] (125-138)
  IPR006626 Parallel beta-helix repeat [SM00710] (68-94)
  IPR006626 Parallel beta-helix repeat [SM00710] (95-138)
  IPR006626 Parallel beta-helix repeat [SM00710] (148-169)
  IPR006626 Parallel beta-helix repeat [SM00710] (178-199)
  IPR006626 Parallel beta-helix repeat [SM00710] (212-252)
  IPR011050 Pectin lyase fold/virulence factor [SSF51126] (2-284)
  IPR012334 Pectin lyase fold [G3DSA:2.160.20.10] (1-282)

Organism: Hordeum vulgare subsp. vulgare (NCBI:txid112509)

Nearest PDB structures (foldseek):
  7b8b-assembly2_B  TM=9.236E-01  e=9.072E-18  Arabidopsis thaliana
  8ikx-assembly1_A  TM=9.235E-01  e=3.231E-16  Arabidopsis thaliana
  4c2l-assembly1_A  TM=8.861E-01  e=1.710E-09  Aspergillus tubingensis
  6kve-assembly1_A  TM=8.685E-01  e=8.124E-10  Evansstolkia leycettana
  1bhe-assembly1_A  TM=7.609E-01  e=2.809E-09  Pectobacterium carotovorum subsp. carotovorum

Solvent-accessible surface area (backbone atoms only — not comparable to full-atom values): 23876 Å² total; per-residue (Å²): 42,37,62,46,39,56,45,28,36,37,37,39,29,34,43,34,27,62,16,65,66,54,44,53,33,40,75,68,66,76,41,74,82,87,67,54,42,54,59,43,35,43,26,54,24,37,48,30,39,41,33,47,29,34,42,32,29,27,40,15,34,33,28,39,38,34,44,28,36,44,33,40,38,33,44,33,39,35,44,37,53,61,81,36,61,60,19,25,32,35,38,38,24,40,23,33,43,36,37,43,33,50,28,40,24,20,14,28,17,30,32,34,30,34,31,45,31,24,32,46,34,41,38,32,44,34,39,34,37,37,21,40,22,39,32,39,37,73,34,20,83,47,76,77,43,45,45,29,32,42,36,37,40,39,40,34,40,38,36,54,12,56,25,30,49,34,38,35,24,27,6,24,70,24,41,34,36,38,38,46,35,39,39,34,48,32,41,31,41,51,11,34,29,33,36,32,37,34,24,63,42,46,94,77,67,57,98,21,80,94,39,48,10,33,38,38,39,36,38,36,36,41,32,42,36,36,38,32,12,65,32,58,51,30,35,36,37,41,36,12,84,81,26,44,30,34,51,35,34,41,31,36,30,44,40,26,11,61,95,76,34,82,26,34,47,47,61,36,50,46,36,49,50,75,42,81,54,48,35,37,56,78,55,58,106,44,38,62,48,40,57,45,28,35,37,38,40,29,34,42,33,28,62,16,64,67,55,42,53,33,40,75,70,67,76,40,74,83,87,67,53,42,55,59,44,32,44,26,53,25,37,49,30,38,41,34,48,30,35,42,34,27,28,42,16,33,34,29,40,37,35,44,28,37,44,34,39,38,33,44,33,39,36,45,40,54,60,81,36,61,60,20,25,33,36,37,37,23,40,24,33,44,35,37,41,32,50,28,40,25,20,12,28,18,30,33,33,30,34,30,45,33,23,31,47,34,41,36,32,44,34,39,34,37,36,21,41,21,39,32,41,36,72,35,21,81,45,76,77,43,45,47,28,33,41,36,37,40,38,40,33,40,38,37,52,12,55,26,30,50,34,39,35,23,25,6,26,69,24,42,35,37,38,39,44,35,39,40,32,47,32,40,33,42,52,11,35,28,34,36,33,37,34,23,64,43,46,95,77,67,57,96,22,79,93,38,48,10,32,38,38,39,36,40,37,36,40,33,42,36,35,38,33,14,64,33,58,52,29,34,36,37,41,37,13,83,82,28,44,30,34,52,35,35,42,31,34,28,43,39,27,11,62,95,75,34,82,25,36,47,46,60,35,49,47,37,48,49,72,42,81,55,48,35,37,55,79,56,57,107

Foldseek 3Di:
DAEAPEQAEAEEDEFEQPQVVLQVCVVVVNDDPPPFDEGAEYELYENYEHEQYEYHNRNAEPYEAYQYEQYEYENYEYDEDLQRPRHADYEYELYENYEYYQYEYEYNEEPYEYEFNYEHYHAENYEYDDYAEYEYDQAQPDAPTHEYEHEEYYAYEYENYQEYYEYEYALALHEYEYYHYEYEQYEYEAYAAYAYYYDHDDPPVPPRPPGFGNYAYEAYEYYNYEYEHAHQAHAEAHHGPVHAYEAYEYENYYYAYPPRHAHDYYHDRYAYYYYYDHGPDDPHD/DAEAPEQAEAEEDEFEQPQVVLQVCVVVVNDDPPPFDAGAEYELYENYEHEQYEYHNRNAEPYEAYQYEQYEYENYEYDEDLQRPRHADYEYELYENYEYYQYEYEYNEEPYEYEFNYEHYHAENYEYDDYAEHEYDQAQPDAPTHEYEHEEYYRYEYENYQEYYEYEYALALHEYEYYAYEYEQYEYEAYAAYAYYYDHDDPPVPPRPPHFRNYAYEAYEYYNYEYEHAYQAHAEAHHGPVHAYEAYEYENYYYAYPPRHAHDYYHDRYAYDYYYDHGPDDPHD

Secondary structure (DSSP, 8-state):
-EES-TT-EEES-EEE--THHHHHHHHTT-S-TT-SPPSEEEES-BS-EEES-EEE--SS-SEEEES-EEEEEES-EEE--TT-TT--SEEEES-EEEEEEEEEEE-SS-SEEE-TT-EEEEEEEEEE-SBS-EEEEEE-SSTTPPPEEEEEEEEEEEESBSEEEEEEEESSS-EEEEEEEEEEEEEEEEESEEEEEEEEE-TTSSS-TT---EEEEEEEEEEEEEEEESSSEEEEEE--SSS-EEEEEEEEEEEEETTTEEPEEEEESEEEEEEEEEESPP---/-EES-TT-EEES-EEE--THHHHHHHHTT-S-TT-SPPSEEEES-BS-EEES-EEE--SS-SEEEES-EEEEEES-EEE--TT-TT--SEEEES-EEEEEEEEEEE-SS-SEEE-TT-EEEEEEEEEE-SBS-EEEEEE-SSTTPPPEEEEEEEEEEEESBSEEEEEEEESSS-EEEEEEEEEEEEEEEEESEEEEEEEEE-TT-SS-TT---EEEEEEEEEEEEEEEESSSEEEEEE--SSS-EEEEEEEEEEEEETTTEEPEEEEESEEEEEEEEEESPP---

Sequence (570 aa):
MFHHADGLAIHGGTLDGQGQEYWACKKAGRCTAGQGPRTLDISQSKGVSVKQMTLLDSKEFHMVIFDCTNVTFQGVRIIAPADSPNTDGIHASRSRHVSILNTTIGTGDDCVSLGPGTSDMLIRDITCGPGHGISIGSLGWQAGEEEVRNVTVDRAVLTGTTNGLRIKTWGTPNSGSVVNVSFSRVTMQRVANPILVDQNYCPRKADCPGKSSGVQISNVSYTEIEGTSMTPVAVKFNCSDTNPCSGINLRNIRLTYRHKRPAQAKCQNVGGSASGEVTPPSCFSMFHHADGLAIHGGTLDGQGQEYWACKKAGRCTAGQGPRTLDISQSKGVSVKQMTLLDSKEFHMVIFDCTNVTFQGVRIIAPADSPNTDGIHASRSRHVSILNTTIGTGDDCVSLGPGTSDMLIRDITCGPGHGISIGSLGWQAGEEEVRNVTVDRAVLTGTTNGLRIKTWGTPNSGSVVNVSFSRVTMQRVANPILVDQNYCPRKADCPGKSSGVQISNVSYTEIEGTSMTPVAVKFNCSDTNPCSGINLRNIRLTYRHKRPAQAKCQNVGGSASGEVTPPSCFS

Radius of gyration: 29.86 Å; Cα contacts (8 Å, |Δi|>4): 2036; chains: 2; bounding box: 48×93×68 Å

pLDDT: mean 95.26, std 7.44, range [59.69, 99.0]